Protein AF-A0A7X8PS66-F1 (afdb_monomer)

pLDDT: mean 76.42, std 19.46, range [33.72, 97.81]

Sequence (472 aa):
MYASGTRIGSLPDWYLIERETEKTIEKLNSARELDYYINNADENIRRLAVLRLKKLGLKESGEMLREIMDDPVESHANKYLAAWALKSLLAGSDNDFMLNTRYLANFTGHENYEELFPVILENDNRDIGFKFSSSPCYTAFNIDDEDSVLEKDIFFSSDFDFWQWISNVVSSLKANVKNYPVRVMKTLYAGALKLLQCVKTAAVKLYTKKTDKAPKTHEKAISKRKEKKHDNSAQLPYLSERTGNRLEARPDGSRSSYRRDHLYDYNRLRNEIYRRPGFVYCVKKGVFQLLFFLFYPIRLVRRKKFAALCILLSIYVFFAYFSYGRSITIKYAGFDLQEVQSRFLEKAGALYRQALSDINRLTGMDEWNAVRDSKQAANDILRTSNTNIKQDNGSKEISTFTVFARDGLNIRIAPDPSSDRIGSKALPYGTRVTFISSALNESTGVEWFYVEAEDGRFGWVSSKYLKKDEVK

Structure (mmCIF, N/CA/C/O backbone):
data_AF-A0A7X8PS66-F1
#
_entry.id   AF-A0A7X8PS66-F1
#
loop_
_atom_site.group_PDB
_atom_site.id
_atom_site.type_symbol
_atom_site.label_atom_id
_atom_site.label_alt_id
_atom_site.label_comp_id
_atom_site.label_asym_id
_atom_site.label_entity_id
_atom_site.label_seq_id
_atom_site.pdbx_PDB_ins_code
_atom_site.Cartn_x
_atom_site.Cartn_y
_atom_site.Cartn_z
_atom_site.occupancy
_atom_site.B_iso_or_equiv
_atom_site.auth_seq_id
_atom_site.auth_comp_id
_atom_site.auth_asym_id
_atom_site.auth_atom_id
_atom_site.pdbx_PDB_model_num
ATOM 1 N N . MET A 1 1 ? -4.100 -38.797 3.467 1.00 36.03 1 MET A N 1
ATOM 2 C CA . MET A 1 1 ? -4.805 -38.393 2.234 1.00 36.03 1 MET A CA 1
ATOM 3 C C . MET A 1 1 ? -4.567 -36.907 2.058 1.00 36.03 1 MET A C 1
ATOM 5 O O . MET A 1 1 ? -5.189 -36.117 2.752 1.00 36.03 1 MET A O 1
ATOM 9 N N . TYR A 1 2 ? -3.548 -36.547 1.277 1.00 33.72 2 TYR A N 1
ATOM 10 C CA . TYR A 1 2 ? -3.188 -35.150 1.046 1.00 33.72 2 TYR A CA 1
ATOM 11 C C . TYR A 1 2 ? -4.150 -34.535 0.035 1.00 33.72 2 TYR A C 1
ATOM 13 O O . TYR A 1 2 ? -4.500 -35.176 -0.954 1.00 33.72 2 TYR A O 1
ATOM 21 N N . ALA A 1 3 ? -4.581 -33.319 0.358 1.00 37.97 3 ALA A N 1
ATOM 22 C CA . ALA A 1 3 ? -5.542 -32.521 -0.374 1.00 37.97 3 ALA A CA 1
ATOM 23 C C . ALA A 1 3 ? -5.215 -32.467 -1.871 1.00 37.97 3 ALA A C 1
ATOM 25 O O . ALA A 1 3 ? -4.137 -32.044 -2.288 1.00 37.97 3 ALA A O 1
ATOM 26 N N . SER A 1 4 ? -6.186 -32.910 -2.660 1.00 42.56 4 SER A N 1
ATOM 27 C CA . SER A 1 4 ? -6.346 -32.608 -4.073 1.00 42.56 4 SER A CA 1
ATOM 28 C C . SER A 1 4 ? -6.194 -31.105 -4.297 1.00 42.56 4 SER A C 1
ATOM 30 O O . SER A 1 4 ? -6.923 -30.317 -3.697 1.00 42.56 4 SER A O 1
ATOM 32 N N . GLY A 1 5 ? -5.225 -30.729 -5.135 1.00 39.72 5 GLY A N 1
ATOM 33 C CA . GLY A 1 5 ? -4.965 -29.343 -5.498 1.00 39.72 5 GLY A CA 1
ATOM 34 C C . GLY A 1 5 ? -6.232 -28.663 -6.002 1.00 39.72 5 GLY A C 1
ATOM 35 O O . GLY A 1 5 ? -6.917 -29.182 -6.885 1.00 39.72 5 GLY A O 1
ATOM 36 N N . THR A 1 6 ? -6.528 -27.505 -5.426 1.00 39.34 6 THR A N 1
ATOM 37 C CA . THR A 1 6 ? -7.480 -26.536 -5.951 1.00 39.34 6 THR A CA 1
ATOM 38 C C . THR A 1 6 ? -7.046 -26.181 -7.368 1.00 39.34 6 THR A C 1
ATOM 40 O O . THR A 1 6 ? -6.102 -25.423 -7.590 1.00 39.34 6 THR A O 1
ATOM 43 N N . ARG A 1 7 ? -7.696 -26.801 -8.356 1.00 41.38 7 ARG A N 1
ATOM 44 C CA . ARG A 1 7 ? -7.647 -26.328 -9.734 1.00 41.38 7 ARG A CA 1
ATOM 45 C C . ARG A 1 7 ? -8.381 -24.996 -9.722 1.00 41.38 7 ARG A C 1
ATOM 47 O O . ARG A 1 7 ? -9.602 -24.991 -9.625 1.00 41.38 7 ARG A O 1
ATOM 54 N N . ILE A 1 8 ? -7.627 -23.899 -9.769 1.00 49.88 8 ILE A N 1
ATOM 55 C CA . ILE A 1 8 ? -8.153 -22.606 -10.217 1.00 49.88 8 ILE A CA 1
ATOM 56 C C . ILE A 1 8 ? -8.972 -22.925 -11.472 1.00 49.88 8 ILE A C 1
ATOM 58 O O . ILE A 1 8 ? -8.466 -23.637 -12.350 1.00 49.88 8 ILE A O 1
ATOM 62 N N . GLY A 1 9 ? -10.247 -22.527 -11.492 1.00 61.31 9 GLY A N 1
ATOM 63 C CA . GLY A 1 9 ? -11.126 -22.758 -12.637 1.00 61.31 9 GLY A CA 1
ATOM 64 C C . GLY A 1 9 ? -10.412 -22.372 -13.932 1.00 61.31 9 GLY A C 1
ATOM 65 O O . GLY A 1 9 ? -9.565 -21.477 -13.927 1.00 61.31 9 GLY A O 1
ATOM 66 N N . SER A 1 10 ? -10.682 -23.091 -15.025 1.00 79.62 10 SER A N 1
ATOM 67 C CA . SER A 1 10 ? -10.117 -22.746 -16.332 1.00 79.62 10 SER A CA 1
ATOM 68 C C . SER A 1 10 ? -10.321 -21.253 -16.578 1.00 79.62 10 SER A C 1
ATOM 70 O O . SER A 1 10 ? -11.452 -20.773 -16.509 1.00 79.62 10 SER A O 1
ATOM 72 N N . LEU A 1 11 ? -9.218 -20.532 -16.790 1.00 79.38 11 LEU A N 1
ATOM 73 C CA . LEU A 1 11 ? -9.249 -19.102 -17.083 1.00 79.38 11 LEU A CA 1
ATOM 74 C C . LEU A 1 11 ? -10.181 -18.847 -18.280 1.00 79.38 11 LEU A C 1
ATOM 76 O O . LEU A 1 11 ? -10.254 -19.710 -19.158 1.00 79.38 11 LEU A O 1
ATOM 80 N N . PRO A 1 12 ? -10.871 -17.696 -18.337 1.00 81.19 12 PRO A N 1
ATOM 81 C CA . PRO A 1 12 ? -11.725 -17.361 -19.471 1.00 81.19 12 PRO A CA 1
ATOM 82 C C . PRO A 1 12 ? -10.974 -17.442 -20.807 1.00 81.19 12 PRO A C 1
ATOM 84 O O . PRO A 1 12 ? -9.817 -17.027 -20.891 1.00 81.19 12 PRO A O 1
ATOM 87 N N . ASP A 1 13 ? -11.645 -17.921 -21.858 1.00 82.25 13 ASP A N 1
ATOM 88 C CA . ASP A 1 13 ? -11.029 -18.134 -23.177 1.00 82.25 13 ASP A CA 1
ATOM 89 C C . ASP A 1 13 ? -10.405 -16.854 -23.756 1.00 82.25 13 ASP A C 1
ATOM 91 O O . ASP A 1 13 ? -9.315 -16.901 -24.324 1.00 82.25 13 ASP A O 1
ATOM 95 N N . TRP A 1 14 ? -11.039 -15.695 -23.544 1.00 83.88 14 TRP A N 1
ATOM 96 C CA . TRP A 1 14 ? -10.507 -14.402 -23.991 1.00 83.88 14 TRP A CA 1
ATOM 97 C C . TRP A 1 14 ? -9.134 -14.094 -23.372 1.00 83.88 14 TRP A C 1
ATOM 99 O O . TRP A 1 14 ? -8.238 -13.626 -24.067 1.00 83.88 14 TRP A O 1
ATOM 109 N N . TYR A 1 15 ? -8.930 -14.437 -22.097 1.00 85.12 15 TYR A N 1
ATOM 110 C CA . TYR A 1 15 ? -7.665 -14.211 -21.395 1.00 85.12 15 TYR A CA 1
ATOM 111 C C . TYR A 1 15 ? -6.580 -15.188 -21.857 1.00 85.12 15 TYR A C 1
ATOM 113 O O . TYR A 1 15 ? -5.397 -14.850 -21.924 1.00 85.12 15 TYR A O 1
ATOM 121 N N . LEU A 1 16 ? -6.966 -16.421 -22.199 1.00 89.44 16 LEU A N 1
ATOM 122 C CA . LEU A 1 16 ? -6.041 -17.387 -22.788 1.00 89.44 16 LEU A CA 1
ATOM 123 C C . LEU A 1 16 ? -5.544 -16.900 -24.154 1.00 89.44 16 LEU A C 1
ATOM 125 O O . LEU A 1 16 ? -4.336 -16.919 -24.391 1.00 89.44 16 LEU A O 1
ATOM 129 N N . ILE A 1 17 ? -6.452 -16.400 -24.998 1.00 90.06 17 ILE A N 1
ATOM 130 C CA . ILE A 1 17 ? -6.120 -15.809 -26.302 1.00 90.06 17 ILE A CA 1
ATOM 131 C C . ILE A 1 17 ? -5.217 -14.587 -26.124 1.00 90.06 17 ILE A C 1
ATOM 133 O O . ILE A 1 17 ? -4.194 -14.482 -26.803 1.00 90.06 17 ILE A O 1
ATOM 137 N N . GLU A 1 18 ? -5.540 -13.695 -25.188 1.00 91.69 18 GLU A N 1
ATOM 138 C CA . GLU A 1 18 ? -4.718 -12.524 -24.870 1.00 91.69 18 GLU A CA 1
ATOM 139 C C . GLU A 1 18 ? -3.293 -12.941 -24.473 1.00 91.69 18 GLU A C 1
ATOM 141 O O . GLU A 1 18 ? -2.314 -12.449 -25.034 1.00 91.69 18 GLU A O 1
ATOM 146 N N . ARG A 1 19 ? -3.156 -13.933 -23.588 1.00 92.94 19 ARG A N 1
ATOM 147 C CA . ARG A 1 19 ? -1.856 -14.426 -23.110 1.00 92.94 19 ARG A CA 1
ATOM 148 C C . ARG A 1 19 ? -1.050 -15.163 -24.181 1.00 92.94 19 ARG A C 1
ATOM 150 O O . ARG A 1 19 ? 0.183 -15.144 -24.170 1.00 92.94 19 ARG A O 1
ATOM 157 N N . GLU A 1 20 ? -1.708 -15.872 -25.091 1.00 95.56 20 GLU A N 1
ATOM 158 C CA . GLU A 1 20 ? -1.046 -16.487 -26.248 1.00 95.56 20 GLU A CA 1
ATOM 159 C C . GLU A 1 20 ? -0.591 -15.434 -27.263 1.00 95.56 20 GLU A C 1
ATOM 161 O O . GLU A 1 20 ? 0.518 -15.525 -27.808 1.00 95.56 20 GLU A O 1
ATOM 166 N N . THR A 1 21 ? -1.406 -14.400 -27.454 1.00 96.50 21 THR A N 1
ATOM 167 C CA . THR A 1 21 ? -1.092 -13.256 -28.309 1.00 96.50 21 THR A CA 1
ATOM 168 C C . THR A 1 21 ? 0.077 -12.459 -27.739 1.00 96.50 21 THR A C 1
ATOM 170 O O . THR A 1 21 ? 1.008 -12.151 -28.481 1.00 96.50 21 THR A O 1
ATOM 173 N N . GLU A 1 22 ? 0.120 -12.234 -26.423 1.00 96.56 22 GLU A N 1
ATOM 174 C CA . GLU A 1 22 ? 1.242 -11.598 -25.721 1.00 96.56 22 GLU A CA 1
ATOM 175 C C . GLU A 1 22 ? 2.567 -12.307 -26.034 1.00 96.56 22 GLU A C 1
ATOM 177 O O . GLU A 1 22 ? 3.512 -11.675 -26.504 1.00 96.56 22 GLU A O 1
ATOM 182 N N . LYS A 1 23 ? 2.621 -13.639 -25.897 1.00 97.00 23 LYS A N 1
ATOM 183 C CA . LYS A 1 23 ? 3.824 -14.435 -26.219 1.00 97.00 23 LYS A CA 1
ATOM 184 C C . LYS A 1 23 ? 4.259 -14.314 -27.678 1.00 97.00 23 LYS A C 1
ATOM 186 O O . LYS A 1 23 ? 5.429 -14.545 -27.992 1.00 97.00 23 LYS A O 1
ATOM 191 N N . THR A 1 24 ? 3.319 -14.053 -28.579 1.00 97.75 24 THR A N 1
ATOM 192 C CA . THR A 1 24 ? 3.598 -13.870 -30.005 1.00 97.75 24 THR A CA 1
ATOM 193 C C . THR A 1 24 ? 4.139 -12.466 -30.255 1.00 97.75 24 THR A C 1
ATOM 195 O O . THR A 1 24 ? 5.212 -12.332 -30.841 1.00 97.75 24 THR A O 1
ATOM 198 N N . ILE A 1 25 ? 3.469 -11.443 -29.716 1.00 97.50 25 ILE A N 1
ATOM 199 C CA . ILE A 1 25 ? 3.879 -10.032 -29.755 1.00 97.50 25 ILE A CA 1
ATOM 200 C C . ILE A 1 25 ? 5.275 -9.838 -29.141 1.00 97.50 25 ILE A C 1
ATOM 202 O O . ILE A 1 25 ? 6.094 -9.091 -29.675 1.00 97.50 25 ILE A O 1
ATOM 206 N N . GLU A 1 26 ? 5.603 -10.550 -28.061 1.00 97.06 26 GLU A N 1
ATOM 207 C CA . GLU A 1 26 ? 6.917 -10.481 -27.409 1.00 97.06 26 GLU A CA 1
ATOM 208 C C . GLU A 1 26 ? 8.085 -10.932 -28.296 1.00 97.06 26 GLU A C 1
ATOM 210 O O . GLU A 1 26 ? 9.224 -10.531 -28.048 1.00 97.06 26 GLU A O 1
ATOM 215 N N . LYS A 1 27 ? 7.827 -11.740 -29.329 1.00 97.81 27 LYS A N 1
ATOM 216 C CA . LYS A 1 27 ? 8.858 -12.195 -30.275 1.00 97.81 27 LYS A CA 1
ATOM 217 C C . LYS A 1 27 ? 9.111 -11.196 -31.403 1.00 97.81 27 LYS A C 1
ATOM 219 O O . LYS A 1 27 ? 10.133 -11.313 -32.076 1.00 97.81 27 LYS A O 1
ATOM 224 N N . LEU A 1 28 ? 8.203 -10.242 -31.606 1.00 97.50 28 LEU A N 1
ATOM 225 C CA . LEU A 1 28 ? 8.298 -9.234 -32.658 1.00 97.50 28 LEU A CA 1
ATOM 226 C C . LEU A 1 28 ? 9.302 -8.155 -32.255 1.00 97.50 28 LEU A C 1
ATOM 228 O O . LEU A 1 28 ? 9.325 -7.711 -31.099 1.00 97.50 28 LEU A O 1
ATOM 232 N N . ASN A 1 29 ? 10.140 -7.744 -33.204 1.00 97.19 29 ASN A N 1
ATOM 233 C CA . ASN A 1 29 ? 11.262 -6.831 -32.951 1.00 97.19 29 ASN A CA 1
ATOM 234 C C . ASN A 1 29 ? 11.193 -5.541 -33.776 1.00 97.19 29 ASN A C 1
ATOM 236 O O . ASN A 1 29 ? 12.013 -4.649 -33.566 1.00 97.19 29 ASN A O 1
ATOM 240 N N . SER A 1 30 ? 10.233 -5.429 -34.695 1.00 97.44 30 SER A N 1
ATOM 241 C CA . SER A 1 30 ? 10.030 -4.239 -35.522 1.00 97.44 30 SER A CA 1
ATOM 242 C C . SER A 1 30 ? 8.678 -3.589 -35.237 1.00 97.44 30 SER A C 1
ATOM 244 O O . SER A 1 30 ? 7.681 -4.279 -35.028 1.00 97.44 30 SER A O 1
ATOM 246 N N . ALA A 1 31 ? 8.633 -2.254 -35.292 1.00 96.62 31 ALA A N 1
ATOM 247 C CA . ALA A 1 31 ? 7.385 -1.497 -35.220 1.00 96.62 31 ALA A CA 1
ATOM 248 C C . ALA A 1 31 ? 6.416 -1.909 -36.345 1.00 96.62 31 ALA A C 1
ATOM 250 O O . ALA A 1 31 ? 5.232 -2.111 -36.101 1.00 96.62 31 ALA A O 1
ATOM 251 N N . ARG A 1 32 ? 6.930 -2.169 -37.555 1.00 97.12 32 ARG A N 1
ATOM 252 C CA . ARG A 1 32 ? 6.121 -2.585 -38.712 1.00 97.12 32 ARG A CA 1
ATOM 253 C C . ARG A 1 32 ? 5.428 -3.939 -38.529 1.00 97.12 32 ARG A C 1
ATOM 255 O O . ARG A 1 32 ? 4.369 -4.161 -39.097 1.00 97.12 32 ARG A O 1
ATOM 262 N N . GLU A 1 33 ? 6.013 -4.847 -37.750 1.00 97.44 33 GLU A N 1
ATOM 263 C CA . GLU A 1 33 ? 5.368 -6.125 -37.411 1.00 97.44 33 GLU A CA 1
ATOM 264 C C . GLU A 1 33 ? 4.228 -5.932 -36.401 1.00 97.44 33 GLU A C 1
ATOM 266 O O . GLU A 1 33 ? 3.262 -6.696 -36.399 1.00 97.44 33 GLU A O 1
ATOM 271 N N . LEU A 1 34 ? 4.337 -4.910 -35.546 1.00 97.56 34 LEU A N 1
ATOM 272 C CA . LEU A 1 34 ? 3.333 -4.564 -34.541 1.00 97.56 34 LEU A CA 1
ATOM 273 C C . LEU A 1 34 ? 2.153 -3.786 -35.123 1.00 97.56 34 LEU A C 1
ATOM 275 O O . LEU A 1 34 ? 1.078 -3.838 -34.536 1.00 97.56 34 LEU A O 1
ATOM 279 N N . ASP A 1 35 ? 2.319 -3.153 -36.284 1.00 97.31 35 ASP A N 1
ATOM 280 C CA . ASP A 1 35 ? 1.267 -2.431 -37.014 1.00 97.31 35 ASP A CA 1
ATOM 281 C C . ASP A 1 35 ? -0.015 -3.267 -37.200 1.00 97.31 35 ASP A C 1
ATOM 283 O O . ASP A 1 35 ? -1.130 -2.802 -36.972 1.00 97.31 35 ASP A O 1
ATOM 287 N N . TYR A 1 36 ? 0.139 -4.562 -37.497 1.00 97.31 36 TYR A N 1
ATOM 288 C CA . TYR A 1 36 ? -0.989 -5.493 -37.601 1.00 97.31 36 TYR A CA 1
ATOM 289 C C . TYR A 1 36 ? -1.772 -5.646 -36.283 1.00 97.31 36 TYR A C 1
ATOM 291 O O . TYR A 1 36 ? -2.992 -5.796 -36.293 1.00 97.31 36 TYR A O 1
ATOM 299 N N . TYR A 1 37 ? -1.081 -5.621 -35.140 1.00 97.62 37 TYR A N 1
ATOM 300 C CA . TYR A 1 37 ? -1.692 -5.777 -33.816 1.00 97.62 37 TYR A CA 1
ATOM 301 C C . TYR A 1 37 ? -2.247 -4.462 -33.269 1.00 97.62 37 TYR A C 1
ATOM 303 O O . TYR A 1 37 ? -3.200 -4.485 -32.496 1.00 97.62 37 TYR A O 1
ATOM 311 N N . ILE A 1 38 ? -1.681 -3.331 -33.686 1.00 97.12 38 ILE A N 1
ATOM 312 C CA . ILE A 1 38 ? -2.187 -1.991 -33.370 1.00 97.12 38 ILE A CA 1
ATOM 313 C C . ILE A 1 38 ? -3.526 -1.749 -34.056 1.00 97.12 38 ILE A C 1
ATOM 315 O O . ILE A 1 38 ? -4.424 -1.196 -33.444 1.00 97.12 38 ILE A O 1
ATOM 319 N N . ASN A 1 39 ? -3.704 -2.247 -35.276 1.00 96.56 39 ASN A N 1
ATOM 320 C CA . ASN A 1 39 ? -4.963 -2.134 -36.013 1.00 96.56 39 ASN A CA 1
ATOM 321 C C . ASN A 1 39 ? -5.954 -3.279 -35.712 1.00 96.56 39 ASN A C 1
ATOM 323 O O . ASN A 1 39 ? -6.895 -3.516 -36.472 1.00 96.56 39 ASN A O 1
ATOM 327 N N . ASN A 1 40 ? -5.740 -4.044 -34.635 1.00 96.81 40 ASN A N 1
ATOM 328 C CA . ASN A 1 40 ? -6.612 -5.163 -34.283 1.00 96.81 40 ASN A CA 1
ATOM 329 C C . ASN A 1 40 ? -7.972 -4.666 -33.768 1.00 96.81 40 ASN A C 1
ATOM 331 O O . ASN A 1 40 ? -8.039 -3.633 -33.116 1.00 96.81 40 ASN A O 1
ATOM 335 N N . ALA A 1 41 ? -9.053 -5.414 -33.999 1.00 95.00 41 ALA A N 1
ATOM 336 C CA . ALA A 1 41 ? -10.378 -5.055 -33.490 1.00 95.00 41 ALA A CA 1
ATOM 337 C C . ALA A 1 41 ? -10.483 -5.142 -31.951 1.00 95.00 41 ALA A C 1
ATOM 339 O O . ALA A 1 41 ? -11.244 -4.382 -31.350 1.00 95.00 41 ALA A O 1
ATOM 340 N N . ASP A 1 42 ? -9.711 -6.024 -31.307 1.00 94.38 42 ASP A N 1
ATOM 341 C CA . ASP A 1 42 ? -9.713 -6.208 -29.852 1.00 94.38 42 ASP A CA 1
ATOM 342 C C . ASP A 1 42 ? -8.838 -5.161 -29.142 1.00 94.38 42 ASP A C 1
ATOM 344 O O . ASP A 1 42 ? -7.630 -5.064 -29.377 1.00 94.38 42 ASP A O 1
ATOM 348 N N . GLU A 1 43 ? -9.451 -4.407 -28.227 1.00 93.94 43 GLU A N 1
ATOM 349 C CA . GLU A 1 43 ? -8.799 -3.379 -27.410 1.00 93.94 43 GLU A CA 1
ATOM 350 C C . GLU A 1 43 ? -7.612 -3.920 -26.600 1.00 93.94 43 GLU A C 1
ATOM 352 O O . GLU A 1 43 ? -6.586 -3.244 -26.479 1.00 93.94 43 GLU A O 1
ATOM 357 N N . ASN A 1 44 ? -7.722 -5.135 -26.059 1.00 92.75 44 ASN A N 1
ATOM 358 C CA . ASN A 1 44 ? -6.692 -5.713 -25.196 1.00 92.75 44 ASN A CA 1
ATOM 359 C C . ASN A 1 44 ? -5.454 -6.109 -26.008 1.00 92.75 44 ASN A C 1
ATOM 361 O O . ASN A 1 44 ? -4.320 -5.901 -25.577 1.00 92.75 44 ASN A O 1
ATOM 365 N N . ILE A 1 45 ? -5.651 -6.597 -27.236 1.00 95.25 45 ILE A N 1
ATOM 366 C CA . ILE A 1 45 ? -4.543 -6.908 -28.148 1.00 95.25 45 ILE A CA 1
ATOM 367 C C . ILE A 1 45 ? -3.806 -5.623 -28.547 1.00 95.25 45 ILE A C 1
ATOM 369 O O . ILE A 1 45 ? -2.570 -5.593 -28.513 1.00 95.25 45 ILE A O 1
ATOM 373 N N . ARG A 1 46 ? -4.543 -4.543 -28.849 1.00 96.44 46 ARG A N 1
ATOM 374 C CA . ARG A 1 46 ? -3.942 -3.226 -29.122 1.00 96.44 46 ARG A CA 1
ATOM 375 C C . ARG A 1 46 ? -3.138 -2.721 -27.923 1.00 96.44 46 ARG A C 1
ATOM 377 O O . ARG A 1 46 ? -2.000 -2.277 -28.087 1.00 96.44 46 ARG A O 1
ATOM 384 N N . ARG A 1 47 ? -3.661 -2.885 -26.702 1.00 95.25 47 ARG A N 1
ATOM 385 C CA . ARG A 1 47 ? -2.959 -2.548 -25.450 1.00 95.25 47 ARG A CA 1
ATOM 386 C C . ARG A 1 47 ? -1.613 -3.265 -25.326 1.00 95.25 47 ARG A C 1
ATOM 388 O O . ARG A 1 47 ? -0.598 -2.632 -25.026 1.00 95.25 47 ARG A O 1
ATOM 395 N N . LEU A 1 48 ? -1.577 -4.571 -25.592 1.00 96.31 48 LEU A N 1
ATOM 396 C CA . LEU A 1 48 ? -0.337 -5.356 -25.579 1.00 96.31 48 LEU A CA 1
ATOM 397 C C . LEU A 1 48 ? 0.669 -4.856 -26.625 1.00 96.31 48 LEU A C 1
ATOM 399 O O . LEU A 1 48 ? 1.870 -4.779 -26.343 1.00 96.31 48 LEU A O 1
ATOM 403 N N . ALA A 1 49 ? 0.191 -4.472 -27.812 1.00 97.62 49 ALA A N 1
ATOM 404 C CA . ALA A 1 49 ? 1.033 -3.909 -28.861 1.00 97.62 49 ALA A CA 1
ATOM 405 C C . ALA A 1 49 ? 1.661 -2.568 -28.436 1.00 97.62 49 ALA A C 1
ATOM 407 O O . ALA A 1 49 ? 2.871 -2.391 -28.596 1.00 97.62 49 ALA A O 1
ATOM 408 N N . VAL A 1 50 ? 0.896 -1.674 -27.794 1.00 97.44 50 VAL A N 1
ATOM 409 C CA . VAL A 1 50 ? 1.399 -0.406 -27.220 1.00 97.44 50 VAL A CA 1
ATOM 410 C C . VAL A 1 50 ? 2.507 -0.657 -26.192 1.00 97.44 50 VAL A C 1
ATOM 412 O O . VAL A 1 50 ? 3.573 -0.034 -26.245 1.00 97.44 50 VAL A O 1
ATOM 415 N N . LEU A 1 51 ? 2.307 -1.616 -25.281 1.00 96.25 51 LEU A N 1
ATOM 416 C CA . LEU A 1 51 ? 3.325 -1.991 -24.292 1.00 96.25 51 LEU A CA 1
ATOM 417 C C . LEU A 1 51 ? 4.598 -2.518 -24.952 1.00 96.25 51 LEU A C 1
ATOM 419 O O . LEU A 1 51 ? 5.710 -2.214 -24.504 1.00 96.25 51 LEU A O 1
ATOM 423 N N . ARG A 1 52 ? 4.458 -3.303 -26.022 1.00 97.38 52 ARG A N 1
ATOM 424 C CA . ARG A 1 52 ? 5.605 -3.818 -26.768 1.00 97.38 52 ARG A CA 1
ATOM 425 C C . ARG A 1 52 ? 6.337 -2.708 -27.519 1.00 97.38 52 ARG A C 1
ATOM 427 O O . ARG A 1 52 ? 7.565 -2.674 -27.448 1.00 97.38 52 ARG A O 1
ATOM 434 N N . LEU A 1 53 ? 5.621 -1.779 -28.155 1.00 97.00 53 LEU A N 1
ATOM 435 C CA . LEU A 1 53 ? 6.210 -0.611 -28.816 1.00 97.00 53 LEU A CA 1
ATOM 436 C C . LEU A 1 53 ? 7.063 0.217 -27.852 1.00 97.00 53 LEU A C 1
ATOM 438 O O . LEU A 1 53 ? 8.183 0.594 -28.208 1.00 97.00 53 LEU A O 1
ATOM 442 N N . LYS A 1 54 ? 6.577 0.434 -26.620 1.00 95.88 54 LYS A N 1
ATOM 443 C CA . LYS A 1 54 ? 7.364 1.073 -25.558 1.00 95.88 54 LYS A CA 1
ATOM 444 C C . LYS A 1 54 ? 8.647 0.291 -25.273 1.00 95.88 54 LYS A C 1
ATOM 446 O O . LYS A 1 54 ? 9.728 0.873 -25.265 1.00 95.88 54 LYS A O 1
ATOM 451 N N . LYS A 1 55 ? 8.533 -1.021 -25.026 1.00 95.94 55 LYS A N 1
ATOM 452 C CA . LYS A 1 55 ? 9.679 -1.890 -24.690 1.00 95.94 55 LYS A CA 1
ATOM 453 C C . LYS A 1 55 ? 10.756 -1.881 -25.783 1.00 95.94 55 LYS A C 1
ATOM 455 O O . LYS A 1 55 ? 11.932 -1.994 -25.452 1.00 95.94 55 LYS A O 1
ATOM 460 N N . LEU A 1 56 ? 10.369 -1.768 -27.056 1.00 96.00 56 LEU A N 1
ATOM 461 C CA . LEU A 1 56 ? 11.308 -1.760 -28.181 1.00 96.00 56 LEU A CA 1
ATOM 462 C C . LEU A 1 56 ? 12.112 -0.459 -28.302 1.00 96.00 56 LEU A C 1
ATOM 464 O O . LEU A 1 56 ? 13.222 -0.495 -28.828 1.00 96.00 56 LEU A O 1
ATOM 468 N N . GLY A 1 57 ? 11.596 0.679 -27.829 1.00 94.06 57 GLY A N 1
ATOM 469 C CA . GLY A 1 57 ? 12.373 1.923 -27.830 1.00 94.06 57 GLY A CA 1
ATOM 470 C C . GLY A 1 57 ? 12.623 2.539 -29.215 1.00 94.06 57 GLY A C 1
ATOM 471 O O . GLY A 1 57 ? 13.502 3.387 -29.351 1.00 94.06 57 GLY A O 1
ATOM 472 N N . LEU A 1 58 ? 11.926 2.087 -30.264 1.00 93.62 58 LEU A N 1
ATOM 473 C CA . LEU A 1 58 ? 12.191 2.505 -31.645 1.00 93.62 58 LEU A CA 1
ATOM 474 C C . LEU A 1 58 ? 11.571 3.875 -31.944 1.00 93.62 58 LEU A C 1
ATOM 476 O O . LEU A 1 58 ? 10.473 4.186 -31.494 1.00 93.62 58 LEU A O 1
ATOM 480 N N . LYS A 1 59 ? 12.251 4.684 -32.767 1.00 92.00 59 LYS A N 1
ATOM 481 C CA . LYS A 1 59 ? 11.740 6.002 -33.191 1.00 92.00 59 LYS A CA 1
ATOM 482 C C . LYS A 1 59 ? 10.453 5.894 -34.013 1.00 92.00 59 LYS A C 1
ATOM 484 O O . LYS A 1 59 ? 9.562 6.717 -33.845 1.00 92.00 59 LYS A O 1
ATOM 489 N N . GLU A 1 60 ? 10.348 4.858 -34.843 1.00 93.31 60 GLU A N 1
ATOM 490 C CA . GLU A 1 60 ? 9.166 4.559 -35.668 1.00 93.31 60 GLU A CA 1
ATOM 491 C C . GLU A 1 60 ? 7.914 4.295 -34.817 1.00 93.31 60 GLU A C 1
ATOM 493 O O . GLU A 1 60 ? 6.809 4.643 -35.221 1.00 93.31 60 GLU A O 1
ATOM 498 N N . SER A 1 61 ? 8.080 3.780 -33.590 1.00 94.69 61 SER A N 1
ATOM 499 C CA . SER A 1 61 ? 6.971 3.589 -32.649 1.00 94.69 61 SER A CA 1
ATOM 500 C C . SER A 1 61 ? 6.259 4.900 -32.307 1.00 94.69 61 SER A C 1
ATOM 502 O O . SER A 1 61 ? 5.091 4.884 -31.936 1.00 94.69 61 SER A O 1
ATOM 504 N N . GLY A 1 62 ? 6.949 6.042 -32.405 1.00 94.12 62 GLY A N 1
ATOM 505 C CA . GLY A 1 62 ? 6.390 7.339 -32.036 1.00 94.12 62 GLY A CA 1
ATOM 506 C C . GLY A 1 62 ? 5.230 7.786 -32.926 1.00 94.12 62 GLY A C 1
ATOM 507 O O . GLY A 1 62 ? 4.309 8.422 -32.423 1.00 94.12 62 GLY A O 1
ATOM 508 N N . GLU A 1 63 ? 5.251 7.451 -34.218 1.00 94.12 63 GLU A N 1
ATOM 509 C CA . GLU A 1 63 ? 4.161 7.782 -35.149 1.00 94.12 63 GLU A CA 1
ATOM 510 C C . GLU A 1 63 ? 2.938 6.900 -34.890 1.00 94.12 63 GLU A C 1
ATOM 512 O O . GLU A 1 63 ? 1.842 7.426 -34.715 1.00 94.12 63 GLU A O 1
ATOM 517 N N . MET A 1 64 ? 3.147 5.592 -34.718 1.00 96.62 64 MET A N 1
ATOM 518 C CA . MET A 1 64 ? 2.076 4.641 -34.392 1.00 96.62 64 MET A CA 1
ATOM 519 C C . MET A 1 64 ? 1.375 4.981 -33.071 1.00 96.62 64 MET A C 1
ATOM 521 O O . MET A 1 64 ? 0.157 4.918 -32.969 1.00 96.62 64 MET A O 1
ATOM 525 N N . LEU A 1 65 ? 2.127 5.391 -32.043 1.00 96.38 65 LEU A N 1
ATOM 526 C CA . LEU A 1 65 ? 1.533 5.804 -30.766 1.00 96.38 65 LEU A CA 1
ATOM 527 C C . LEU A 1 65 ? 0.721 7.101 -30.886 1.0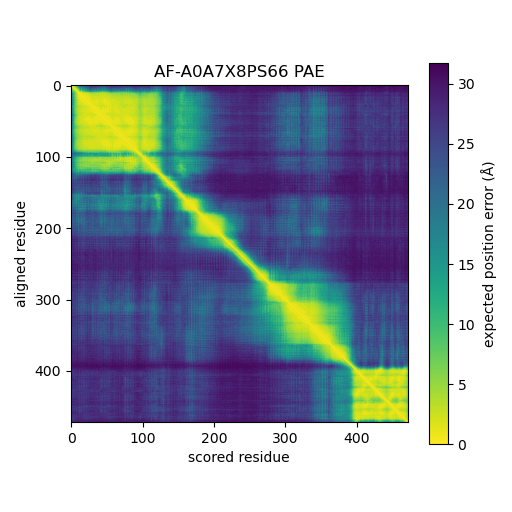0 96.38 65 LEU A C 1
ATOM 529 O O . LEU A 1 65 ? -0.238 7.274 -30.140 1.00 96.38 65 LEU A O 1
ATOM 533 N N . ARG A 1 66 ? 1.085 8.011 -31.801 1.00 94.75 66 ARG A N 1
ATOM 534 C CA . ARG A 1 66 ? 0.279 9.212 -32.082 1.00 94.75 66 ARG A CA 1
ATOM 535 C C . ARG A 1 66 ? -1.017 8.856 -32.789 1.00 94.75 66 ARG A C 1
ATOM 537 O O . ARG A 1 66 ? -2.057 9.350 -32.379 1.00 94.75 66 ARG A O 1
ATOM 544 N N . GLU A 1 67 ? -0.960 7.954 -33.761 1.00 95.62 67 GLU A N 1
ATOM 545 C CA . GLU A 1 67 ? -2.149 7.464 -34.460 1.00 95.62 67 GLU A CA 1
ATOM 546 C C . GLU A 1 67 ? -3.175 6.864 -33.483 1.00 95.62 67 GLU A C 1
ATOM 548 O O . GLU A 1 67 ? -4.342 7.235 -33.528 1.00 95.62 67 GLU A O 1
ATOM 553 N N . ILE A 1 68 ? -2.727 6.059 -32.510 1.00 96.31 68 ILE A N 1
ATOM 554 C CA . ILE A 1 68 ? -3.594 5.500 -31.452 1.00 96.31 68 ILE A CA 1
ATOM 555 C C . ILE A 1 68 ? -4.207 6.596 -30.563 1.00 96.31 68 ILE A C 1
ATOM 557 O O . ILE A 1 68 ? -5.359 6.490 -30.146 1.00 96.31 68 ILE A O 1
ATOM 561 N N . MET A 1 69 ? -3.450 7.650 -30.236 1.00 95.44 69 MET A N 1
ATOM 562 C CA . MET A 1 69 ? -3.980 8.767 -29.441 1.00 95.44 69 MET A CA 1
ATOM 563 C C . MET A 1 69 ? -5.038 9.574 -30.202 1.00 95.44 69 MET A C 1
ATOM 565 O O . MET A 1 69 ? -5.992 10.050 -29.581 1.00 95.44 69 MET A O 1
ATOM 569 N N . ASP A 1 70 ? -4.857 9.730 -31.513 1.00 94.75 70 ASP A N 1
ATOM 570 C CA . ASP A 1 70 ? -5.724 10.527 -32.381 1.00 94.75 70 ASP A CA 1
ATOM 571 C C . ASP A 1 70 ? -6.951 9.738 -32.888 1.00 94.75 70 ASP A C 1
ATOM 573 O O . ASP A 1 70 ? -7.914 10.349 -33.356 1.00 94.75 70 ASP A O 1
ATOM 577 N N . ASP A 1 71 ? -6.965 8.404 -32.759 1.00 95.31 71 ASP A N 1
ATOM 578 C CA . ASP A 1 71 ? -8.090 7.552 -33.164 1.00 95.31 71 ASP A CA 1
ATOM 579 C C . ASP A 1 71 ? -9.345 7.827 -32.303 1.00 95.31 71 ASP A C 1
ATOM 581 O O . ASP A 1 71 ? -9.347 7.572 -31.095 1.00 95.31 71 ASP A O 1
ATOM 585 N N . PRO A 1 72 ? -10.463 8.317 -32.874 1.00 94.62 72 PRO A N 1
ATOM 586 C CA . PRO A 1 72 ? -11.682 8.587 -32.113 1.00 94.62 72 PRO A CA 1
ATOM 587 C C . PRO A 1 72 ? -12.355 7.326 -31.552 1.00 94.62 72 PRO A C 1
ATOM 589 O O . PRO A 1 72 ? -13.095 7.441 -30.576 1.00 94.62 72 PRO A O 1
ATOM 592 N N . VAL A 1 73 ? -12.110 6.147 -32.132 1.00 94.38 73 VAL A N 1
ATOM 593 C CA . VAL A 1 73 ? -12.732 4.8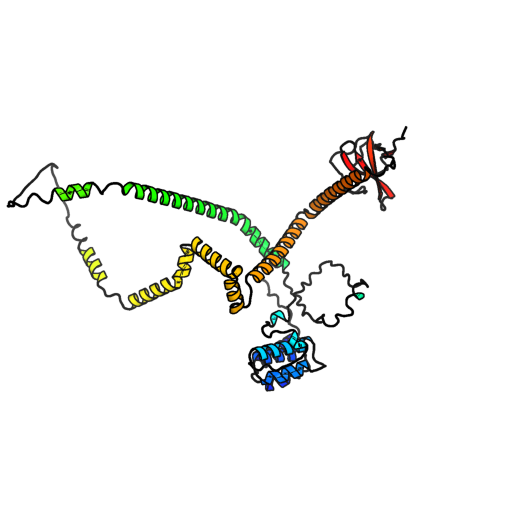72 -31.732 1.00 94.38 73 VAL A CA 1
ATOM 594 C C . VAL A 1 73 ? -11.949 4.184 -30.609 1.00 94.38 73 VAL A C 1
ATOM 596 O O . VAL A 1 73 ? -12.481 3.313 -29.921 1.00 94.38 73 VAL A O 1
ATOM 599 N N . GLU A 1 74 ? -10.697 4.583 -30.386 1.00 95.00 74 GLU A N 1
ATOM 600 C CA . GLU A 1 74 ? -9.847 3.964 -29.376 1.00 95.00 74 GLU A CA 1
ATOM 601 C C . GLU A 1 74 ? -10.277 4.318 -27.940 1.00 95.00 74 GLU A C 1
ATOM 603 O O . GLU A 1 74 ? -10.666 5.450 -27.626 1.00 95.00 74 GLU A O 1
ATOM 608 N N . SER A 1 75 ? -10.150 3.327 -27.052 1.00 93.75 75 SER A N 1
ATOM 609 C CA . SER A 1 75 ? -10.454 3.438 -25.625 1.00 93.75 75 SER A CA 1
ATOM 610 C C . SER A 1 75 ? -9.559 4.460 -24.928 1.00 93.75 75 SER A C 1
ATOM 612 O O . SER A 1 75 ? -8.352 4.536 -25.178 1.00 93.75 75 SER A O 1
ATOM 614 N N . HIS A 1 76 ? -10.125 5.209 -23.977 1.00 92.56 76 HIS A N 1
ATOM 615 C CA . HIS A 1 76 ? -9.367 6.161 -23.165 1.00 92.56 76 HIS A CA 1
ATOM 616 C C . HIS A 1 76 ? -8.174 5.494 -22.467 1.00 92.56 76 HIS A C 1
ATOM 618 O O . HIS A 1 76 ? -7.084 6.061 -22.472 1.00 92.56 76 HIS A O 1
ATOM 624 N N . ALA A 1 77 ? -8.324 4.271 -21.947 1.00 90.31 77 ALA A N 1
ATOM 625 C CA . ALA A 1 77 ? -7.225 3.554 -21.297 1.00 90.31 77 ALA A CA 1
ATOM 626 C C . ALA A 1 77 ? -6.034 3.334 -22.249 1.00 90.31 77 ALA A C 1
ATOM 628 O O . ALA A 1 77 ? -4.882 3.563 -21.874 1.00 90.31 77 ALA A O 1
ATOM 629 N N . ASN A 1 78 ? -6.310 2.957 -23.500 1.00 94.94 78 ASN A N 1
ATOM 630 C CA . ASN A 1 78 ? -5.284 2.757 -24.521 1.00 94.94 78 ASN A CA 1
ATOM 631 C C . ASN A 1 78 ? -4.669 4.083 -24.989 1.00 94.94 78 ASN A C 1
ATOM 633 O O . ASN A 1 78 ? -3.452 4.147 -25.152 1.00 94.94 78 ASN A O 1
ATOM 637 N N . LYS A 1 79 ? -5.459 5.159 -25.113 1.00 95.69 79 LYS A N 1
ATOM 638 C CA . LYS A 1 79 ? -4.951 6.513 -25.409 1.00 95.69 79 LYS A CA 1
ATOM 639 C C . LYS A 1 79 ? -4.011 7.026 -24.322 1.00 95.69 79 LYS A C 1
ATOM 641 O O . LYS A 1 79 ? -2.928 7.523 -24.627 1.00 95.69 79 LYS A O 1
ATOM 646 N N . TYR A 1 80 ? -4.386 6.862 -23.052 1.00 93.44 80 TYR A N 1
ATOM 647 C CA . TYR A 1 80 ? -3.539 7.213 -21.907 1.00 93.44 80 TYR A CA 1
ATOM 648 C C . TYR A 1 80 ? -2.259 6.375 -21.888 1.00 93.44 80 TYR A C 1
ATOM 650 O O . TYR A 1 80 ? -1.168 6.914 -21.692 1.00 93.44 80 TYR A O 1
ATOM 658 N N . LEU A 1 81 ? -2.368 5.071 -22.151 1.00 94.88 81 LEU A N 1
ATOM 659 C CA . LEU A 1 81 ? -1.208 4.192 -22.223 1.00 94.88 81 LEU A CA 1
ATOM 660 C C . LEU A 1 81 ? -0.274 4.565 -23.384 1.00 94.88 81 LEU A C 1
ATOM 662 O O . LEU A 1 81 ? 0.945 4.567 -23.207 1.00 94.88 81 LEU A O 1
ATOM 666 N N . ALA A 1 82 ? -0.828 4.911 -24.546 1.00 96.38 82 ALA A N 1
ATOM 667 C CA . ALA A 1 82 ? -0.072 5.359 -25.708 1.00 96.38 82 ALA A CA 1
ATOM 668 C C . ALA A 1 82 ? 0.631 6.696 -25.438 1.00 96.38 82 ALA A C 1
ATOM 670 O O . ALA A 1 82 ? 1.817 6.832 -25.742 1.00 96.38 82 ALA A O 1
ATOM 671 N N . ALA A 1 83 ? -0.048 7.639 -24.779 1.00 95.31 83 ALA A N 1
ATOM 672 C CA . ALA A 1 83 ? 0.537 8.906 -24.349 1.00 95.31 83 ALA A CA 1
ATOM 673 C C . ALA A 1 83 ? 1.702 8.695 -23.374 1.00 95.31 83 ALA A C 1
ATOM 675 O O . ALA A 1 83 ? 2.783 9.253 -23.571 1.00 95.31 83 ALA A O 1
ATOM 676 N N . TRP A 1 84 ? 1.531 7.846 -22.359 1.00 95.31 84 TRP A N 1
ATOM 677 C CA . TRP A 1 84 ? 2.610 7.496 -21.434 1.00 95.31 84 TRP A CA 1
ATOM 678 C C . TRP A 1 84 ? 3.782 6.809 -22.143 1.00 95.31 84 TRP A C 1
ATOM 680 O O . TRP A 1 84 ? 4.940 7.177 -21.930 1.00 95.31 84 TRP A O 1
ATOM 690 N N . ALA A 1 85 ? 3.503 5.837 -23.015 1.00 95.44 85 ALA A N 1
ATOM 691 C CA . ALA A 1 85 ? 4.523 5.143 -23.793 1.00 95.44 85 ALA A CA 1
ATOM 692 C C . ALA A 1 85 ? 5.316 6.130 -24.657 1.00 95.44 85 ALA A C 1
ATOM 694 O O . ALA A 1 85 ? 6.547 6.117 -24.631 1.00 95.44 85 ALA A O 1
ATOM 695 N N . LEU A 1 86 ? 4.621 7.033 -25.351 1.00 95.25 86 LEU A N 1
ATOM 696 C CA . LEU A 1 86 ? 5.226 8.063 -26.182 1.00 95.25 86 LEU A CA 1
ATOM 697 C C . LEU A 1 86 ? 6.080 9.021 -25.348 1.00 95.25 86 LEU A C 1
ATOM 699 O O . LEU A 1 86 ? 7.218 9.300 -25.719 1.00 95.25 86 LEU A O 1
ATOM 703 N N . LYS A 1 87 ? 5.578 9.480 -24.196 1.00 93.81 87 LYS A N 1
ATOM 704 C CA . LYS A 1 87 ? 6.335 10.343 -23.281 1.00 93.81 87 LYS A CA 1
ATOM 705 C C . LYS A 1 87 ? 7.607 9.660 -22.783 1.00 93.81 87 LYS A C 1
ATOM 707 O O . LYS A 1 87 ? 8.662 10.284 -22.745 1.00 93.81 87 LYS A O 1
ATOM 712 N N . SER A 1 88 ? 7.516 8.375 -22.449 1.00 93.25 88 SER A N 1
ATOM 713 C CA . SER A 1 88 ? 8.652 7.575 -21.988 1.00 93.25 88 SER A CA 1
ATOM 714 C C . SER A 1 88 ? 9.704 7.374 -23.087 1.00 93.25 88 SER A C 1
ATOM 716 O O . SER A 1 88 ? 10.898 7.468 -22.812 1.00 93.25 88 SER A O 1
ATOM 718 N N . LEU A 1 89 ? 9.279 7.174 -24.342 1.00 92.75 89 LEU A N 1
ATOM 719 C CA . LEU A 1 89 ? 10.184 7.126 -25.498 1.00 92.75 89 LEU A CA 1
ATOM 720 C C . LEU A 1 89 ? 10.885 8.469 -25.728 1.00 92.75 89 LEU A C 1
ATOM 722 O O . LEU A 1 89 ? 12.093 8.499 -25.960 1.00 92.75 89 LEU A O 1
ATOM 726 N N . LEU A 1 90 ? 10.139 9.573 -25.626 1.00 91.88 90 LEU A N 1
ATOM 727 C CA . LEU A 1 90 ? 10.676 10.922 -25.794 1.00 91.88 90 LEU A CA 1
ATOM 728 C C . LEU A 1 90 ? 11.660 11.289 -24.684 1.00 91.88 90 LEU A C 1
ATOM 730 O O . LEU A 1 90 ? 12.695 11.861 -24.985 1.00 91.88 90 LEU A O 1
ATOM 734 N N . ALA A 1 91 ? 11.411 10.895 -23.433 1.00 89.94 91 ALA A N 1
ATOM 735 C CA . ALA A 1 91 ? 12.332 11.150 -22.322 1.00 89.94 91 ALA A CA 1
ATOM 736 C C . ALA A 1 91 ? 13.729 10.528 -22.532 1.00 89.94 91 ALA A C 1
ATOM 738 O O . ALA A 1 91 ? 14.708 11.000 -21.957 1.00 89.94 91 ALA A O 1
ATOM 739 N N . GLY A 1 92 ? 13.831 9.467 -23.341 1.00 84.06 92 GLY A N 1
ATOM 740 C CA . GLY A 1 92 ? 15.102 8.830 -23.697 1.00 84.06 92 GLY A CA 1
ATOM 741 C C . GLY A 1 92 ? 15.776 9.395 -24.951 1.00 84.06 92 GLY A C 1
ATOM 742 O O . GLY A 1 92 ? 16.930 9.060 -25.216 1.00 84.06 92 GLY A O 1
ATOM 743 N N . SER A 1 93 ? 15.083 10.220 -25.737 1.00 81.75 93 SER A N 1
ATOM 744 C CA . SER A 1 93 ? 15.613 10.813 -26.963 1.00 81.75 93 SER A CA 1
ATOM 745 C C . SER A 1 93 ? 15.720 12.325 -26.800 1.00 81.75 93 SER A C 1
ATOM 747 O O . SER A 1 93 ? 14.709 12.961 -26.546 1.00 81.75 93 SER A O 1
ATOM 749 N N . ASP A 1 94 ? 16.884 12.929 -27.049 1.00 78.88 94 ASP A N 1
ATOM 750 C CA . ASP A 1 94 ? 17.098 14.395 -26.975 1.00 78.88 94 ASP A CA 1
ATOM 751 C C . ASP A 1 94 ? 16.231 15.232 -27.951 1.00 78.88 94 ASP A C 1
ATOM 753 O O . ASP A 1 94 ? 16.430 16.434 -28.127 1.00 78.88 94 ASP A O 1
ATOM 757 N N . ASN A 1 95 ? 15.268 14.607 -28.624 1.00 72.44 95 ASN A N 1
ATOM 758 C CA . ASN A 1 95 ? 14.312 15.269 -29.481 1.00 72.44 95 ASN A CA 1
ATOM 759 C C . ASN A 1 95 ? 13.111 15.735 -28.650 1.00 72.44 95 ASN A C 1
ATOM 761 O O . ASN A 1 95 ? 12.116 15.017 -28.522 1.00 72.44 95 ASN A O 1
ATOM 765 N N . ASP A 1 96 ? 13.185 16.974 -28.166 1.00 58.25 96 ASP A N 1
ATOM 766 C CA . ASP A 1 96 ? 12.032 17.738 -27.683 1.00 58.25 96 ASP A CA 1
ATOM 767 C C . ASP A 1 96 ? 11.093 18.048 -28.861 1.00 58.25 96 ASP A C 1
ATOM 769 O O . ASP A 1 96 ? 11.023 19.159 -29.393 1.00 58.25 96 ASP A O 1
ATOM 773 N N . PHE A 1 97 ? 10.357 17.037 -29.324 1.00 64.38 97 PHE A N 1
ATOM 774 C CA . PHE A 1 97 ? 9.200 17.284 -30.166 1.00 64.38 97 PHE A CA 1
ATOM 77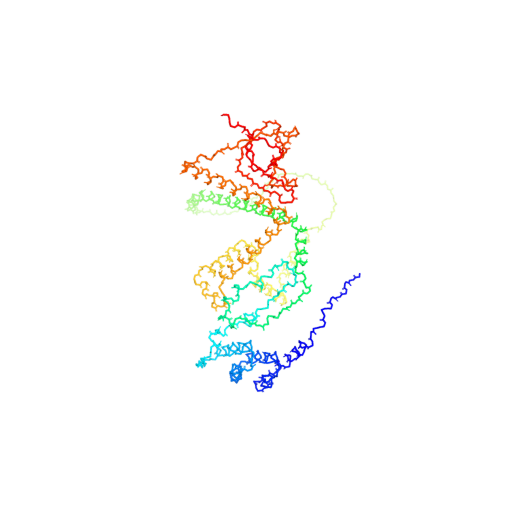5 C C . PHE A 1 97 ? 8.147 17.980 -29.300 1.00 64.38 97 PHE A C 1
ATOM 777 O O . PHE A 1 97 ? 7.616 17.393 -28.359 1.00 64.38 97 PHE A O 1
ATOM 784 N N . MET A 1 98 ? 7.855 19.238 -29.632 1.00 61.50 98 MET A N 1
ATOM 785 C CA . MET A 1 98 ? 6.777 20.046 -29.055 1.00 61.50 98 MET A CA 1
ATOM 786 C C . MET A 1 98 ? 5.414 19.422 -29.395 1.00 61.50 98 MET A C 1
ATOM 788 O O . MET A 1 98 ? 4.705 19.883 -30.287 1.00 61.50 98 MET A O 1
ATOM 792 N N . LEU A 1 99 ? 5.055 18.331 -28.724 1.00 71.75 99 LEU A N 1
ATOM 793 C CA . LEU A 1 99 ? 3.744 17.705 -28.842 1.00 71.75 99 LEU A CA 1
ATOM 794 C C . LEU A 1 99 ? 2.841 18.270 -27.753 1.00 71.75 99 LEU A C 1
ATOM 796 O O . LEU A 1 99 ? 2.974 17.930 -26.578 1.00 71.75 99 LEU A O 1
ATOM 800 N N . ASN A 1 100 ? 1.920 19.144 -28.153 1.00 70.88 100 ASN A N 1
ATOM 801 C CA . ASN A 1 100 ? 0.915 19.706 -27.260 1.00 70.88 100 ASN A CA 1
ATOM 802 C C . ASN A 1 100 ? -0.391 18.907 -27.360 1.00 70.88 100 ASN A C 1
ATOM 804 O O . ASN A 1 100 ? -1.390 19.382 -27.893 1.00 70.88 100 ASN A O 1
ATOM 808 N N . THR A 1 101 ? -0.370 17.661 -26.891 1.00 79.50 101 THR A N 1
ATOM 809 C CA . THR A 1 101 ? -1.587 16.853 -26.718 1.00 79.50 101 THR A CA 1
ATOM 810 C C . THR A 1 101 ? -1.966 16.839 -25.242 1.00 79.50 101 THR A C 1
ATOM 812 O O . THR A 1 101 ? -1.100 16.586 -24.401 1.00 79.50 101 THR A O 1
ATOM 815 N N . ARG A 1 102 ? -3.251 17.049 -24.919 1.00 86.69 102 ARG A N 1
ATOM 816 C CA . ARG A 1 102 ? -3.750 17.088 -23.528 1.00 86.69 102 ARG A CA 1
ATOM 817 C C . ARG A 1 102 ? -3.335 15.856 -22.711 1.00 86.69 102 ARG A C 1
ATOM 819 O O . ARG A 1 102 ? -2.959 16.002 -21.557 1.00 86.69 102 ARG A O 1
ATOM 826 N N . TYR A 1 103 ? -3.300 14.674 -23.329 1.00 85.31 103 TYR A N 1
ATOM 827 C CA . TYR A 1 103 ? -2.897 13.424 -22.672 1.00 85.31 103 TYR A CA 1
ATOM 828 C C . TYR A 1 103 ? -1.433 13.403 -22.201 1.00 85.31 103 TYR A C 1
ATOM 830 O O . TYR A 1 103 ? -1.133 12.830 -21.158 1.00 85.31 103 TYR A O 1
ATOM 838 N N . LEU A 1 104 ? -0.513 14.055 -22.924 1.00 85.69 104 LEU A N 1
ATOM 839 C CA . LEU A 1 104 ? 0.916 14.070 -22.574 1.00 85.69 104 LEU A CA 1
ATOM 840 C C . LEU A 1 104 ? 1.226 14.946 -21.355 1.00 85.69 104 LEU A C 1
ATOM 842 O O . LEU A 1 104 ? 2.283 14.774 -20.750 1.00 85.69 104 LEU A O 1
ATOM 846 N N . ALA A 1 105 ? 0.340 15.880 -20.996 1.00 86.75 105 ALA A N 1
ATOM 847 C CA . ALA A 1 105 ? 0.527 16.752 -19.837 1.00 86.75 105 ALA A CA 1
ATOM 848 C C . ALA A 1 105 ? 0.450 15.986 -18.504 1.00 86.75 105 ALA A C 1
ATOM 850 O O . ALA A 1 105 ? 1.018 16.433 -17.511 1.00 86.75 105 ALA A O 1
ATOM 851 N N . ASN A 1 106 ? -0.200 14.819 -18.503 1.00 87.38 106 ASN A N 1
ATOM 852 C CA . ASN A 1 106 ? -0.396 13.992 -17.313 1.00 87.38 106 ASN A CA 1
ATOM 853 C C . ASN A 1 106 ? 0.817 13.114 -16.975 1.00 87.38 106 ASN A C 1
ATOM 855 O O . ASN A 1 106 ? 0.833 12.488 -15.918 1.00 87.38 106 ASN A O 1
ATOM 859 N N . PHE A 1 107 ? 1.823 13.055 -17.855 1.00 88.25 107 PHE A N 1
ATOM 860 C CA . PHE A 1 107 ? 2.956 12.146 -17.716 1.00 88.25 107 PHE A CA 1
ATOM 861 C C . PHE A 1 107 ? 4.293 12.878 -17.777 1.00 88.25 107 PHE A C 1
ATOM 863 O O . PHE A 1 107 ? 4.550 13.722 -18.638 1.00 88.25 107 PHE A O 1
ATOM 870 N N . THR A 1 108 ? 5.188 12.486 -16.882 1.00 84.88 108 THR A N 1
ATOM 871 C CA . THR A 1 108 ? 6.601 12.865 -16.854 1.00 84.88 108 THR A CA 1
ATOM 872 C C . THR A 1 108 ? 7.442 11.967 -17.761 1.00 84.88 108 THR A C 1
ATOM 874 O O . THR A 1 108 ? 8.456 12.421 -18.284 1.00 84.88 108 THR A O 1
ATOM 877 N N . GLY A 1 109 ? 6.999 10.726 -18.010 1.00 83.19 109 GLY A N 1
ATOM 878 C CA . GLY A 1 109 ? 7.698 9.721 -18.821 1.00 83.19 109 GLY A CA 1
ATOM 879 C C . GLY A 1 109 ? 8.557 8.751 -18.002 1.00 83.19 109 GLY A C 1
ATOM 880 O O . GLY A 1 109 ? 9.128 7.813 -18.571 1.00 83.19 109 GLY A O 1
ATOM 881 N N . HIS A 1 110 ? 8.634 8.950 -16.684 1.00 86.75 110 HIS A N 1
ATOM 882 C CA . HIS A 1 110 ? 9.378 8.108 -15.743 1.00 86.75 110 HIS A CA 1
ATOM 883 C C . HIS A 1 110 ? 8.484 7.177 -14.910 1.00 86.75 110 HIS A C 1
ATOM 885 O O . HIS A 1 110 ? 9.007 6.400 -14.114 1.00 86.75 110 HIS A O 1
ATOM 891 N N . GLU A 1 111 ? 7.163 7.234 -15.087 1.00 86.00 111 GLU A N 1
ATOM 892 C CA . GLU A 1 111 ? 6.208 6.419 -14.335 1.00 86.00 111 GLU A CA 1
ATOM 893 C C . GLU A 1 111 ? 6.336 4.931 -14.680 1.00 86.00 111 GLU A C 1
ATOM 895 O O . GLU A 1 111 ? 6.598 4.550 -15.833 1.00 86.00 111 GLU A O 1
ATOM 900 N N . ASN A 1 112 ? 6.078 4.079 -13.688 1.00 84.88 112 ASN A N 1
ATOM 901 C CA . ASN A 1 112 ? 5.980 2.637 -13.891 1.00 84.88 112 ASN A CA 1
ATOM 902 C C . ASN A 1 112 ? 4.576 2.249 -14.371 1.00 84.88 112 ASN A C 1
ATOM 904 O O . ASN A 1 112 ? 3.588 2.868 -13.997 1.00 84.88 112 ASN A O 1
ATOM 908 N N . TYR A 1 113 ? 4.467 1.176 -15.161 1.00 78.06 113 TYR A N 1
ATOM 909 C CA . TYR A 1 113 ? 3.162 0.686 -15.636 1.00 78.06 113 TYR A CA 1
ATOM 910 C C . TYR A 1 113 ? 2.201 0.358 -14.479 1.00 78.06 113 TYR A C 1
ATOM 912 O O . TYR A 1 113 ? 1.012 0.645 -14.553 1.00 78.06 113 TYR A O 1
ATOM 920 N N . GLU A 1 114 ? 2.740 -0.193 -13.388 1.00 79.19 114 GLU A N 1
ATOM 921 C CA . GLU A 1 114 ? 1.995 -0.561 -12.175 1.00 79.19 114 GLU A CA 1
ATOM 922 C C . GLU A 1 114 ? 1.354 0.644 -11.469 1.00 79.19 114 GLU A C 1
ATOM 924 O O . GLU A 1 114 ? 0.383 0.482 -10.735 1.00 79.19 114 GLU A O 1
ATOM 929 N N . GLU A 1 115 ? 1.883 1.850 -11.687 1.00 74.38 115 GLU A N 1
ATOM 930 C CA . GLU A 1 115 ? 1.353 3.088 -11.107 1.00 74.38 115 GLU A CA 1
ATOM 931 C C . GLU A 1 115 ? 0.163 3.630 -11.909 1.00 74.38 115 GLU A C 1
ATOM 933 O O . GLU A 1 115 ? -0.660 4.355 -11.358 1.00 74.38 115 GLU A O 1
ATOM 938 N N . LEU A 1 116 ? 0.056 3.264 -13.192 1.00 75.12 116 LEU A N 1
ATOM 939 C CA . LEU A 1 116 ? -1.000 3.728 -14.096 1.00 75.12 116 LEU A CA 1
ATOM 940 C C . LEU A 1 116 ? -2.287 2.918 -13.974 1.00 75.12 116 LEU A C 1
ATOM 942 O O . LEU A 1 116 ? -3.374 3.464 -14.124 1.00 75.12 116 LEU A O 1
ATOM 946 N N . PHE A 1 117 ? -2.152 1.618 -13.720 1.00 73.50 117 PHE A N 1
ATOM 947 C CA . PHE A 1 117 ? -3.270 0.685 -13.616 1.00 73.50 117 PHE A CA 1
ATOM 948 C C . PHE A 1 117 ? -3.169 -0.052 -12.281 1.00 73.50 117 PHE A C 1
ATOM 950 O O . PHE A 1 117 ? -2.701 -1.197 -12.244 1.00 73.50 117 PHE A O 1
ATOM 957 N N . PRO A 1 118 ? -3.539 0.605 -11.165 1.00 67.69 118 PRO A N 1
ATOM 958 C CA . PRO A 1 118 ? -3.510 -0.041 -9.866 1.00 67.69 118 PRO A CA 1
ATOM 959 C C . PRO A 1 118 ? -4.460 -1.238 -9.887 1.00 67.69 118 PRO A C 1
ATOM 961 O O . PRO A 1 118 ? -5.655 -1.103 -10.127 1.00 67.69 118 PRO A O 1
ATOM 964 N N . VAL A 1 119 ? -3.931 -2.432 -9.623 1.00 60.88 119 VAL A N 1
ATOM 965 C CA . VAL A 1 119 ? -4.770 -3.623 -9.466 1.00 60.88 119 VAL A CA 1
ATOM 966 C C . VAL A 1 119 ? -5.470 -3.522 -8.113 1.00 60.88 119 VAL A C 1
ATOM 968 O O . VAL A 1 119 ? -4.877 -3.810 -7.070 1.00 60.88 119 VAL A O 1
ATOM 971 N N . ILE A 1 120 ? -6.725 -3.080 -8.125 1.00 57.50 120 ILE A N 1
ATOM 972 C CA . ILE A 1 120 ? -7.571 -3.032 -6.934 1.00 57.50 120 ILE A CA 1
ATOM 973 C C . ILE A 1 120 ? -8.187 -4.420 -6.748 1.00 57.50 120 ILE A C 1
ATOM 975 O O . ILE A 1 120 ? -9.056 -4.858 -7.496 1.00 57.50 120 ILE A O 1
ATOM 979 N N . LEU A 1 121 ? -7.700 -5.145 -5.742 1.00 49.12 121 LEU A N 1
ATOM 980 C CA . LEU A 1 121 ? -8.302 -6.403 -5.313 1.00 49.12 121 LEU A CA 1
ATOM 981 C C . LEU A 1 121 ? -9.516 -6.080 -4.436 1.00 49.12 121 LEU A C 1
ATOM 983 O O . LEU A 1 121 ? -9.378 -5.928 -3.220 1.00 49.12 121 LEU A O 1
ATOM 987 N N . GLU A 1 122 ? -10.694 -5.947 -5.043 1.00 51.03 122 GLU A N 1
ATOM 988 C CA . GLU A 1 122 ? -11.937 -5.932 -4.273 1.00 51.03 122 GLU A CA 1
ATOM 989 C C . GLU A 1 122 ? -12.212 -7.329 -3.723 1.00 51.03 122 GLU A C 1
ATOM 991 O O . GLU A 1 122 ? -12.283 -8.324 -4.445 1.00 51.03 122 GLU A O 1
ATOM 996 N N . ASN A 1 123 ? -12.320 -7.407 -2.402 1.00 46.25 123 ASN A N 1
ATOM 997 C CA . ASN A 1 123 ? -12.619 -8.644 -1.713 1.00 46.25 123 ASN A CA 1
ATOM 998 C C . ASN A 1 123 ? -14.145 -8.784 -1.689 1.00 46.25 123 ASN A C 1
ATOM 1000 O O . ASN A 1 123 ? -14.811 -8.058 -0.957 1.00 46.25 123 ASN A O 1
ATOM 1004 N N . ASP A 1 124 ? -14.697 -9.714 -2.468 1.00 50.06 124 ASP A N 1
ATOM 1005 C CA . ASP A 1 124 ? -16.149 -9.913 -2.656 1.00 50.06 124 ASP A CA 1
ATOM 1006 C C . ASP A 1 124 ? -16.869 -10.466 -1.399 1.00 50.06 124 ASP A C 1
ATOM 1008 O O . ASP A 1 124 ? -18.022 -10.910 -1.422 1.00 50.06 124 ASP A O 1
ATOM 1012 N N . ASN A 1 125 ? -16.189 -10.432 -0.249 1.00 49.09 125 ASN A N 1
ATOM 1013 C CA . ASN A 1 125 ? -16.811 -10.649 1.042 1.00 49.09 125 ASN A CA 1
ATOM 1014 C C . ASN A 1 125 ? -17.715 -9.458 1.337 1.00 49.09 125 ASN A C 1
ATOM 1016 O O . ASN A 1 125 ? -17.279 -8.444 1.870 1.00 49.09 125 ASN A O 1
ATOM 1020 N N . ARG A 1 126 ? -18.988 -9.634 0.969 1.00 45.03 126 ARG A N 1
ATOM 1021 C CA . ARG A 1 126 ? -20.143 -8.810 1.326 1.00 45.03 126 ARG A CA 1
ATOM 1022 C C . ARG A 1 126 ? -20.067 -8.353 2.782 1.00 45.03 126 ARG A C 1
ATOM 1024 O O . ARG A 1 126 ? -20.628 -8.989 3.676 1.00 45.03 126 ARG A O 1
ATOM 1031 N N . ASP A 1 127 ? -19.449 -7.205 3.003 1.00 41.66 127 ASP A N 1
ATOM 1032 C CA . ASP A 1 127 ? -19.824 -6.359 4.113 1.00 41.66 127 ASP A CA 1
ATOM 1033 C C . ASP A 1 127 ? -21.277 -5.945 3.877 1.00 41.66 127 ASP A C 1
ATOM 1035 O O . ASP A 1 127 ? -21.691 -5.587 2.770 1.00 41.66 127 ASP A O 1
ATOM 1039 N N . ILE A 1 128 ? -22.080 -6.042 4.931 1.00 44.75 128 ILE A N 1
ATOM 1040 C CA . ILE A 1 128 ? -23.440 -5.513 5.011 1.00 44.75 128 ILE A CA 1
ATOM 1041 C C . ILE A 1 128 ? -23.311 -3.979 4.989 1.00 44.75 128 ILE A C 1
ATOM 1043 O O . ILE A 1 128 ? -23.426 -3.304 6.005 1.00 44.75 128 ILE A O 1
ATOM 1047 N N . GLY A 1 129 ? -22.960 -3.427 3.831 1.00 37.22 129 GLY A N 1
ATOM 1048 C CA . GLY A 1 129 ? -22.863 -2.003 3.567 1.00 37.22 129 GLY A CA 1
ATOM 1049 C C . GLY A 1 129 ? -24.161 -1.539 2.930 1.00 37.22 129 GLY A C 1
ATOM 1050 O O . GLY A 1 129 ? -24.517 -1.975 1.835 1.00 37.22 129 GLY A O 1
ATOM 1051 N N . PHE A 1 130 ? -24.888 -0.662 3.617 1.00 38.16 130 PHE A N 1
ATOM 1052 C CA . PHE A 1 130 ? -26.014 0.056 3.033 1.00 38.16 130 PHE A CA 1
ATOM 1053 C C . PHE A 1 130 ? -25.536 0.790 1.773 1.00 38.16 130 PHE A C 1
ATOM 1055 O O . PHE A 1 130 ? -24.749 1.732 1.850 1.00 38.16 130 PHE A O 1
ATOM 1062 N N . LYS A 1 131 ? -26.005 0.350 0.600 1.00 36.34 131 LYS A N 1
ATOM 1063 C CA . LYS A 1 131 ? -25.782 1.057 -0.662 1.00 36.34 131 LYS A CA 1
ATOM 1064 C C . LYS A 1 131 ? -26.567 2.369 -0.628 1.00 36.34 131 LYS A C 1
ATOM 1066 O O . LYS A 1 131 ? -27.771 2.375 -0.856 1.00 36.34 131 LYS A O 1
ATOM 1071 N N . PHE A 1 132 ? -25.887 3.488 -0.393 1.00 40.59 132 PHE A N 1
ATOM 1072 C CA . PHE A 1 132 ? -26.449 4.834 -0.576 1.00 40.59 132 PHE A CA 1
ATOM 1073 C C . PHE A 1 132 ? -26.446 5.279 -2.051 1.00 40.59 132 PHE A C 1
ATOM 1075 O O . PHE A 1 132 ? -26.405 6.468 -2.350 1.00 40.59 132 PHE A O 1
ATOM 1082 N N . SER A 1 133 ? -26.536 4.337 -2.994 1.00 45.44 133 SER A N 1
ATOM 1083 C CA . SER A 1 133 ? -26.567 4.612 -4.435 1.00 45.44 133 SER A CA 1
ATOM 1084 C C . SER A 1 133 ? -27.896 5.208 -4.926 1.00 45.44 133 SER A C 1
ATOM 1086 O O . SER A 1 133 ? -28.093 5.346 -6.125 1.00 45.44 133 SER A O 1
ATOM 1088 N N . SER A 1 134 ? -28.823 5.555 -4.027 1.00 40.66 134 SER A N 1
ATOM 1089 C CA . SER A 1 134 ? -30.128 6.139 -4.368 1.00 40.66 134 SER A CA 1
ATOM 1090 C C . SER A 1 134 ? -30.383 7.515 -3.741 1.00 40.66 134 SER A C 1
ATOM 1092 O O . SER A 1 134 ? -31.532 7.945 -3.681 1.00 40.66 134 SER A O 1
ATOM 1094 N N . SER A 1 135 ? -29.351 8.213 -3.249 1.00 38.06 135 SER A N 1
ATOM 1095 C CA . SER A 1 135 ? -29.512 9.592 -2.766 1.00 38.06 135 SER A CA 1
ATOM 1096 C C . SER A 1 135 ? -29.464 10.586 -3.940 1.00 38.06 135 SER A C 1
ATOM 1098 O O . SER A 1 135 ? -28.416 10.691 -4.582 1.00 38.06 135 SER A O 1
ATOM 1100 N N . PRO A 1 136 ? -30.534 11.366 -4.207 1.00 48.44 136 PRO A N 1
ATOM 1101 C CA . PRO A 1 136 ? -30.579 12.344 -5.305 1.00 48.44 136 PRO A CA 1
ATOM 1102 C C . PRO A 1 136 ? -29.513 13.446 -5.202 1.00 48.44 136 PRO A C 1
ATOM 1104 O O . PRO A 1 136 ? -29.204 14.114 -6.187 1.00 48.44 136 PRO A O 1
ATOM 1107 N N . CYS A 1 137 ? -28.932 13.634 -4.013 1.00 41.12 137 CYS A N 1
ATOM 1108 C CA . CYS A 1 137 ? -27.898 14.636 -3.773 1.00 41.12 137 CYS A CA 1
ATOM 1109 C C . CYS A 1 137 ? -26.523 14.242 -4.335 1.00 41.12 137 CYS A C 1
ATOM 1111 O O . CYS A 1 137 ? -25.699 15.127 -4.538 1.00 41.12 137 CYS A O 1
ATOM 1113 N N . TYR A 1 138 ? -26.263 12.956 -4.604 1.00 42.88 138 TYR A N 1
ATOM 1114 C CA . TYR A 1 138 ? -24.971 12.517 -5.154 1.00 42.88 138 TYR A CA 1
ATOM 1115 C C . TYR A 1 138 ? -24.868 12.799 -6.661 1.00 42.88 138 TYR A C 1
ATOM 1117 O O . TYR A 1 138 ? -23.829 13.221 -7.154 1.00 42.88 138 TYR A O 1
ATOM 1125 N N . THR A 1 139 ? -25.984 12.685 -7.383 1.00 48.44 139 THR A N 1
ATOM 1126 C CA . THR A 1 139 ? -26.073 13.029 -8.809 1.00 48.44 139 THR A CA 1
ATOM 1127 C C . THR A 1 139 ? -25.896 14.518 -9.095 1.00 48.44 139 THR A C 1
ATOM 1129 O O . THR A 1 139 ? -25.498 14.860 -10.195 1.00 48.44 139 THR A O 1
ATOM 1132 N N . ALA A 1 140 ? -26.150 15.415 -8.138 1.00 47.12 140 ALA A N 1
ATOM 1133 C CA . ALA A 1 140 ? -26.038 16.859 -8.371 1.00 47.12 140 ALA A CA 1
ATOM 1134 C C . ALA A 1 140 ? -24.600 17.403 -8.256 1.00 47.12 140 ALA A C 1
ATOM 1136 O O . ALA A 1 140 ? -24.339 18.506 -8.724 1.00 47.12 140 ALA A O 1
ATOM 1137 N N . PHE A 1 141 ? -23.677 16.648 -7.650 1.00 44.75 141 PHE A N 1
ATOM 1138 C CA . PHE A 1 141 ? -22.277 17.060 -7.481 1.00 44.75 141 PHE A CA 1
ATOM 1139 C C . PHE A 1 141 ? -21.306 16.423 -8.489 1.00 44.75 141 PHE A C 1
ATOM 1141 O O . PHE A 1 141 ? -20.149 16.820 -8.514 1.00 44.75 141 PHE A O 1
ATOM 1148 N N . ASN A 1 142 ? -21.774 15.499 -9.337 1.00 44.00 142 ASN A N 1
ATOM 1149 C CA . ASN A 1 142 ? -20.946 14.760 -10.304 1.00 44.00 142 ASN A CA 1
ATOM 1150 C C . ASN A 1 142 ? -21.275 15.062 -11.782 1.00 44.00 142 ASN A C 1
ATOM 1152 O O . ASN A 1 142 ? -20.901 14.290 -12.656 1.00 44.00 142 ASN A O 1
ATOM 1156 N N . ILE A 1 143 ? -21.975 16.161 -12.084 1.00 49.22 143 ILE A N 1
ATOM 1157 C CA . ILE A 1 143 ? -22.376 16.489 -13.470 1.00 49.22 143 ILE A CA 1
ATOM 1158 C C . ILE A 1 143 ? -21.221 17.076 -14.306 1.00 49.22 143 ILE A C 1
ATOM 1160 O O . ILE A 1 143 ? -21.300 17.047 -15.527 1.00 49.22 143 ILE A O 1
ATOM 1164 N N . ASP A 1 144 ? -20.120 17.512 -13.686 1.00 43.25 144 ASP A N 1
ATOM 1165 C CA . ASP A 1 144 ? -18.986 18.123 -14.403 1.00 43.25 144 ASP A CA 1
ATOM 1166 C C . ASP A 1 144 ? -17.710 17.253 -14.441 1.00 43.25 144 ASP A C 1
ATOM 1168 O O . ASP A 1 144 ? -16.674 17.718 -14.907 1.00 43.25 144 ASP A O 1
ATOM 1172 N N . ASP A 1 145 ? -17.767 15.995 -13.982 1.00 43.16 145 ASP A N 1
ATOM 1173 C CA . ASP A 1 145 ? -16.598 15.099 -13.878 1.00 43.16 145 ASP A CA 1
ATOM 1174 C C . ASP A 1 145 ? -16.803 13.773 -14.647 1.00 43.16 145 ASP A C 1
ATOM 1176 O O . ASP A 1 145 ? -16.420 12.692 -14.193 1.00 43.16 145 ASP A O 1
ATOM 1180 N N . GLU A 1 146 ? -17.405 13.851 -15.843 1.00 44.88 146 GLU A N 1
ATOM 1181 C CA . GLU A 1 146 ? -17.566 12.711 -16.773 1.00 44.88 146 GLU A CA 1
ATOM 1182 C C . GLU A 1 146 ? -16.227 12.111 -17.269 1.00 44.88 146 GLU A C 1
ATOM 1184 O O . GLU A 1 146 ? -16.230 11.062 -17.907 1.00 44.88 146 GLU A O 1
ATOM 1189 N N . ASP A 1 147 ? -15.076 12.702 -16.924 1.00 49.00 147 ASP A N 1
ATOM 1190 C CA . ASP A 1 147 ? -13.745 12.268 -17.380 1.00 49.00 147 ASP A CA 1
ATOM 1191 C C . ASP A 1 147 ? -12.963 11.382 -16.379 1.00 49.00 147 ASP A C 1
ATOM 1193 O O . ASP A 1 147 ? -11.835 10.979 -16.677 1.00 49.00 147 ASP A O 1
ATOM 1197 N N . SER A 1 148 ? -13.500 11.058 -15.192 1.00 45.03 148 SER A N 1
ATOM 1198 C CA . SER A 1 148 ? -12.692 10.434 -14.117 1.00 45.03 148 SER A CA 1
ATOM 1199 C C . SER A 1 148 ? -13.066 9.010 -13.696 1.00 45.03 148 SER A C 1
ATOM 1201 O O . SER A 1 148 ? -12.333 8.402 -12.911 1.00 45.03 148 SER A O 1
ATOM 1203 N N . VAL A 1 149 ? -14.122 8.411 -14.247 1.00 46.31 149 VAL A N 1
ATOM 1204 C CA . VAL A 1 149 ? -14.412 6.992 -13.991 1.00 46.31 149 VAL A CA 1
ATOM 1205 C C . VAL A 1 149 ? -13.853 6.170 -15.144 1.00 46.31 149 VAL A C 1
ATOM 1207 O O . VAL A 1 149 ? -14.522 5.932 -16.144 1.00 46.31 149 VAL A O 1
ATOM 1210 N N . LEU A 1 150 ? -12.591 5.750 -15.000 1.00 49.41 150 LEU A N 1
ATOM 1211 C CA . LEU A 1 150 ? -11.989 4.671 -15.786 1.00 49.41 150 LEU A CA 1
ATOM 1212 C C . LEU A 1 150 ? -12.839 3.408 -15.589 1.00 49.41 150 LEU A C 1
ATOM 1214 O O . LEU A 1 150 ? -12.651 2.614 -14.672 1.00 49.41 150 LEU A O 1
ATOM 1218 N N . GLU A 1 151 ? -13.843 3.272 -16.443 1.00 45.50 151 GLU A N 1
ATOM 1219 C CA . GLU A 1 151 ? -14.814 2.195 -16.448 1.00 45.50 151 GLU A CA 1
ATOM 1220 C C . GLU A 1 151 ? -14.142 0.909 -16.951 1.00 45.50 151 GLU A C 1
ATOM 1222 O O . GLU A 1 151 ? -14.170 0.591 -18.139 1.00 45.50 151 GLU A O 1
ATOM 1227 N N . LYS A 1 152 ? -13.457 0.221 -16.027 1.00 45.59 152 LYS A N 1
ATOM 1228 C CA . LYS A 1 152 ? -13.234 -1.237 -15.912 1.00 45.59 152 LYS A CA 1
ATOM 1229 C C . LYS A 1 152 ? -11.984 -1.483 -15.071 1.00 45.59 152 LYS A C 1
ATOM 1231 O O . LYS A 1 152 ? -10.955 -1.943 -15.569 1.00 45.59 152 LYS A O 1
ATOM 1236 N N . ASP A 1 153 ? -12.092 -1.234 -13.772 1.00 42.72 153 ASP A N 1
ATOM 1237 C CA . ASP A 1 153 ? -11.212 -1.916 -12.832 1.00 42.72 153 ASP A CA 1
ATOM 1238 C C . ASP A 1 153 ? -11.441 -3.426 -12.995 1.00 42.72 153 ASP A C 1
ATOM 1240 O O . ASP A 1 153 ? -12.568 -3.928 -12.961 1.00 42.72 153 ASP A O 1
ATOM 1244 N N . ILE A 1 154 ? -10.370 -4.162 -13.292 1.00 47.66 154 ILE A N 1
ATOM 1245 C CA . ILE A 1 154 ? -10.424 -5.615 -13.437 1.00 47.66 154 ILE A CA 1
ATOM 1246 C C . ILE A 1 154 ? -10.542 -6.190 -12.027 1.00 47.66 154 ILE A C 1
ATOM 1248 O O . ILE A 1 154 ? -9.544 -6.393 -11.334 1.00 47.66 154 ILE A O 1
ATOM 1252 N N . PHE A 1 155 ? -11.775 -6.434 -11.594 1.00 46.06 155 PHE A N 1
ATOM 1253 C CA . PHE A 1 155 ? -12.055 -7.049 -10.304 1.00 46.06 155 PHE A CA 1
ATOM 1254 C C . PHE A 1 155 ? -11.682 -8.534 -10.349 1.00 46.06 155 PHE A C 1
ATOM 1256 O O . PHE A 1 155 ? -12.355 -9.353 -10.976 1.00 46.06 155 PHE A O 1
ATOM 1263 N N . PHE A 1 156 ? -10.585 -8.897 -9.685 1.00 43.66 156 PHE A N 1
ATOM 1264 C CA . PHE A 1 156 ? -10.233 -10.296 -9.468 1.00 43.66 156 PHE A CA 1
ATOM 1265 C C . PHE A 1 156 ? -10.910 -10.799 -8.195 1.00 43.66 156 PHE A C 1
ATOM 1267 O O . PHE A 1 156 ? -10.438 -10.541 -7.088 1.00 43.66 156 PHE A O 1
ATOM 1274 N N . SER A 1 157 ? -11.979 -11.580 -8.353 1.00 46.62 157 SER A N 1
ATOM 1275 C CA . SER A 1 157 ? -12.531 -12.388 -7.266 1.00 46.62 157 SER A CA 1
ATOM 1276 C C . SER A 1 157 ? -11.541 -13.512 -6.947 1.00 46.62 157 SER A C 1
ATOM 1278 O O . SER A 1 157 ? -11.460 -14.517 -7.656 1.00 46.62 157 SER A O 1
ATOM 1280 N N . SER A 1 158 ? -10.718 -13.316 -5.922 1.00 49.28 158 SER A N 1
ATOM 1281 C CA . SER A 1 158 ? -9.792 -14.342 -5.453 1.00 49.28 158 SER A CA 1
ATOM 1282 C C . SER A 1 158 ? -10.493 -15.262 -4.457 1.00 49.28 158 SER A C 1
ATOM 1284 O O . SER A 1 158 ? -11.015 -14.791 -3.452 1.00 49.28 158 SER A O 1
ATOM 1286 N N . ASP A 1 159 ? -10.412 -16.579 -4.667 1.00 51.62 159 ASP A N 1
ATOM 1287 C CA . ASP A 1 159 ? -10.829 -17.591 -3.676 1.00 51.62 159 ASP A CA 1
ATOM 1288 C C . ASP A 1 159 ? -9.935 -17.590 -2.415 1.00 51.62 159 ASP A C 1
ATOM 1290 O O . ASP A 1 159 ? -10.123 -18.377 -1.482 1.00 51.62 159 ASP A O 1
ATOM 1294 N N . PHE A 1 160 ? -8.898 -16.747 -2.390 1.00 54.41 160 PHE A N 1
ATOM 1295 C CA . PHE A 1 160 ? -8.023 -16.590 -1.243 1.00 54.41 160 PHE A CA 1
ATOM 1296 C C . PHE A 1 160 ? -8.715 -15.776 -0.151 1.00 54.41 160 PHE A C 1
ATOM 1298 O O . PHE A 1 160 ? -8.680 -14.545 -0.148 1.00 54.41 160 PHE A O 1
ATOM 1305 N N . ASP A 1 161 ? -9.270 -16.481 0.832 1.00 69.25 161 ASP A N 1
ATOM 1306 C CA . ASP A 1 161 ? -9.743 -15.862 2.063 1.00 69.25 161 ASP A CA 1
ATOM 1307 C C . ASP A 1 161 ? -8.547 -15.347 2.883 1.00 69.25 161 ASP A C 1
ATOM 1309 O O . ASP A 1 161 ? -7.937 -16.043 3.709 1.00 69.25 161 ASP A O 1
ATOM 1313 N N . PHE A 1 162 ? -8.195 -14.088 2.624 1.00 62.16 162 PHE A N 1
ATOM 1314 C CA . PHE A 1 162 ? -7.151 -13.354 3.330 1.00 62.16 162 PHE A CA 1
ATOM 1315 C C . PHE A 1 162 ? -7.345 -13.404 4.852 1.00 62.16 162 PHE A C 1
ATOM 1317 O O . PHE A 1 162 ? -6.361 -13.499 5.593 1.00 62.16 162 PHE A O 1
ATOM 1324 N N . TRP A 1 163 ? -8.593 -13.420 5.333 1.00 72.38 163 TRP A N 1
ATOM 1325 C CA . TRP A 1 163 ? -8.898 -13.504 6.760 1.00 72.38 163 TRP A CA 1
ATOM 1326 C C . TRP A 1 163 ? -8.590 -14.881 7.325 1.00 72.38 163 TRP A C 1
ATOM 1328 O O . TRP A 1 163 ? -8.015 -14.981 8.413 1.00 72.38 163 TRP A O 1
ATOM 1338 N N . GLN A 1 164 ? -8.874 -15.945 6.577 1.00 74.12 164 GLN A N 1
ATOM 1339 C CA . GLN A 1 164 ? -8.477 -17.293 6.965 1.00 74.12 164 GLN A CA 1
ATOM 1340 C C . GLN A 1 164 ? -6.948 -17.415 7.033 1.00 74.12 164 GLN A C 1
ATOM 1342 O O . GLN A 1 164 ? -6.416 -17.940 8.017 1.00 74.12 164 GLN A O 1
ATOM 1347 N N . TRP A 1 165 ? -6.219 -16.858 6.061 1.00 80.81 165 TRP A N 1
ATOM 1348 C CA . TRP A 1 165 ? -4.753 -16.830 6.090 1.00 80.81 165 TRP A CA 1
ATOM 1349 C C . TRP A 1 165 ? -4.200 -16.023 7.274 1.00 80.81 165 TRP A C 1
ATOM 1351 O O . TRP A 1 165 ? -3.361 -16.540 8.018 1.00 80.81 165 TRP A O 1
ATOM 1361 N N . ILE A 1 166 ? -4.709 -14.810 7.522 1.00 60.75 166 ILE A N 1
ATOM 1362 C CA . ILE A 1 166 ? -4.328 -14.006 8.693 1.00 60.75 166 ILE A CA 1
ATOM 1363 C C . ILE A 1 166 ? -4.642 -14.753 9.986 1.00 60.75 166 ILE A C 1
ATOM 1365 O O . ILE A 1 166 ? -3.800 -14.789 10.881 1.00 60.75 166 ILE A O 1
ATOM 1369 N N . SER A 1 167 ? -5.809 -15.386 10.106 1.00 72.31 167 SER A N 1
ATOM 1370 C CA . SER A 1 167 ? -6.186 -16.133 11.312 1.00 72.31 167 SER A CA 1
ATOM 1371 C C . SER A 1 167 ? -5.232 -17.306 11.581 1.00 72.31 167 SER A C 1
ATOM 1373 O O . SER A 1 167 ? -4.843 -17.549 12.729 1.00 72.31 167 SER A O 1
ATOM 1375 N N . ASN A 1 168 ? -4.753 -17.971 10.526 1.00 73.06 168 ASN A N 1
ATOM 1376 C CA . ASN A 1 168 ? -3.747 -19.030 10.596 1.00 73.06 168 ASN A CA 1
ATOM 1377 C C . ASN A 1 168 ? -2.367 -18.481 11.002 1.00 73.06 168 ASN A C 1
ATOM 1379 O O . ASN A 1 168 ? -1.676 -19.061 11.843 1.00 73.06 168 ASN A O 1
ATOM 1383 N N . VAL A 1 169 ? -1.978 -17.313 10.485 1.00 61.44 169 VAL A N 1
ATOM 1384 C CA . VAL A 1 169 ? -0.736 -16.633 10.884 1.00 61.44 169 VAL A CA 1
ATOM 1385 C C . VAL A 1 169 ? -0.815 -16.165 12.341 1.00 61.44 169 VAL A C 1
ATOM 1387 O O . VAL A 1 169 ? 0.095 -16.440 13.123 1.00 61.44 169 VAL A O 1
ATOM 1390 N N . VAL A 1 170 ? -1.916 -15.540 12.757 1.00 71.25 170 VAL A N 1
ATOM 1391 C CA . VAL A 1 170 ? -2.135 -15.053 14.127 1.00 71.25 170 VAL A CA 1
ATOM 1392 C C . VAL A 1 170 ? -2.227 -16.205 15.123 1.00 71.25 170 VAL A C 1
ATOM 1394 O O . VAL A 1 170 ? -1.674 -16.097 16.216 1.00 71.25 170 VAL A O 1
ATOM 1397 N N . SER A 1 171 ? -2.871 -17.321 14.778 1.00 72.75 171 SER A N 1
ATOM 1398 C CA . SER A 1 171 ? -2.906 -18.512 15.639 1.00 72.75 171 SER A CA 1
ATOM 1399 C C . SER A 1 171 ? -1.520 -19.150 15.776 1.00 72.75 171 SER A C 1
ATOM 1401 O O . SER A 1 171 ? -1.111 -19.473 16.896 1.00 72.75 171 SER A O 1
ATOM 1403 N N . SER A 1 172 ? -0.737 -19.217 14.692 1.00 66.44 172 SER A N 1
ATOM 1404 C CA . SER A 1 172 ? 0.661 -19.670 14.742 1.00 66.44 172 SER A CA 1
ATOM 1405 C C . SER A 1 172 ? 1.558 -18.732 15.569 1.00 66.44 172 SER A C 1
ATOM 1407 O O . SER A 1 172 ? 2.415 -19.186 16.333 1.00 66.44 172 SER A O 1
ATOM 1409 N N . LEU A 1 173 ? 1.319 -17.418 15.503 1.00 56.81 173 LEU A N 1
ATOM 1410 C CA . LEU A 1 173 ? 1.989 -16.415 16.330 1.00 56.81 173 LEU A CA 1
ATOM 1411 C C . LEU A 1 173 ? 1.569 -16.534 17.794 1.00 56.81 173 LEU A C 1
ATOM 1413 O O . LEU A 1 173 ? 2.442 -16.603 18.650 1.00 56.81 173 LEU A O 1
ATOM 1417 N N . LYS A 1 174 ? 0.274 -16.643 18.114 1.00 70.00 174 LYS A N 1
ATOM 1418 C CA . LYS A 1 174 ? -0.223 -16.833 19.491 1.00 70.00 174 LYS A CA 1
ATOM 1419 C C . LYS A 1 174 ? 0.362 -18.091 20.141 1.00 70.00 174 LYS A C 1
ATOM 1421 O O . LYS A 1 174 ? 0.766 -18.033 21.304 1.00 70.00 174 LYS A O 1
ATOM 1426 N N . ALA A 1 175 ? 0.478 -19.191 19.394 1.00 72.31 175 ALA A N 1
ATOM 1427 C CA . ALA A 1 175 ? 1.108 -20.423 19.873 1.00 72.31 175 ALA A CA 1
ATOM 1428 C C . ALA A 1 175 ? 2.598 -20.227 20.224 1.00 72.31 175 ALA A C 1
ATOM 1430 O O . ALA A 1 175 ? 3.091 -20.786 21.205 1.00 72.31 175 ALA A O 1
ATOM 1431 N N . ASN A 1 176 ? 3.305 -19.372 19.480 1.00 58.75 176 ASN A N 1
ATOM 1432 C CA . ASN A 1 176 ? 4.733 -19.104 19.673 1.00 58.75 176 ASN A CA 1
ATOM 1433 C C . ASN A 1 176 ? 5.029 -17.958 20.665 1.00 58.75 176 ASN A C 1
ATOM 1435 O O . ASN A 1 176 ? 6.030 -17.994 21.390 1.00 58.75 176 ASN A O 1
ATOM 1439 N N . VAL A 1 177 ? 4.145 -16.962 20.762 1.00 51.72 177 VAL A N 1
ATOM 1440 C CA . VAL A 1 177 ? 4.285 -15.766 21.609 1.00 51.72 177 VAL A CA 1
ATOM 1441 C C . VAL A 1 177 ? 4.219 -16.113 23.093 1.00 51.72 177 VAL A C 1
ATOM 1443 O O . VAL A 1 177 ? 4.874 -15.446 23.885 1.00 51.72 177 VAL A O 1
ATOM 1446 N N . LYS A 1 178 ? 3.556 -17.201 23.505 1.00 57.50 178 LYS A N 1
ATOM 1447 C CA . LYS A 1 178 ? 3.518 -17.598 24.927 1.00 57.50 178 LYS A CA 1
ATOM 1448 C C . LYS A 1 178 ? 4.909 -17.932 25.507 1.00 57.50 178 LYS A C 1
ATOM 1450 O O . LYS A 1 178 ? 5.109 -17.827 26.712 1.00 57.50 178 LYS A O 1
ATOM 1455 N N . ASN A 1 179 ? 5.893 -18.252 24.657 1.00 59.25 179 ASN A N 1
ATOM 1456 C CA . ASN A 1 179 ? 7.251 -18.637 25.072 1.00 59.25 179 ASN A CA 1
ATOM 1457 C C . ASN A 1 179 ? 8.350 -17.612 24.727 1.00 59.25 179 ASN A C 1
ATOM 1459 O O . ASN A 1 179 ? 9.483 -17.738 25.203 1.00 59.25 179 ASN A O 1
ATOM 1463 N N . TYR A 1 180 ? 8.052 -16.603 23.905 1.00 49.06 180 TYR A N 1
ATOM 1464 C CA . TYR A 1 180 ? 9.058 -15.695 23.345 1.00 49.06 180 TYR A CA 1
ATOM 1465 C C . TYR A 1 180 ? 9.435 -14.478 24.224 1.00 49.06 180 TYR A C 1
ATOM 1467 O O . TYR A 1 180 ? 10.635 -14.244 24.403 1.00 49.06 180 TYR A O 1
ATOM 1475 N N . PRO A 1 181 ? 8.504 -13.727 24.854 1.00 56.66 181 PRO A N 1
ATOM 1476 C CA . PRO A 1 181 ? 8.845 -12.501 25.580 1.00 56.66 181 PRO A CA 1
ATOM 1477 C C . PRO A 1 181 ? 9.670 -12.792 26.839 1.00 56.66 181 PRO A C 1
ATOM 1479 O O . PRO A 1 181 ? 10.602 -12.054 27.155 1.00 56.66 181 PRO A O 1
ATOM 1482 N N . VAL A 1 182 ? 9.431 -13.931 27.500 1.00 60.12 182 VAL A N 1
ATOM 1483 C CA . VAL A 1 182 ? 10.217 -14.368 28.666 1.00 60.12 182 VAL A CA 1
ATOM 1484 C C . VAL A 1 182 ? 11.659 -14.711 28.275 1.00 60.12 182 VAL A C 1
ATOM 1486 O O . VAL A 1 182 ? 12.590 -14.410 29.024 1.00 60.12 182 VAL A O 1
ATOM 1489 N N . ARG A 1 183 ? 11.882 -15.305 27.093 1.00 63.25 183 ARG A N 1
ATOM 1490 C CA . ARG A 1 183 ? 13.238 -15.599 26.598 1.00 63.25 183 ARG A CA 1
ATOM 1491 C C . ARG A 1 183 ? 13.968 -14.327 26.183 1.00 63.25 183 ARG A C 1
ATOM 1493 O O . ARG A 1 183 ? 15.123 -14.159 26.570 1.00 63.25 183 ARG A O 1
ATOM 1500 N N . VAL A 1 184 ? 13.298 -13.416 25.477 1.00 63.31 184 VAL A N 1
ATOM 1501 C CA . VAL A 1 184 ? 13.893 -12.140 25.048 1.00 63.31 184 VAL A CA 1
ATOM 1502 C C . VAL A 1 184 ? 14.287 -11.294 26.263 1.00 63.31 184 VAL A C 1
ATOM 1504 O O . VAL A 1 184 ? 15.449 -10.899 26.367 1.00 63.31 184 VAL A O 1
ATOM 1507 N N . MET A 1 185 ? 13.399 -11.127 27.248 1.00 60.34 185 MET A N 1
ATOM 1508 C CA . MET A 1 185 ? 13.702 -10.367 28.470 1.00 60.34 185 MET A CA 1
ATOM 1509 C C . MET A 1 185 ? 14.827 -11.003 29.298 1.00 60.34 185 MET A C 1
ATOM 1511 O O . MET A 1 185 ? 15.721 -10.292 29.757 1.00 60.34 185 MET A O 1
ATOM 1515 N N . LYS A 1 186 ? 14.877 -12.341 29.413 1.00 71.75 186 LYS A N 1
ATOM 1516 C CA . LYS A 1 186 ? 16.008 -13.036 30.060 1.00 71.75 186 LYS A CA 1
ATOM 1517 C C . LYS A 1 186 ? 17.330 -12.809 29.323 1.00 71.75 186 LYS A C 1
ATOM 1519 O O . LYS A 1 186 ? 18.355 -12.592 29.969 1.00 71.75 186 LYS A O 1
ATOM 1524 N N . THR A 1 187 ? 17.330 -12.827 27.987 1.00 72.00 187 THR A N 1
ATOM 1525 C CA . THR A 1 187 ? 18.552 -12.575 27.202 1.00 72.00 187 THR A CA 1
ATOM 1526 C C . THR A 1 187 ? 19.017 -11.122 27.274 1.00 72.00 187 THR A C 1
ATOM 1528 O O . THR A 1 187 ? 20.222 -10.886 27.375 1.00 72.00 187 THR A O 1
ATOM 1531 N N . LEU A 1 188 ? 18.091 -10.159 27.295 1.00 65.94 188 LEU A N 1
ATOM 1532 C CA . LEU A 1 188 ? 18.403 -8.738 27.458 1.00 65.94 188 LEU A CA 1
ATOM 1533 C C . LEU A 1 188 ? 18.958 -8.448 28.856 1.00 65.94 188 LEU A C 1
ATOM 1535 O O . LEU A 1 188 ? 20.002 -7.807 28.972 1.00 65.94 188 LEU A O 1
ATOM 1539 N N . TYR A 1 189 ? 18.341 -9.000 29.905 1.00 76.38 189 TYR A N 1
ATOM 1540 C CA . TYR A 1 189 ? 18.820 -8.868 31.282 1.00 76.38 189 TYR A CA 1
ATOM 1541 C C . TYR A 1 189 ? 20.217 -9.483 31.470 1.00 76.38 189 TYR A C 1
ATOM 1543 O O . TYR A 1 189 ? 21.119 -8.837 32.005 1.00 76.38 189 TYR A O 1
ATOM 1551 N N . ALA A 1 190 ? 20.449 -10.693 30.946 1.00 80.31 190 ALA A N 1
ATOM 1552 C CA . ALA A 1 190 ? 21.767 -11.330 30.979 1.00 80.31 190 ALA A CA 1
ATOM 1553 C C . ALA A 1 190 ? 22.825 -10.547 30.175 1.00 80.31 190 ALA A C 1
ATOM 1555 O O . ALA A 1 190 ? 23.996 -10.493 30.565 1.00 80.31 190 ALA A O 1
ATOM 1556 N N . GLY A 1 191 ? 22.422 -9.926 29.061 1.00 80.50 191 GLY A N 1
ATOM 1557 C CA . GLY A 1 191 ? 23.267 -9.036 28.267 1.00 80.50 191 GLY A CA 1
ATOM 1558 C C . GLY A 1 191 ? 23.676 -7.781 29.038 1.00 80.50 191 GLY A C 1
ATOM 1559 O O . GLY A 1 191 ? 24.864 -7.459 29.086 1.00 80.50 191 GLY A O 1
ATOM 1560 N N . ALA A 1 192 ? 22.719 -7.124 29.697 1.00 77.62 192 ALA A N 1
ATOM 1561 C CA . ALA A 1 192 ? 22.955 -5.940 30.520 1.00 77.62 192 ALA A CA 1
ATOM 1562 C C . ALA A 1 192 ? 23.897 -6.234 31.701 1.00 77.62 192 ALA A C 1
ATOM 1564 O O . ALA A 1 192 ? 24.841 -5.480 31.940 1.00 77.62 192 ALA A O 1
ATOM 1565 N N . LEU A 1 193 ? 23.719 -7.375 32.378 1.00 82.19 193 LEU A N 1
ATOM 1566 C CA . LEU A 1 193 ? 24.574 -7.799 33.493 1.00 82.19 193 LEU A CA 1
ATOM 1567 C C . LEU A 1 193 ? 26.031 -8.028 33.066 1.00 82.19 193 LEU A C 1
ATOM 1569 O O . LEU A 1 193 ? 26.958 -7.592 33.753 1.00 82.19 193 LEU A O 1
ATOM 1573 N N . LYS A 1 194 ? 26.250 -8.658 31.903 1.00 86.00 194 LYS A N 1
ATOM 1574 C CA . LYS A 1 194 ? 27.598 -8.822 31.332 1.00 86.00 194 LYS A CA 1
ATOM 1575 C C . LYS A 1 194 ? 28.229 -7.480 30.975 1.00 86.00 194 LYS A C 1
ATOM 1577 O O . LYS A 1 194 ? 29.422 -7.293 31.198 1.00 86.00 194 LYS A O 1
ATOM 1582 N N . LEU A 1 195 ? 27.440 -6.540 30.460 1.00 78.50 195 LEU A N 1
ATOM 1583 C CA . LEU A 1 195 ? 27.902 -5.191 30.134 1.00 78.50 195 LEU A CA 1
ATOM 1584 C C . LEU A 1 195 ? 28.356 -4.448 31.398 1.00 78.50 195 LEU A C 1
ATOM 1586 O O . LEU A 1 195 ? 29.457 -3.899 31.422 1.00 78.50 195 LEU A O 1
ATOM 1590 N N . LEU A 1 196 ? 27.580 -4.537 32.480 1.00 84.12 196 LEU A N 1
ATOM 1591 C CA . LEU A 1 196 ? 27.931 -3.981 33.789 1.00 84.12 196 LEU A CA 1
ATOM 1592 C C . LEU A 1 196 ? 29.223 -4.595 34.357 1.00 84.12 196 LEU A C 1
ATOM 1594 O O . LEU A 1 196 ? 30.085 -3.872 34.859 1.00 84.12 196 LEU A O 1
ATOM 1598 N N . GLN A 1 197 ? 29.414 -5.911 34.219 1.00 88.75 197 GLN A N 1
ATOM 1599 C CA . GLN A 1 197 ? 30.665 -6.577 34.606 1.00 88.75 197 GLN A CA 1
ATOM 1600 C C . GLN A 1 197 ? 31.860 -6.123 33.753 1.00 88.75 197 GLN A C 1
ATOM 1602 O O . GLN A 1 197 ? 32.955 -5.910 34.284 1.00 88.75 197 GLN A O 1
ATOM 1607 N N . CYS A 1 198 ? 31.672 -5.929 32.444 1.00 84.88 198 CYS A N 1
ATOM 1608 C CA . CYS A 1 198 ? 32.707 -5.387 31.563 1.00 84.88 198 CYS A CA 1
ATOM 1609 C C . CYS A 1 198 ? 33.087 -3.948 31.942 1.00 84.88 198 CYS A C 1
ATOM 1611 O O . CYS A 1 198 ? 34.271 -3.622 31.974 1.00 84.88 198 CYS A O 1
ATOM 1613 N N . VAL A 1 199 ? 32.112 -3.103 32.287 1.00 87.06 199 VAL A N 1
ATOM 1614 C CA . VAL A 1 199 ? 32.366 -1.729 32.751 1.00 87.06 199 VAL A CA 1
ATOM 1615 C C . VAL A 1 199 ? 33.111 -1.739 34.084 1.00 87.06 199 VAL A C 1
ATOM 1617 O O . VAL A 1 199 ? 34.128 -1.062 34.215 1.00 87.06 199 VAL A O 1
ATOM 1620 N N . LYS A 1 200 ? 32.688 -2.571 35.045 1.00 90.69 200 LYS A N 1
ATOM 1621 C CA . LYS A 1 200 ? 33.362 -2.710 36.346 1.00 90.69 200 LYS A CA 1
ATOM 1622 C C . LYS A 1 200 ? 34.815 -3.169 36.189 1.00 90.69 200 LYS A C 1
ATOM 1624 O O . LYS A 1 200 ? 35.715 -2.588 36.788 1.00 90.69 200 LYS A O 1
ATOM 1629 N N . THR A 1 201 ? 35.069 -4.172 35.349 1.00 88.38 201 THR A N 1
ATOM 1630 C CA . THR A 1 201 ? 36.436 -4.668 35.094 1.00 88.38 201 THR A CA 1
ATOM 1631 C C . THR A 1 201 ? 37.302 -3.662 34.335 1.00 88.38 201 THR A C 1
ATOM 1633 O O . THR A 1 201 ? 38.495 -3.549 34.626 1.00 88.38 201 THR A O 1
ATOM 1636 N N . ALA A 1 202 ? 36.728 -2.893 33.405 1.00 86.25 202 ALA A N 1
ATOM 1637 C CA . ALA A 1 202 ? 37.429 -1.802 32.731 1.00 86.25 202 ALA A CA 1
ATOM 1638 C C . ALA A 1 202 ? 37.783 -0.661 33.700 1.00 86.25 202 ALA A C 1
ATOM 1640 O O . ALA A 1 202 ? 38.919 -0.189 33.688 1.00 86.25 202 ALA A O 1
ATOM 1641 N N . ALA A 1 203 ? 36.855 -0.275 34.580 1.00 86.75 203 ALA A N 1
ATOM 1642 C CA . ALA A 1 203 ? 37.076 0.746 35.601 1.00 86.75 203 ALA A CA 1
ATOM 1643 C C . ALA A 1 203 ? 38.191 0.343 36.580 1.00 86.75 203 ALA A C 1
ATOM 1645 O O . ALA A 1 203 ? 39.100 1.133 36.824 1.00 86.75 203 ALA A O 1
ATOM 1646 N N . VAL A 1 204 ? 38.192 -0.909 37.057 1.00 90.38 204 VAL A N 1
ATOM 1647 C CA . VAL A 1 204 ? 39.260 -1.436 37.928 1.00 90.38 204 VAL A CA 1
ATOM 1648 C C . VAL A 1 204 ? 40.619 -1.395 37.226 1.00 90.38 204 VAL A C 1
ATOM 1650 O O . VAL A 1 204 ? 41.585 -0.912 37.810 1.00 90.38 204 VAL A O 1
ATOM 1653 N N . LYS A 1 205 ? 40.705 -1.818 35.956 1.00 87.00 205 LYS A N 1
ATOM 1654 C CA . LYS A 1 205 ? 41.960 -1.756 35.181 1.00 87.00 205 LYS A CA 1
ATOM 1655 C C . LYS A 1 205 ? 42.462 -0.329 34.959 1.00 87.00 205 LYS A C 1
ATOM 1657 O O . LYS A 1 205 ? 43.671 -0.113 34.915 1.00 87.00 205 LYS A O 1
ATOM 1662 N N . LEU A 1 206 ? 41.563 0.637 34.778 1.00 83.88 206 LEU A N 1
ATOM 1663 C CA . LEU A 1 206 ? 41.938 2.047 34.651 1.00 83.88 206 LEU A CA 1
ATOM 1664 C C . LEU A 1 206 ? 42.440 2.616 35.980 1.00 83.88 206 LEU A C 1
ATOM 1666 O O . LEU A 1 206 ? 43.401 3.384 35.978 1.00 83.88 206 LEU A O 1
ATOM 1670 N N . TYR A 1 207 ? 41.835 2.206 37.096 1.00 82.62 207 TYR A N 1
ATOM 1671 C CA . TYR A 1 207 ? 42.232 2.646 38.429 1.00 82.62 207 TYR A CA 1
ATOM 1672 C C . TYR A 1 207 ? 43.614 2.096 38.819 1.00 82.62 207 TYR A C 1
ATOM 1674 O O . TYR A 1 207 ? 44.499 2.872 39.176 1.00 82.62 207 TYR A O 1
ATOM 1682 N N . THR A 1 208 ? 43.859 0.792 38.635 1.00 82.31 208 THR A N 1
ATOM 1683 C CA . THR A 1 208 ? 45.154 0.165 38.972 1.00 82.31 208 THR A CA 1
ATOM 1684 C C . THR A 1 208 ? 46.299 0.634 38.072 1.00 82.31 208 THR A C 1
ATOM 1686 O O . THR A 1 208 ? 47.420 0.846 38.528 1.00 82.31 208 THR A O 1
ATOM 1689 N N . LYS A 1 209 ? 46.030 0.908 36.789 1.00 80.06 209 LYS A N 1
ATOM 1690 C CA . LYS A 1 209 ? 47.045 1.451 35.869 1.00 80.06 209 LYS A CA 1
ATOM 1691 C C . LYS A 1 209 ? 47.492 2.872 36.240 1.00 80.06 209 LYS A C 1
ATOM 1693 O O . LYS A 1 209 ? 48.568 3.299 35.814 1.00 80.06 209 LYS A O 1
ATOM 1698 N N . LYS A 1 210 ? 46.673 3.614 36.992 1.00 73.12 210 LYS A N 1
ATOM 1699 C CA . LYS A 1 210 ? 46.992 4.970 37.456 1.00 73.12 210 LYS A CA 1
ATOM 1700 C C . LYS A 1 210 ? 47.838 4.945 38.734 1.00 73.12 210 LYS A C 1
ATOM 1702 O O . LYS A 1 210 ? 48.695 5.810 38.883 1.00 73.12 210 LYS A O 1
ATOM 1707 N N . THR A 1 211 ? 47.666 3.937 39.590 1.00 66.81 211 THR A N 1
ATOM 1708 C CA . THR A 1 211 ? 48.451 3.774 40.826 1.00 66.81 211 THR A CA 1
ATOM 1709 C C . THR A 1 211 ? 49.851 3.208 40.573 1.00 66.81 211 THR A C 1
ATOM 1711 O O . THR A 1 211 ? 50.795 3.644 41.218 1.00 66.81 211 THR A O 1
ATOM 1714 N N . ASP A 1 212 ? 50.040 2.350 39.564 1.00 61.16 212 ASP A N 1
ATOM 1715 C CA . ASP A 1 212 ? 51.361 1.759 39.259 1.00 61.16 212 ASP A CA 1
ATOM 1716 C C . ASP A 1 212 ? 52.360 2.721 38.585 1.00 61.16 212 ASP A C 1
ATOM 1718 O O . ASP A 1 212 ? 53.534 2.387 38.395 1.00 61.16 212 ASP A O 1
ATOM 1722 N N . LYS A 1 213 ? 51.925 3.927 38.196 1.00 56.06 213 LYS A N 1
ATOM 1723 C CA . LYS A 1 213 ? 52.776 4.925 37.522 1.00 56.06 213 LYS A CA 1
ATOM 1724 C C . LYS A 1 213 ? 53.411 5.966 38.453 1.00 56.06 213 LYS A C 1
ATOM 1726 O O . LYS A 1 213 ? 54.103 6.852 37.959 1.00 56.06 213 LYS A O 1
ATOM 1731 N N . ALA A 1 214 ? 53.270 5.829 39.769 1.00 52.91 214 ALA A N 1
ATOM 1732 C CA . ALA A 1 214 ? 53.957 6.657 40.762 1.00 52.91 214 ALA A CA 1
ATOM 1733 C C . ALA A 1 214 ? 54.630 5.756 41.820 1.00 52.91 214 ALA A C 1
ATOM 1735 O O . ALA A 1 214 ? 53.923 4.925 42.377 1.00 52.91 214 ALA A O 1
ATOM 1736 N N . PRO A 1 215 ? 55.940 5.859 42.153 1.00 53.25 215 PRO A N 1
ATOM 1737 C CA . PRO A 1 215 ? 57.056 6.607 41.570 1.00 53.25 215 PRO A CA 1
ATOM 1738 C C . PRO A 1 215 ? 58.270 5.679 41.280 1.00 53.25 215 PRO A C 1
ATOM 1740 O O . PRO A 1 215 ? 59.143 5.501 42.123 1.00 53.25 215 PRO A O 1
ATOM 1743 N N . LYS A 1 216 ? 58.402 5.111 40.070 1.00 54.12 216 LYS A N 1
ATOM 1744 C CA . LYS A 1 216 ? 59.653 4.413 39.657 1.00 54.12 216 LYS A CA 1
ATOM 1745 C C . LYS A 1 216 ? 60.724 5.353 39.082 1.00 54.12 216 LYS A C 1
ATOM 1747 O O . LYS A 1 216 ? 61.798 4.914 38.674 1.00 54.12 216 LYS A O 1
ATOM 1752 N N . THR A 1 217 ? 60.454 6.656 39.053 1.00 56.09 217 THR A N 1
ATOM 1753 C CA . THR A 1 217 ? 61.394 7.692 38.603 1.00 56.09 217 THR A CA 1
ATOM 1754 C C . THR A 1 217 ? 62.477 8.021 39.632 1.00 56.09 217 THR A C 1
ATOM 1756 O O . THR A 1 217 ? 63.519 8.531 39.236 1.00 56.09 217 THR A O 1
ATOM 1759 N N . HIS A 1 218 ? 62.307 7.670 40.914 1.00 54.84 218 HIS A N 1
ATOM 1760 C CA . HIS A 1 218 ? 63.326 7.946 41.936 1.00 54.84 218 HIS A CA 1
ATOM 1761 C C . HIS A 1 218 ? 64.448 6.895 42.007 1.00 54.84 218 HIS A C 1
ATOM 1763 O O . HIS A 1 218 ? 65.578 7.226 42.357 1.00 54.84 218 HIS A O 1
ATOM 1769 N N . GLU A 1 219 ? 64.190 5.648 41.605 1.00 56.03 219 GLU A N 1
ATOM 1770 C CA . GLU A 1 219 ? 65.168 4.558 41.747 1.00 56.03 219 GLU A CA 1
ATOM 1771 C C . GLU A 1 219 ? 66.212 4.541 40.610 1.00 56.03 219 GLU A C 1
ATOM 1773 O O . GLU A 1 219 ? 67.392 4.270 40.834 1.00 56.03 219 GLU A O 1
ATOM 1778 N N . LYS A 1 220 ? 65.831 4.968 39.394 1.00 57.03 220 LYS A N 1
ATOM 1779 C CA . LYS A 1 220 ? 66.767 5.101 38.256 1.00 57.03 220 LYS A CA 1
ATOM 1780 C C . LYS A 1 220 ? 67.720 6.299 38.362 1.00 57.03 220 LYS A C 1
ATOM 1782 O O . LYS A 1 220 ? 68.733 6.324 37.665 1.00 57.03 220 LYS A O 1
ATOM 1787 N N . ALA A 1 221 ? 67.426 7.274 39.223 1.00 58.84 221 ALA A N 1
ATOM 1788 C CA . ALA A 1 221 ? 68.343 8.379 39.506 1.00 58.84 221 ALA A CA 1
ATOM 1789 C C . ALA A 1 221 ? 69.462 7.970 40.486 1.00 58.84 221 ALA A C 1
ATOM 1791 O O . ALA A 1 221 ? 70.555 8.531 40.439 1.00 58.84 221 ALA A O 1
ATOM 1792 N N . ILE A 1 222 ? 69.225 6.959 41.331 1.00 58.66 222 ILE A N 1
ATOM 1793 C CA . ILE A 1 222 ? 70.201 6.485 42.323 1.00 58.66 222 ILE A CA 1
ATOM 1794 C C . ILE A 1 222 ? 71.173 5.464 41.705 1.00 58.66 222 ILE A C 1
ATOM 1796 O O . ILE A 1 222 ? 72.360 5.485 42.033 1.00 58.66 222 ILE A O 1
ATOM 1800 N N . SER A 1 223 ? 70.735 4.633 40.748 1.00 58.31 223 SER A N 1
ATOM 1801 C CA . SER A 1 223 ? 71.621 3.645 40.106 1.00 58.31 223 SER A CA 1
ATOM 1802 C C . SER A 1 223 ? 72.674 4.269 39.179 1.00 58.31 223 SER A C 1
ATOM 1804 O O . SER A 1 223 ? 73.822 3.833 39.189 1.00 58.31 223 SER A O 1
ATOM 1806 N N . LYS A 1 224 ? 72.362 5.368 38.476 1.00 56.31 224 LYS A N 1
ATOM 1807 C CA . LYS A 1 224 ? 73.341 6.071 37.618 1.00 56.31 224 LYS A CA 1
ATOM 1808 C C . LYS A 1 224 ? 74.453 6.804 38.381 1.00 56.31 224 LYS A C 1
ATOM 1810 O O . LYS A 1 224 ? 75.428 7.227 37.767 1.00 56.31 224 LYS A O 1
ATOM 1815 N N . ARG A 1 225 ? 74.345 6.953 39.709 1.00 54.50 225 ARG A N 1
ATOM 1816 C CA . ARG A 1 225 ? 75.383 7.595 40.540 1.00 54.50 225 ARG A CA 1
ATOM 1817 C C . ARG A 1 225 ? 76.401 6.603 41.119 1.00 54.50 225 ARG A C 1
ATOM 1819 O O . ARG A 1 225 ? 77.439 7.044 41.601 1.00 54.50 225 ARG A O 1
ATOM 1826 N N . LYS A 1 226 ? 76.141 5.289 41.047 1.00 54.81 226 LYS A N 1
ATOM 1827 C CA . LYS A 1 226 ? 77.059 4.238 41.533 1.00 54.81 226 LYS A CA 1
ATOM 1828 C C . LYS A 1 226 ? 77.944 3.617 40.445 1.00 54.81 226 LYS A C 1
ATOM 1830 O O . LYS A 1 226 ? 78.932 2.984 40.780 1.00 54.81 226 LYS A O 1
ATOM 1835 N N . GLU A 1 227 ? 77.667 3.865 39.168 1.00 50.78 227 GLU A N 1
ATOM 1836 C CA . GLU A 1 227 ? 78.376 3.232 38.040 1.00 50.78 227 GLU A CA 1
ATOM 1837 C C . GLU A 1 227 ? 79.590 4.037 37.522 1.00 50.78 227 GLU A C 1
ATOM 1839 O O . GLU A 1 227 ? 80.153 3.720 36.484 1.00 50.78 227 GLU A O 1
ATOM 1844 N N . LYS A 1 228 ? 80.021 5.089 38.242 1.00 50.28 228 LYS A N 1
ATOM 1845 C CA . LYS A 1 228 ? 81.184 5.929 37.867 1.00 50.28 228 LYS A CA 1
ATOM 1846 C C . LYS A 1 228 ? 82.378 5.844 38.832 1.00 50.28 228 LYS A C 1
ATOM 1848 O O . LYS A 1 228 ? 83.283 6.670 38.767 1.00 50.28 228 LYS A O 1
ATOM 1853 N N . LYS A 1 229 ? 82.382 4.868 39.743 1.00 48.72 229 LYS A N 1
ATOM 1854 C CA . LYS A 1 229 ? 83.500 4.569 40.652 1.00 48.72 229 LYS A CA 1
ATOM 1855 C C . LYS A 1 229 ? 83.615 3.057 40.823 1.00 48.72 229 LYS A C 1
ATOM 1857 O O . LYS A 1 229 ? 83.003 2.528 41.738 1.00 48.72 229 LYS A O 1
ATOM 1862 N N . HIS A 1 230 ? 84.335 2.393 39.923 1.00 43.22 230 HIS A N 1
ATOM 1863 C CA . HIS A 1 230 ? 85.185 1.218 40.179 1.00 43.22 230 HIS A CA 1
ATOM 1864 C C . HIS A 1 230 ? 85.560 0.556 38.844 1.00 43.22 230 HIS A C 1
ATOM 1866 O O . HIS A 1 230 ? 85.145 -0.555 38.546 1.00 43.22 230 HIS A O 1
ATOM 1872 N N . ASP A 1 231 ? 86.374 1.254 38.052 1.00 42.19 231 ASP A N 1
ATOM 1873 C CA . ASP A 1 231 ? 87.359 0.581 37.210 1.00 42.19 231 ASP A CA 1
ATOM 1874 C C . ASP A 1 231 ? 88.641 0.530 38.037 1.00 42.19 231 ASP A C 1
ATOM 1876 O O . ASP A 1 231 ? 89.224 1.576 38.323 1.00 42.19 231 ASP A O 1
ATOM 1880 N N . ASN A 1 232 ? 88.997 -0.657 38.530 1.00 41.84 232 ASN A N 1
ATOM 1881 C CA . ASN A 1 232 ? 90.377 -1.129 38.668 1.00 41.84 232 ASN A CA 1
ATOM 1882 C C . ASN A 1 232 ? 90.420 -2.478 39.397 1.00 41.84 232 ASN A C 1
ATOM 1884 O O . ASN A 1 232 ? 89.752 -2.670 40.411 1.00 41.84 232 ASN A O 1
ATOM 1888 N N . SER A 1 233 ? 91.309 -3.341 38.895 1.00 43.94 233 SER A N 1
ATOM 1889 C CA . SER A 1 233 ? 91.761 -4.651 39.404 1.00 43.94 233 SER A CA 1
ATOM 1890 C C . SER A 1 233 ? 90.720 -5.781 39.338 1.00 43.94 233 SER A C 1
ATOM 1892 O O . SER A 1 233 ? 89.733 -5.774 40.056 1.00 43.94 233 SER A O 1
ATOM 1894 N N . ALA A 1 234 ? 90.762 -6.662 38.335 1.00 40.75 234 ALA A N 1
ATOM 1895 C CA . ALA A 1 234 ? 91.729 -7.739 38.069 1.00 40.75 234 ALA A CA 1
ATOM 1896 C C . ALA A 1 234 ? 91.442 -9.036 38.854 1.00 40.75 234 ALA A C 1
ATOM 1898 O O . ALA A 1 234 ? 91.338 -9.029 40.071 1.00 40.75 234 ALA A O 1
ATOM 1899 N N . GLN A 1 235 ? 91.430 -10.131 38.081 1.00 39.31 235 GLN A N 1
ATOM 1900 C CA . GLN A 1 235 ? 91.610 -11.540 38.462 1.00 39.31 235 GLN A CA 1
ATOM 1901 C C . GLN A 1 235 ? 90.404 -12.331 39.029 1.00 39.31 235 GLN A C 1
ATOM 1903 O O . GLN A 1 235 ? 90.042 -12.269 40.195 1.00 39.31 235 GLN A O 1
ATOM 1908 N N . LEU A 1 236 ? 89.858 -13.174 38.136 1.00 40.94 236 LEU A N 1
ATOM 1909 C CA . LEU A 1 236 ? 89.411 -14.571 38.350 1.00 40.94 236 LEU A CA 1
ATOM 1910 C C . LEU A 1 236 ? 90.430 -15.393 39.194 1.00 40.94 236 LEU A C 1
ATOM 1912 O O . LEU A 1 236 ? 91.566 -14.923 39.283 1.00 40.94 236 LEU A O 1
ATOM 1916 N N . PRO A 1 237 ? 90.181 -16.657 39.643 1.00 55.09 237 PRO A N 1
ATOM 1917 C CA . PRO A 1 237 ? 89.100 -17.615 39.308 1.00 55.09 237 PRO A CA 1
ATOM 1918 C C . PRO A 1 237 ? 88.636 -18.480 40.533 1.00 55.09 237 PRO A C 1
ATOM 1920 O O . PRO A 1 237 ? 88.951 -18.1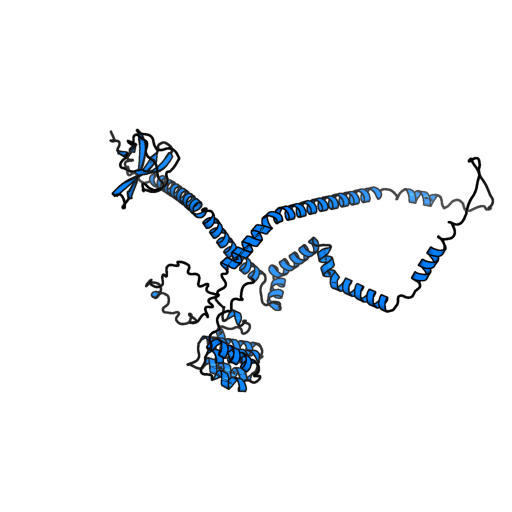62 41.672 1.00 55.09 237 PRO A O 1
ATOM 1923 N N . TYR A 1 238 ? 87.990 -19.629 40.254 1.00 36.28 238 TYR A N 1
ATOM 1924 C CA . TYR A 1 238 ? 87.815 -20.839 41.099 1.00 36.28 238 TYR A CA 1
ATOM 1925 C C . TYR A 1 238 ? 86.583 -20.876 42.031 1.00 36.28 238 TYR A C 1
ATOM 1927 O O . TYR A 1 238 ? 86.282 -19.914 42.721 1.00 36.28 238 TYR A O 1
ATOM 1935 N N . LEU A 1 239 ? 85.689 -21.867 41.821 1.00 37.00 239 LEU A N 1
ATOM 1936 C CA . LEU A 1 239 ? 85.512 -23.108 42.621 1.00 37.00 239 LEU A CA 1
ATOM 1937 C C . LEU A 1 239 ? 85.133 -22.775 44.080 1.00 37.00 239 LEU A C 1
ATOM 1939 O O . LEU A 1 239 ? 85.770 -21.950 44.703 1.00 37.00 239 LEU A O 1
ATOM 1943 N N . SER A 1 240 ? 84.137 -23.356 44.732 1.00 40.47 240 SER A N 1
ATOM 1944 C CA . SER A 1 240 ? 83.542 -24.676 44.610 1.00 40.47 240 SER A CA 1
ATOM 1945 C C . SER A 1 240 ? 82.370 -24.776 45.602 1.00 40.47 240 SER A C 1
ATOM 1947 O O . SER A 1 240 ? 82.268 -23.997 46.544 1.00 40.47 240 SER A O 1
ATOM 1949 N N . GLU A 1 241 ? 81.579 -25.835 45.410 1.00 41.59 241 GLU A N 1
ATOM 1950 C CA . GLU A 1 241 ? 81.119 -26.728 46.491 1.00 41.59 241 GLU A CA 1
ATOM 1951 C C . GLU A 1 241 ? 79.947 -26.294 47.398 1.00 41.59 241 GLU A C 1
ATOM 1953 O O . GLU A 1 241 ? 79.903 -25.205 47.949 1.00 41.59 241 GLU A O 1
ATOM 1958 N N . ARG A 1 242 ? 78.867 -27.102 47.408 1.00 43.69 242 ARG A N 1
ATOM 1959 C CA . ARG A 1 242 ? 78.592 -28.217 48.361 1.00 43.69 242 ARG A CA 1
ATOM 1960 C C . ARG A 1 242 ? 78.157 -27.672 49.730 1.00 43.69 242 ARG A C 1
ATOM 1962 O O . ARG A 1 242 ? 78.678 -26.687 50.207 1.00 43.69 242 ARG A O 1
ATOM 1969 N N . THR A 1 243 ? 77.237 -28.263 50.477 1.00 44.28 243 THR A N 1
ATOM 1970 C CA . THR A 1 243 ? 76.587 -29.582 50.472 1.00 44.28 243 THR A CA 1
ATOM 1971 C C . THR A 1 243 ? 75.427 -29.466 51.455 1.00 44.28 243 THR A C 1
ATOM 1973 O O . THR A 1 243 ? 75.516 -28.712 52.416 1.00 44.28 243 THR A O 1
ATOM 1976 N N . GLY A 1 244 ? 74.342 -30.201 51.252 1.00 42.94 244 GLY A N 1
ATOM 1977 C CA . GLY A 1 244 ? 74.140 -31.444 52.007 1.00 42.94 244 GLY A CA 1
ATOM 1978 C C . GLY A 1 244 ? 72.895 -31.270 52.879 1.00 42.94 244 GLY A C 1
ATOM 1979 O O . GLY A 1 244 ? 72.552 -30.152 53.230 1.00 42.94 244 GLY A O 1
ATOM 1980 N N . ASN A 1 245 ? 72.108 -32.265 53.249 1.00 44.81 245 ASN A N 1
ATOM 1981 C CA . ASN A 1 245 ? 72.079 -33.719 53.099 1.00 44.81 245 ASN A CA 1
ATOM 1982 C C . ASN A 1 245 ? 70.554 -34.065 53.147 1.00 44.81 245 ASN A C 1
ATOM 1984 O O . ASN A 1 245 ? 69.739 -33.166 53.315 1.00 44.81 245 ASN A O 1
ATOM 1988 N N . ARG A 1 246 ? 70.006 -35.274 53.054 1.00 39.91 246 ARG A N 1
ATOM 1989 C CA . ARG A 1 246 ? 70.478 -36.641 53.256 1.00 39.91 246 ARG A CA 1
ATOM 1990 C C . ARG A 1 246 ? 69.304 -37.543 52.839 1.00 39.91 246 ARG A C 1
ATOM 1992 O O . ARG A 1 246 ? 68.173 -37.256 53.219 1.00 39.91 246 ARG A O 1
ATOM 1999 N N . LEU A 1 247 ? 69.568 -38.629 52.124 1.00 44.22 247 LEU A N 1
ATOM 2000 C CA . LEU A 1 247 ? 68.673 -39.785 52.007 1.00 44.22 247 LEU A CA 1
ATOM 2001 C C . LEU A 1 247 ? 69.565 -41.029 52.082 1.00 44.22 247 LEU A C 1
ATOM 2003 O O . LEU A 1 247 ? 70.501 -41.157 51.294 1.00 44.22 247 LEU A O 1
ATOM 2007 N N . GLU A 1 248 ? 69.295 -41.903 53.048 1.00 49.78 248 GLU A N 1
ATOM 2008 C CA . GLU A 1 248 ? 69.834 -43.268 53.134 1.00 49.78 248 GLU A CA 1
ATOM 2009 C C . GLU A 1 248 ? 68.930 -44.185 52.282 1.00 49.78 248 GLU A C 1
ATOM 2011 O O . GLU A 1 248 ? 67.709 -44.114 52.377 1.00 49.78 248 GLU A O 1
ATOM 2016 N N . ALA A 1 249 ? 69.490 -44.751 51.204 1.00 46.72 249 ALA A N 1
ATOM 2017 C CA . ALA A 1 249 ? 69.841 -46.174 51.015 1.00 46.72 249 ALA A CA 1
ATOM 2018 C C . ALA A 1 249 ? 68.616 -47.096 50.768 1.00 46.72 249 ALA A C 1
ATOM 2020 O O . ALA A 1 249 ? 67.846 -47.345 51.681 1.00 46.72 249 ALA A O 1
ATOM 2021 N N . ARG A 1 250 ? 68.296 -47.447 49.502 1.00 44.06 250 ARG A N 1
ATOM 2022 C CA . ARG A 1 250 ? 68.748 -48.622 48.681 1.00 44.06 250 ARG A CA 1
ATOM 2023 C C . ARG A 1 250 ? 68.064 -49.955 49.076 1.00 44.06 250 ARG A C 1
ATOM 2025 O O . ARG A 1 250 ? 67.721 -50.097 50.238 1.00 44.06 250 ARG A O 1
ATOM 2032 N N . PRO A 1 251 ? 68.060 -51.004 48.223 1.00 58.84 251 PRO A N 1
ATOM 2033 C CA . PRO A 1 251 ? 68.027 -51.076 46.750 1.00 58.84 251 PRO A CA 1
ATOM 2034 C C . PRO A 1 251 ? 66.988 -52.111 46.230 1.00 58.84 251 PRO A C 1
ATOM 2036 O O . PRO A 1 251 ? 66.567 -52.987 46.967 1.00 58.84 251 PRO A O 1
ATOM 2039 N N . ASP A 1 252 ? 66.582 -52.032 44.958 1.00 42.00 252 ASP A N 1
ATOM 2040 C CA . ASP A 1 252 ? 66.810 -53.099 43.959 1.00 42.00 252 ASP A CA 1
ATOM 2041 C C . ASP A 1 252 ? 65.950 -52.952 42.698 1.00 42.00 252 ASP A C 1
ATOM 2043 O O . ASP A 1 252 ? 64.772 -52.613 42.730 1.00 42.00 252 ASP A O 1
ATOM 2047 N N . GLY A 1 253 ? 66.597 -53.264 41.573 1.00 43.56 253 GLY A N 1
ATOM 2048 C CA . GLY A 1 253 ? 65.988 -53.973 40.455 1.00 43.56 253 GLY A CA 1
ATOM 2049 C C . GLY A 1 253 ? 64.889 -53.267 39.666 1.00 43.56 253 GLY A C 1
ATOM 2050 O O . GLY A 1 253 ? 63.711 -53.515 39.881 1.00 43.56 253 GLY A O 1
ATOM 2051 N N . SER A 1 254 ? 65.293 -52.555 38.608 1.00 46.97 254 SER A N 1
ATOM 2052 C CA . SER A 1 254 ? 64.926 -52.853 37.207 1.00 46.97 254 SER A CA 1
ATOM 2053 C C . SER A 1 254 ? 64.600 -51.626 36.335 1.00 46.97 254 SER A C 1
ATOM 2055 O O . SER A 1 254 ? 63.740 -50.802 36.615 1.00 46.97 254 SER A O 1
ATOM 2057 N N . ARG A 1 255 ? 65.307 -51.588 35.198 1.00 46.69 255 ARG A N 1
ATOM 2058 C CA . ARG A 1 255 ? 64.907 -51.016 33.901 1.00 46.69 255 ARG A CA 1
ATOM 2059 C C . ARG A 1 255 ? 64.812 -49.490 33.771 1.00 46.69 255 ARG A C 1
ATOM 2061 O O . ARG A 1 255 ? 63.755 -48.875 33.699 1.00 46.69 255 ARG A O 1
ATOM 2068 N N . SER A 1 256 ? 65.988 -48.930 33.486 1.00 54.44 256 SER A N 1
ATOM 2069 C CA . SER A 1 256 ? 66.177 -47.792 32.590 1.00 54.44 256 SER A CA 1
ATOM 2070 C C . SER A 1 256 ? 65.594 -48.046 31.191 1.00 54.44 256 SER A C 1
ATOM 2072 O O . SER A 1 256 ? 65.969 -49.020 30.539 1.00 54.44 256 SER A O 1
ATOM 2074 N N . SER A 1 257 ? 64.757 -47.130 30.697 1.00 52.28 257 SER A N 1
ATOM 2075 C CA . SER A 1 257 ? 64.559 -46.874 29.249 1.00 52.28 257 SER A CA 1
ATOM 2076 C C . SER A 1 257 ? 63.724 -45.621 28.933 1.00 52.28 257 SER A C 1
ATOM 2078 O O . SER A 1 257 ? 63.802 -45.118 27.821 1.00 52.28 257 SER A O 1
ATOM 2080 N N . TYR A 1 258 ? 63.033 -45.005 29.895 1.00 52.84 258 TYR A N 1
ATOM 2081 C CA . TYR A 1 258 ? 62.076 -43.917 29.614 1.00 52.84 258 TYR A CA 1
ATOM 2082 C C . TYR A 1 258 ? 62.634 -42.498 29.377 1.00 52.84 258 TYR A C 1
ATOM 2084 O O . TYR A 1 258 ? 61.876 -41.531 29.367 1.00 52.84 258 TYR A O 1
ATOM 2092 N N . ARG A 1 259 ? 63.948 -42.316 29.183 1.00 51.44 259 ARG A N 1
ATOM 2093 C CA . ARG A 1 259 ? 64.549 -40.967 29.044 1.00 51.44 259 ARG A CA 1
ATOM 2094 C C . ARG A 1 259 ? 65.174 -40.651 27.688 1.00 51.44 259 ARG A C 1
ATOM 2096 O O . ARG A 1 259 ? 65.838 -39.626 27.566 1.00 51.44 259 ARG A O 1
ATOM 2103 N N . ARG A 1 260 ? 64.957 -41.497 26.674 1.00 50.12 260 ARG A N 1
ATOM 2104 C CA . ARG A 1 260 ? 65.483 -41.274 25.315 1.00 50.12 260 ARG A CA 1
ATOM 2105 C C . ARG A 1 260 ? 64.427 -40.901 24.263 1.00 50.12 260 ARG A C 1
ATOM 2107 O O . ARG A 1 260 ? 64.812 -40.392 23.215 1.00 50.12 260 ARG A O 1
ATOM 2114 N N . ASP A 1 261 ? 63.133 -41.013 24.571 1.00 55.84 261 ASP A N 1
ATOM 2115 C CA . ASP A 1 261 ? 62.075 -40.804 23.565 1.00 55.84 261 ASP A CA 1
ATOM 2116 C C . ASP A 1 261 ? 61.608 -39.348 23.409 1.00 55.84 261 ASP A C 1
ATOM 2118 O O . ASP A 1 261 ? 61.173 -38.953 22.330 1.00 55.84 261 ASP A O 1
ATOM 2122 N N . HIS A 1 262 ? 61.789 -38.482 24.413 1.00 56.34 262 HIS A N 1
ATOM 2123 C CA . HIS A 1 262 ? 61.353 -37.081 24.292 1.00 56.34 262 HIS A CA 1
ATOM 2124 C C . HIS A 1 262 ? 62.255 -36.198 23.414 1.00 56.34 262 HIS A C 1
ATOM 2126 O O . HIS A 1 262 ? 61.831 -35.116 23.008 1.00 56.34 262 HIS A O 1
ATOM 2132 N N . LEU A 1 263 ? 63.477 -36.637 23.081 1.00 56.25 263 LEU A N 1
ATOM 2133 C CA . LEU A 1 263 ? 64.369 -35.860 22.209 1.00 56.25 263 LEU A CA 1
ATOM 2134 C C . LEU A 1 263 ? 64.133 -36.133 20.713 1.00 56.25 263 LEU A C 1
ATOM 2136 O O . LEU A 1 263 ? 64.440 -35.280 19.880 1.00 56.25 263 LEU A O 1
ATOM 2140 N N . TYR A 1 264 ? 63.559 -37.290 20.363 1.00 56.47 264 TYR A N 1
ATOM 2141 C CA . TYR A 1 264 ? 63.225 -37.617 18.972 1.00 56.47 264 TYR A CA 1
ATOM 2142 C C . TYR A 1 264 ? 61.970 -36.888 18.479 1.00 56.47 264 TYR A C 1
ATOM 2144 O O . TYR A 1 264 ? 61.882 -36.554 17.296 1.00 56.47 264 TYR A O 1
ATOM 2152 N N . ASP A 1 265 ? 61.041 -36.558 19.377 1.00 59.78 265 ASP A N 1
ATOM 2153 C CA . ASP A 1 265 ? 59.785 -35.905 18.998 1.00 59.78 265 ASP A CA 1
ATOM 2154 C C . ASP A 1 265 ? 59.981 -34.421 18.625 1.00 59.78 265 ASP A C 1
ATOM 2156 O O . ASP A 1 265 ? 59.391 -33.909 17.672 1.00 59.78 265 ASP A O 1
ATOM 2160 N N . TYR A 1 266 ? 60.929 -33.737 19.277 1.00 63.84 266 TYR A N 1
ATOM 2161 C CA . TYR A 1 266 ? 61.231 -32.332 18.975 1.00 63.84 266 TYR A CA 1
ATOM 2162 C C . TYR A 1 266 ? 61.874 -32.148 17.588 1.00 63.84 266 TYR A C 1
ATOM 2164 O O . TYR A 1 266 ? 61.581 -31.185 16.876 1.00 63.84 266 TYR A O 1
ATOM 2172 N N . ASN A 1 267 ? 62.713 -33.098 17.157 1.00 63.12 267 ASN A N 1
ATOM 2173 C CA . ASN A 1 267 ? 63.321 -33.070 15.823 1.00 63.12 267 ASN A CA 1
ATOM 2174 C C . ASN A 1 267 ? 62.337 -33.485 14.718 1.00 63.12 267 ASN A C 1
ATOM 2176 O O . ASN A 1 267 ? 62.436 -32.981 13.597 1.00 63.12 267 ASN A O 1
ATOM 2180 N N . ARG A 1 268 ? 61.345 -34.331 15.030 1.00 63.12 268 ARG A N 1
ATOM 2181 C CA . ARG A 1 268 ? 60.262 -34.678 14.098 1.00 63.12 268 ARG A CA 1
ATOM 2182 C C . ARG A 1 268 ? 59.349 -33.478 13.823 1.00 63.12 268 ARG A C 1
ATOM 2184 O O . ARG A 1 268 ? 59.108 -33.165 12.659 1.00 63.12 268 ARG A O 1
ATOM 2191 N N . LEU A 1 269 ? 58.963 -32.740 14.867 1.00 66.38 269 LEU A N 1
ATOM 2192 C CA . LEU A 1 269 ? 58.224 -31.474 14.748 1.00 66.38 269 LEU A CA 1
ATOM 2193 C C . LEU A 1 269 ? 59.025 -30.399 14.000 1.00 66.38 269 LEU A C 1
ATOM 2195 O O . LEU A 1 269 ? 58.469 -29.669 13.180 1.00 66.38 269 LEU A O 1
ATOM 2199 N N . ARG A 1 270 ? 60.345 -30.321 14.211 1.00 60.19 270 ARG A N 1
ATOM 2200 C CA . ARG A 1 270 ? 61.200 -29.368 13.486 1.00 60.19 270 ARG A CA 1
ATOM 2201 C C . ARG A 1 270 ? 61.305 -29.694 11.995 1.00 60.19 270 ARG A C 1
ATOM 2203 O O . ARG A 1 270 ? 61.290 -28.772 11.185 1.00 60.19 270 ARG A O 1
ATOM 2210 N N . ASN A 1 271 ? 61.357 -30.972 11.622 1.00 59.19 271 ASN A N 1
ATOM 2211 C CA . ASN A 1 271 ? 61.419 -31.381 10.216 1.00 59.19 271 ASN A CA 1
ATOM 2212 C C . ASN A 1 271 ? 60.073 -31.248 9.482 1.00 59.19 271 ASN A C 1
ATOM 2214 O O . ASN A 1 271 ? 60.072 -31.011 8.274 1.00 59.19 271 ASN A O 1
ATOM 2218 N N . GLU A 1 272 ? 58.933 -31.300 10.179 1.00 60.47 272 GLU A N 1
ATOM 2219 C CA . GLU A 1 272 ? 57.636 -30.945 9.579 1.00 60.47 272 GLU A CA 1
ATOM 2220 C C . GLU A 1 272 ? 57.506 -29.446 9.276 1.00 60.47 272 GLU A C 1
ATOM 2222 O O . GLU A 1 272 ? 56.874 -29.080 8.285 1.00 60.47 272 GLU A O 1
ATOM 2227 N N . ILE A 1 273 ? 58.171 -28.576 10.044 1.00 58.91 273 ILE A N 1
ATOM 2228 C CA . ILE A 1 273 ? 58.148 -27.119 9.826 1.00 58.91 273 ILE A CA 1
ATOM 2229 C C . ILE A 1 273 ? 58.905 -26.705 8.545 1.00 58.91 273 ILE A C 1
ATOM 2231 O O . ILE A 1 273 ? 58.600 -25.661 7.968 1.00 58.91 273 ILE A O 1
ATOM 2235 N N . TYR A 1 274 ? 59.835 -27.528 8.042 1.00 57.34 274 TYR A N 1
ATOM 2236 C CA . TYR A 1 274 ? 60.602 -27.242 6.817 1.00 57.34 274 TYR A CA 1
ATOM 2237 C C . TYR A 1 274 ? 60.087 -27.936 5.553 1.00 57.34 274 TYR A C 1
ATOM 2239 O O . TYR A 1 274 ? 60.636 -27.710 4.468 1.00 57.34 274 TYR A O 1
ATOM 2247 N N . ARG A 1 275 ? 59.008 -28.727 5.628 1.00 63.25 275 ARG A N 1
ATOM 2248 C CA . ARG A 1 275 ? 58.308 -29.132 4.404 1.00 63.25 275 ARG A CA 1
ATOM 2249 C C . ARG A 1 275 ? 57.678 -27.886 3.806 1.00 63.25 275 ARG A C 1
ATOM 2251 O O . ARG A 1 275 ? 56.696 -27.367 4.333 1.00 63.25 275 ARG A O 1
ATOM 2258 N N . ARG A 1 276 ? 58.275 -27.400 2.709 1.00 67.06 276 ARG A N 1
ATOM 2259 C CA . ARG A 1 276 ? 57.722 -26.305 1.910 1.00 67.06 276 ARG A CA 1
ATOM 2260 C C . ARG A 1 276 ? 56.227 -26.572 1.745 1.00 67.06 276 ARG A C 1
ATOM 2262 O O . ARG A 1 276 ? 55.879 -27.653 1.261 1.00 67.06 276 ARG A O 1
ATOM 2269 N N . PRO A 1 277 ? 55.355 -25.655 2.192 1.00 76.44 277 PRO A N 1
ATOM 2270 C CA . PRO A 1 277 ? 53.927 -25.862 2.071 1.00 76.44 277 PRO A CA 1
ATOM 2271 C C . PRO A 1 277 ? 53.632 -26.126 0.600 1.00 76.44 277 PRO A C 1
ATOM 2273 O O . PRO A 1 277 ? 53.983 -25.314 -0.258 1.00 76.44 277 PRO A O 1
ATOM 2276 N N . GLY A 1 278 ? 53.053 -27.292 0.307 1.00 84.12 278 GLY A N 1
ATOM 2277 C CA . GLY A 1 278 ? 52.679 -27.637 -1.057 1.00 84.12 278 GLY A CA 1
ATOM 2278 C C . GLY A 1 278 ? 51.820 -26.521 -1.645 1.00 84.12 278 GLY A C 1
ATOM 2279 O O . GLY A 1 278 ? 51.075 -25.862 -0.919 1.00 84.12 278 GLY A O 1
ATOM 2280 N N . PHE A 1 279 ? 51.918 -26.302 -2.954 1.00 85.12 279 PHE A N 1
ATOM 2281 C CA . PHE A 1 279 ? 51.203 -25.238 -3.664 1.00 85.12 279 PHE A CA 1
ATOM 2282 C C . PHE A 1 279 ? 49.716 -25.132 -3.261 1.00 85.12 279 PHE A C 1
ATOM 2284 O O . PHE A 1 279 ? 49.208 -24.039 -3.016 1.00 85.12 279 PHE A O 1
ATOM 2291 N N . VAL A 1 280 ? 49.056 -26.276 -3.050 1.00 86.69 280 VAL A N 1
ATOM 2292 C CA . VAL A 1 280 ? 47.666 -26.376 -2.573 1.00 86.69 280 VAL A CA 1
ATOM 2293 C C . VAL A 1 280 ? 47.437 -25.661 -1.232 1.00 86.69 280 VAL A C 1
ATOM 2295 O O . VAL A 1 280 ? 46.415 -25.002 -1.053 1.00 86.69 280 VAL A O 1
ATOM 2298 N N . TYR A 1 281 ? 48.377 -25.738 -0.287 1.00 90.12 281 TYR A N 1
ATOM 2299 C CA . TYR A 1 281 ? 48.282 -25.036 0.996 1.00 90.12 281 TYR A CA 1
ATOM 2300 C C . TYR A 1 281 ? 48.386 -23.519 0.821 1.00 90.12 281 TYR A C 1
ATOM 2302 O O . TYR A 1 281 ? 47.631 -22.780 1.453 1.00 90.12 281 TYR A O 1
ATOM 2310 N N . CYS A 1 282 ? 49.277 -23.049 -0.058 1.00 89.19 282 CYS A N 1
ATOM 2311 C CA . CYS A 1 282 ? 49.403 -21.626 -0.372 1.00 89.19 282 CYS A CA 1
ATOM 2312 C C . CYS A 1 282 ? 48.120 -21.081 -1.012 1.00 89.19 282 CYS A C 1
ATOM 2314 O O . CYS A 1 282 ? 47.612 -20.056 -0.558 1.00 89.19 282 CYS A O 1
ATOM 2316 N N . VAL A 1 283 ? 47.542 -21.805 -1.979 1.00 92.19 283 VAL A N 1
ATOM 2317 C CA . VAL A 1 283 ? 46.258 -21.442 -2.603 1.00 92.19 283 VAL A CA 1
ATOM 2318 C C . VAL A 1 283 ? 45.134 -21.441 -1.569 1.00 92.19 283 VAL A C 1
ATOM 2320 O O . VAL A 1 283 ? 44.417 -20.452 -1.444 1.00 92.19 283 VAL A O 1
ATOM 2323 N N . LYS A 1 284 ? 45.019 -22.497 -0.753 1.00 93.69 284 LYS A N 1
ATOM 2324 C CA . LYS A 1 284 ? 44.007 -22.584 0.310 1.00 93.69 284 LYS A CA 1
ATOM 2325 C C . LYS A 1 284 ? 44.129 -21.411 1.284 1.00 93.69 284 LYS A C 1
ATOM 2327 O O . LYS A 1 284 ? 43.132 -20.762 1.583 1.00 93.69 284 LYS A O 1
ATOM 2332 N N . LYS A 1 285 ? 45.342 -21.089 1.743 1.00 93.06 285 LYS A N 1
ATOM 2333 C CA . LYS A 1 285 ? 45.595 -19.951 2.640 1.00 93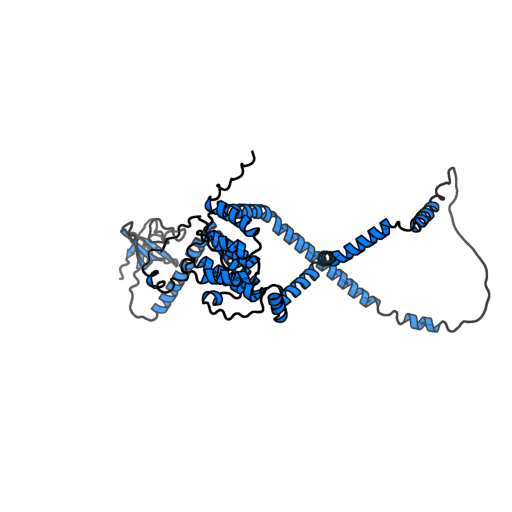.06 285 LYS A CA 1
ATOM 2334 C C . LYS A 1 285 ? 45.230 -18.615 1.985 1.00 93.06 285 LYS A C 1
ATOM 2336 O O . LYS A 1 285 ? 44.616 -17.786 2.654 1.00 93.06 285 LYS A O 1
ATOM 2341 N N . GLY A 1 286 ? 45.544 -18.438 0.702 1.00 94.50 286 GLY A N 1
ATOM 2342 C CA . GLY A 1 286 ? 45.165 -17.256 -0.076 1.00 94.50 286 GLY A CA 1
ATOM 2343 C C . GLY A 1 286 ? 43.649 -17.095 -0.184 1.00 94.50 286 GLY A C 1
ATOM 2344 O O . GLY A 1 286 ? 43.121 -16.044 0.168 1.00 94.50 286 GLY A O 1
ATOM 2345 N N . VAL A 1 287 ? 42.931 -18.159 -0.555 1.00 94.44 287 VAL A N 1
ATOM 2346 C CA . VAL A 1 287 ? 41.459 -18.159 -0.627 1.00 94.44 287 VAL A CA 1
ATOM 2347 C C . VAL A 1 287 ? 40.843 -17.865 0.740 1.00 94.44 287 VAL A C 1
ATOM 2349 O O . VAL A 1 287 ? 39.943 -17.038 0.839 1.00 94.44 287 VAL A O 1
ATOM 2352 N N . PHE A 1 288 ? 41.349 -18.469 1.819 1.00 92.88 288 PHE A N 1
ATOM 2353 C CA . PHE A 1 288 ? 40.849 -18.181 3.166 1.00 92.88 288 PHE A CA 1
ATOM 2354 C C . PHE A 1 288 ? 41.120 -16.742 3.608 1.00 92.88 288 PHE A C 1
ATOM 2356 O O . PHE A 1 288 ? 40.264 -16.159 4.267 1.00 92.88 288 PHE A O 1
ATOM 2363 N N . GLN A 1 289 ? 42.266 -16.154 3.259 1.00 93.38 289 GLN A N 1
ATOM 2364 C CA . GLN A 1 289 ? 42.543 -14.742 3.537 1.00 93.38 289 GLN A CA 1
ATOM 2365 C C . GLN A 1 289 ? 41.636 -13.814 2.724 1.00 93.38 289 GLN A C 1
ATOM 2367 O O . GLN A 1 289 ? 41.122 -12.842 3.275 1.00 93.38 289 GLN A O 1
ATOM 2372 N N . LEU A 1 290 ? 41.378 -14.147 1.459 1.00 91.44 290 LEU A N 1
ATOM 2373 C CA . LEU A 1 290 ? 40.489 -13.382 0.590 1.00 91.44 290 LEU A CA 1
ATOM 2374 C C . LEU A 1 290 ? 39.042 -13.452 1.088 1.00 91.44 290 LEU A C 1
ATOM 2376 O O . LEU A 1 290 ? 38.420 -12.415 1.284 1.00 91.44 290 LEU A O 1
ATOM 2380 N N . LEU A 1 291 ? 38.535 -14.644 1.416 1.00 88.88 291 LEU A N 1
ATOM 2381 C CA . LEU A 1 291 ? 37.216 -14.807 2.037 1.00 88.88 291 LEU A CA 1
ATOM 2382 C C . LEU A 1 291 ? 37.145 -14.114 3.402 1.00 88.88 291 LEU A C 1
ATOM 2384 O O . LEU A 1 291 ? 36.130 -13.511 3.738 1.00 88.88 291 LEU A O 1
ATOM 2388 N N . PHE A 1 292 ? 38.216 -14.157 4.197 1.00 89.75 292 PHE A N 1
ATOM 2389 C CA . PHE A 1 292 ? 38.271 -13.448 5.476 1.00 89.75 292 PHE A CA 1
ATOM 2390 C C . PHE A 1 292 ? 38.147 -11.931 5.294 1.00 89.75 292 PHE A C 1
ATOM 2392 O O . PHE A 1 292 ? 37.481 -11.281 6.101 1.00 89.75 292 PHE A O 1
ATOM 2399 N N . PHE A 1 293 ? 38.760 -11.383 4.244 1.00 92.25 293 PHE A N 1
ATOM 2400 C CA . PHE A 1 293 ? 38.654 -9.973 3.887 1.00 92.25 293 PHE A CA 1
ATOM 2401 C C . PHE A 1 293 ? 37.265 -9.633 3.326 1.00 92.25 293 PHE A C 1
ATOM 2403 O O . PHE A 1 293 ? 36.629 -8.696 3.801 1.00 92.25 293 PHE A O 1
ATOM 2410 N N . LEU A 1 294 ? 36.741 -10.454 2.411 1.00 88.75 294 LEU A N 1
ATOM 2411 C CA . LEU A 1 294 ? 35.413 -10.298 1.807 1.00 88.75 294 LEU A CA 1
ATOM 2412 C C . LEU A 1 294 ? 34.296 -10.312 2.866 1.00 88.75 294 LEU A C 1
ATOM 2414 O O . LEU A 1 294 ? 33.376 -9.500 2.831 1.00 88.75 294 LEU A O 1
ATOM 2418 N N . PHE A 1 295 ? 34.404 -11.198 3.860 1.00 88.25 295 PHE A N 1
ATOM 2419 C CA . PHE A 1 295 ? 33.441 -11.321 4.957 1.00 88.25 295 PHE A CA 1
ATOM 2420 C C . PHE A 1 295 ? 33.774 -10.462 6.181 1.00 88.25 295 PHE A C 1
ATOM 2422 O O . PHE A 1 295 ? 33.115 -10.587 7.222 1.00 88.25 295 PHE A O 1
ATOM 2429 N N . TYR A 1 296 ? 34.762 -9.570 6.090 1.00 86.19 296 TYR A N 1
ATOM 2430 C CA . TYR A 1 296 ? 35.089 -8.650 7.174 1.00 86.19 296 TYR A CA 1
ATOM 2431 C C . TYR A 1 296 ? 33.886 -7.801 7.632 1.00 86.19 296 TYR A C 1
ATOM 2433 O O . TYR A 1 296 ? 33.678 -7.731 8.847 1.00 86.19 296 TYR A O 1
ATOM 2441 N N . PRO A 1 297 ? 33.027 -7.251 6.743 1.00 79.88 297 PRO A N 1
ATOM 2442 C CA . PRO A 1 297 ? 31.850 -6.481 7.155 1.00 79.88 297 PRO A CA 1
ATOM 2443 C C . PRO A 1 297 ? 30.870 -7.325 7.975 1.00 79.88 297 PRO A C 1
ATOM 2445 O O . PRO A 1 297 ? 30.471 -6.938 9.072 1.00 79.88 297 PRO A O 1
ATOM 2448 N N . ILE A 1 298 ? 30.565 -8.543 7.516 1.00 82.81 298 ILE A N 1
ATOM 2449 C CA . ILE A 1 298 ? 29.668 -9.475 8.221 1.00 82.81 298 ILE A CA 1
ATOM 2450 C C . ILE A 1 298 ? 30.249 -9.848 9.591 1.00 82.81 298 ILE A C 1
ATOM 2452 O O . ILE A 1 298 ? 29.543 -9.929 10.602 1.00 82.81 298 ILE A O 1
ATOM 2456 N N . ARG A 1 299 ? 31.569 -10.039 9.662 1.00 82.12 299 ARG A N 1
ATOM 2457 C CA . ARG A 1 299 ? 32.267 -10.365 10.908 1.00 82.12 299 ARG A CA 1
ATOM 2458 C C . ARG A 1 299 ? 32.307 -9.180 11.875 1.00 82.12 299 ARG A C 1
ATOM 2460 O O . ARG A 1 299 ? 32.178 -9.395 13.084 1.00 82.12 299 ARG A O 1
ATOM 2467 N N . LEU A 1 300 ? 32.444 -7.956 11.363 1.00 82.25 300 LEU A N 1
ATOM 2468 C CA . LEU A 1 300 ? 32.358 -6.713 12.130 1.00 82.25 300 LEU A CA 1
ATOM 2469 C C . LEU A 1 300 ? 30.960 -6.565 12.743 1.00 82.25 300 LEU A C 1
ATOM 2471 O O . LEU A 1 300 ? 30.854 -6.386 13.958 1.00 82.25 300 LEU A O 1
ATOM 2475 N N . VAL A 1 301 ? 29.905 -6.775 11.946 1.00 84.88 301 VAL A N 1
ATOM 2476 C CA . VAL A 1 301 ? 28.505 -6.786 12.405 1.00 84.88 301 VAL A CA 1
ATOM 2477 C C . VAL A 1 301 ? 28.302 -7.844 13.492 1.00 84.88 301 VAL A C 1
ATOM 2479 O O . VAL A 1 301 ? 27.745 -7.553 14.550 1.00 84.88 301 VAL A O 1
ATOM 2482 N N . ARG A 1 302 ? 28.835 -9.061 13.315 1.00 87.38 302 ARG A N 1
ATOM 2483 C CA . ARG A 1 302 ? 28.695 -10.137 14.312 1.00 87.38 302 ARG A CA 1
ATOM 2484 C C . ARG A 1 302 ? 29.432 -9.846 15.623 1.00 87.38 302 ARG A C 1
ATOM 2486 O O . ARG A 1 302 ? 28.914 -10.174 16.692 1.00 87.38 302 ARG A O 1
ATOM 2493 N N . ARG A 1 303 ? 30.643 -9.279 15.562 1.00 89.56 303 ARG A N 1
ATOM 2494 C CA . ARG A 1 303 ? 31.509 -9.060 16.739 1.00 89.56 303 ARG A CA 1
ATOM 2495 C C . ARG A 1 303 ? 31.179 -7.767 17.484 1.00 89.56 303 ARG A C 1
ATOM 2497 O O . ARG A 1 303 ? 31.377 -7.699 18.696 1.00 89.56 303 ARG A O 1
ATOM 2504 N N . LYS A 1 304 ? 30.690 -6.751 16.775 1.00 92.44 304 LYS A N 1
ATOM 2505 C CA . LYS A 1 304 ? 30.374 -5.418 17.297 1.00 92.44 304 LYS A CA 1
ATOM 2506 C C . LYS A 1 304 ? 28.955 -5.012 16.897 1.00 92.44 304 LYS A C 1
ATOM 2508 O O . LYS A 1 304 ? 28.750 -3.925 16.372 1.00 92.44 304 LYS A O 1
ATOM 2513 N N . LYS A 1 305 ? 27.980 -5.879 17.205 1.00 88.06 305 LYS A N 1
ATOM 2514 C CA . LYS A 1 305 ? 26.552 -5.698 16.877 1.00 88.06 305 LYS A CA 1
ATOM 2515 C C . LYS A 1 305 ? 26.046 -4.287 17.181 1.00 88.06 305 LYS A C 1
ATOM 2517 O O . LYS A 1 305 ? 25.399 -3.682 16.343 1.00 88.06 305 LYS A O 1
ATOM 2522 N N . PHE A 1 306 ? 26.406 -3.754 18.349 1.00 83.19 306 PHE A N 1
ATOM 2523 C CA . PHE A 1 306 ? 25.995 -2.415 18.763 1.00 83.19 306 PHE A CA 1
ATOM 2524 C C . PHE A 1 306 ? 26.619 -1.305 17.908 1.00 83.19 306 PHE A C 1
ATOM 2526 O O . PHE A 1 306 ? 25.902 -0.445 17.423 1.00 83.19 306 PHE A O 1
ATOM 2533 N N . ALA A 1 307 ? 27.931 -1.350 17.655 1.00 85.56 307 ALA A N 1
ATOM 2534 C CA . ALA A 1 307 ? 28.589 -0.334 16.831 1.00 85.56 307 ALA A CA 1
ATOM 2535 C C . ALA A 1 307 ? 28.086 -0.366 15.381 1.00 85.56 307 ALA A C 1
ATOM 2537 O O . ALA A 1 307 ? 27.872 0.683 14.789 1.00 85.56 307 ALA A O 1
ATOM 2538 N N . ALA A 1 308 ? 27.847 -1.561 14.830 1.00 86.25 308 ALA A N 1
ATOM 2539 C CA . ALA A 1 308 ? 27.254 -1.709 13.506 1.00 86.25 308 ALA A CA 1
ATOM 2540 C C . ALA A 1 308 ? 25.828 -1.139 13.446 1.00 86.25 308 ALA A C 1
ATOM 2542 O O . ALA A 1 308 ? 25.494 -0.457 12.484 1.00 86.25 308 ALA A O 1
ATOM 2543 N N . LEU A 1 309 ? 25.017 -1.366 14.485 1.00 85.44 309 LEU A N 1
ATOM 2544 C CA . LEU A 1 309 ? 23.675 -0.792 14.587 1.00 85.44 309 LEU A CA 1
ATOM 2545 C C . LEU A 1 309 ? 23.735 0.735 14.698 1.00 85.44 309 LEU A C 1
ATOM 2547 O O . LEU A 1 309 ? 23.008 1.406 13.980 1.00 85.44 309 LEU A O 1
ATOM 2551 N N . CYS A 1 310 ? 24.636 1.292 15.513 1.00 87.69 310 CYS A N 1
ATOM 2552 C CA . CYS A 1 310 ? 24.835 2.741 15.592 1.00 87.69 310 CYS A CA 1
ATOM 2553 C C . CYS A 1 310 ? 25.256 3.338 14.244 1.00 87.69 310 CYS A C 1
ATOM 2555 O O . CYS A 1 310 ? 24.704 4.354 13.852 1.00 87.69 310 CYS A O 1
ATOM 2557 N N . ILE A 1 311 ? 26.181 2.700 13.518 1.00 91.00 311 ILE A N 1
ATOM 2558 C CA . ILE A 1 311 ? 26.606 3.163 12.189 1.00 91.00 311 ILE A CA 1
ATOM 2559 C C . ILE A 1 311 ? 25.440 3.106 11.197 1.00 91.00 311 ILE A C 1
ATOM 2561 O O . ILE A 1 311 ? 25.206 4.081 10.493 1.00 91.00 311 ILE A O 1
ATOM 2565 N N . LEU A 1 312 ? 24.681 2.005 11.164 1.00 89.94 312 LEU A N 1
ATOM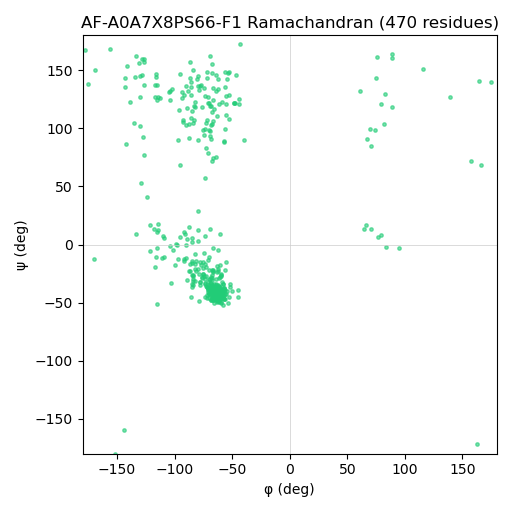 2566 C CA . LEU A 1 312 ? 23.492 1.886 10.314 1.00 89.94 312 LEU A CA 1
ATOM 2567 C C . LEU A 1 312 ? 22.438 2.940 10.660 1.00 89.94 312 LEU A C 1
ATOM 2569 O O . LEU A 1 312 ? 21.875 3.547 9.757 1.00 89.94 312 LEU A O 1
ATOM 2573 N N . LEU A 1 313 ? 22.212 3.200 11.949 1.00 90.56 313 LEU A N 1
ATOM 2574 C CA . LEU A 1 313 ? 21.295 4.237 12.410 1.00 90.56 313 LEU A CA 1
ATOM 2575 C C . LEU A 1 313 ? 21.785 5.633 12.006 1.00 90.56 313 LEU A C 1
ATOM 2577 O O . LEU A 1 313 ? 20.989 6.443 11.551 1.00 90.56 313 LEU A O 1
ATOM 2581 N N . SER A 1 314 ? 23.085 5.915 12.114 1.00 92.38 314 SER A N 1
ATOM 2582 C CA . SER A 1 314 ? 23.661 7.185 11.662 1.00 92.38 314 SER A CA 1
ATOM 2583 C C . SER A 1 314 ? 23.541 7.368 10.149 1.00 92.38 314 SER A C 1
ATOM 2585 O O . SER A 1 314 ? 23.184 8.454 9.705 1.00 92.38 314 SER A O 1
ATOM 2587 N N . ILE A 1 315 ? 23.786 6.314 9.364 1.00 94.25 315 ILE A N 1
ATOM 2588 C CA . ILE A 1 315 ? 23.597 6.320 7.905 1.00 94.25 315 ILE A CA 1
ATOM 2589 C C . ILE A 1 315 ? 22.124 6.563 7.563 1.00 94.25 315 ILE A C 1
ATOM 2591 O O . ILE A 1 315 ? 21.818 7.399 6.719 1.00 94.25 315 ILE A O 1
ATOM 2595 N N . TYR A 1 316 ? 21.214 5.877 8.254 1.00 93.94 316 TYR A N 1
ATOM 2596 C CA . TYR A 1 316 ? 19.777 6.057 8.086 1.00 93.94 316 TYR A CA 1
ATOM 2597 C C . TYR A 1 316 ? 19.345 7.496 8.382 1.00 93.94 316 TYR A C 1
ATOM 2599 O O . TYR A 1 316 ? 18.695 8.125 7.555 1.00 93.94 316 TYR A O 1
ATOM 2607 N N . VAL A 1 317 ? 19.754 8.046 9.530 1.00 92.50 317 VAL A N 1
ATOM 2608 C CA . VAL A 1 317 ? 19.417 9.421 9.926 1.00 92.50 317 VAL A CA 1
ATOM 2609 C C . VAL A 1 317 ? 19.989 10.435 8.935 1.00 92.50 317 VAL A C 1
ATOM 2611 O O . VAL A 1 317 ? 19.305 11.395 8.590 1.00 92.50 317 VAL A O 1
ATOM 2614 N N . PHE A 1 318 ? 21.209 10.212 8.438 1.00 96.19 318 PHE A N 1
ATOM 2615 C CA . PHE A 1 318 ? 21.804 11.049 7.399 1.00 96.19 318 PHE A CA 1
ATOM 2616 C C . PHE A 1 318 ? 20.956 11.056 6.122 1.00 96.19 318 PHE A C 1
ATOM 2618 O O . PHE A 1 318 ? 20.621 12.124 5.617 1.00 96.19 318 PHE A O 1
ATOM 2625 N N . PHE A 1 319 ? 20.567 9.882 5.625 1.00 95.81 319 PHE A N 1
ATOM 2626 C CA . PHE A 1 319 ? 19.786 9.773 4.394 1.00 95.81 319 PHE A CA 1
ATOM 2627 C C . PHE A 1 319 ? 18.338 10.252 4.527 1.00 95.81 319 PHE A C 1
ATOM 2629 O O . PHE A 1 319 ? 17.807 10.792 3.563 1.00 95.81 319 PHE A O 1
ATOM 2636 N N . ALA A 1 320 ? 17.719 10.091 5.698 1.00 91.81 320 ALA A N 1
ATOM 2637 C CA . ALA A 1 320 ? 16.325 10.465 5.916 1.00 91.81 320 ALA A CA 1
ATOM 2638 C C . ALA A 1 320 ? 16.131 11.946 6.291 1.00 91.81 320 ALA A C 1
ATOM 2640 O O . ALA A 1 320 ? 15.143 12.541 5.879 1.00 91.81 320 ALA A O 1
ATOM 2641 N N . TYR A 1 321 ? 17.041 12.550 7.069 1.00 90.94 321 TYR A N 1
ATOM 2642 C CA . TYR A 1 321 ? 16.796 13.870 7.679 1.00 90.94 321 TYR A CA 1
ATOM 2643 C C . TYR A 1 321 ? 17.738 14.989 7.218 1.00 90.94 321 TYR A C 1
ATOM 2645 O O . TYR A 1 321 ? 17.403 16.161 7.386 1.00 90.94 321 TYR A O 1
ATOM 2653 N N . PHE A 1 322 ? 18.908 14.684 6.649 1.00 95.44 322 PHE A N 1
ATOM 2654 C CA . PHE A 1 322 ? 19.805 15.728 6.141 1.00 95.44 322 PHE A CA 1
ATOM 2655 C C . PHE A 1 322 ? 19.499 16.028 4.673 1.00 95.44 322 PHE A C 1
ATOM 2657 O O . PHE A 1 322 ? 19.374 15.113 3.862 1.00 95.44 322 PHE A O 1
ATOM 2664 N N . SER A 1 323 ? 19.462 17.314 4.309 1.00 93.75 323 SER A N 1
ATOM 2665 C CA . SER A 1 323 ? 19.167 17.776 2.942 1.00 93.75 323 SER A CA 1
ATOM 2666 C C . SER A 1 323 ? 20.053 17.111 1.883 1.00 93.75 323 SER A C 1
ATOM 2668 O O . SER A 1 323 ? 19.551 16.616 0.880 1.00 93.75 323 SER A O 1
ATOM 2670 N N . TYR A 1 324 ? 21.361 17.014 2.138 1.00 95.94 324 TYR A N 1
ATOM 2671 C CA . TYR A 1 324 ? 22.303 16.345 1.236 1.00 95.94 324 TYR A CA 1
ATOM 2672 C C . TYR A 1 324 ? 22.034 14.841 1.086 1.00 95.94 324 TYR A C 1
ATOM 2674 O O . TYR A 1 324 ? 22.110 14.314 -0.022 1.00 95.94 324 TYR A O 1
ATOM 2682 N N . GLY A 1 325 ? 21.710 14.144 2.179 1.00 94.75 325 GLY A N 1
ATOM 2683 C CA . GLY A 1 325 ? 21.372 12.719 2.140 1.00 94.75 325 GLY A CA 1
ATOM 2684 C C . GLY A 1 325 ? 20.073 12.462 1.373 1.00 94.75 325 GLY A C 1
ATOM 2685 O O . GLY A 1 325 ? 20.008 11.551 0.543 1.00 94.75 325 GLY A O 1
ATOM 2686 N N . ARG A 1 326 ? 19.077 13.328 1.566 1.00 95.12 326 ARG A N 1
ATOM 2687 C CA . ARG A 1 326 ? 17.806 13.295 0.838 1.00 95.12 326 ARG A CA 1
ATOM 2688 C C . ARG A 1 326 ? 18.003 13.495 -0.669 1.00 95.12 326 ARG A C 1
ATOM 2690 O O . ARG A 1 326 ? 17.504 12.705 -1.460 1.00 95.12 326 ARG A O 1
ATOM 2697 N N . SER A 1 327 ? 18.826 14.459 -1.085 1.00 94.25 327 SER A N 1
ATOM 2698 C CA . SER A 1 327 ? 19.134 14.654 -2.512 1.00 94.25 327 SER A CA 1
ATOM 2699 C C . SER A 1 327 ? 19.821 13.442 -3.150 1.00 94.25 327 SER A C 1
ATOM 2701 O O . SER A 1 327 ? 19.559 13.131 -4.309 1.00 94.25 327 SER A O 1
ATOM 2703 N N . ILE A 1 328 ? 20.689 12.736 -2.414 1.00 95.56 328 ILE A N 1
ATOM 2704 C CA . ILE A 1 328 ? 21.340 11.512 -2.910 1.00 95.56 328 ILE A CA 1
ATOM 2705 C C . ILE A 1 328 ? 20.307 10.396 -3.099 1.00 95.56 328 ILE A C 1
ATOM 2707 O O . ILE A 1 328 ? 20.319 9.718 -4.122 1.00 95.56 328 ILE A O 1
ATOM 2711 N N . THR A 1 329 ? 19.408 10.201 -2.138 1.00 95.19 329 THR A N 1
ATOM 2712 C CA . THR A 1 329 ? 18.407 9.124 -2.210 1.00 95.19 329 THR A CA 1
ATOM 2713 C C . THR A 1 329 ? 17.391 9.365 -3.316 1.00 95.19 329 THR A C 1
ATOM 2715 O O . THR A 1 329 ? 17.163 8.463 -4.114 1.00 95.19 329 THR A O 1
ATOM 2718 N N . ILE A 1 330 ? 16.915 10.598 -3.483 1.00 93.75 330 ILE A N 1
ATOM 2719 C CA . ILE A 1 330 ? 16.047 10.962 -4.610 1.00 93.75 330 ILE A CA 1
ATOM 2720 C C . ILE A 1 330 ? 16.774 10.753 -5.944 1.00 93.75 330 ILE A C 1
ATOM 2722 O O . ILE A 1 330 ? 16.227 10.137 -6.852 1.00 93.75 330 ILE A O 1
ATOM 2726 N N . LYS A 1 331 ? 18.033 11.195 -6.061 1.00 95.50 331 LYS A N 1
ATOM 2727 C CA . LYS A 1 331 ? 18.787 11.107 -7.320 1.00 95.50 331 LYS A CA 1
ATOM 2728 C C . LYS A 1 331 ? 19.104 9.672 -7.753 1.00 95.50 331 LYS A C 1
ATOM 2730 O O . LYS A 1 331 ? 19.099 9.397 -8.947 1.00 95.50 331 LYS A O 1
ATOM 2735 N N . TYR A 1 332 ? 19.450 8.790 -6.817 1.00 94.81 332 TYR A N 1
ATOM 2736 C CA . TYR A 1 332 ? 19.911 7.435 -7.151 1.00 94.81 332 TYR A CA 1
ATOM 2737 C C . TYR A 1 332 ? 18.857 6.352 -6.938 1.00 94.81 332 TYR A C 1
ATOM 2739 O O . TYR A 1 332 ? 18.876 5.355 -7.652 1.00 94.81 332 TYR A O 1
ATOM 2747 N N . ALA A 1 333 ? 17.981 6.511 -5.948 1.00 91.00 333 ALA A N 1
ATOM 2748 C CA . ALA A 1 333 ? 16.946 5.533 -5.636 1.00 91.00 333 ALA A CA 1
ATOM 2749 C C . ALA A 1 333 ? 15.578 5.922 -6.217 1.00 91.00 333 ALA A C 1
ATOM 2751 O O . ALA A 1 333 ? 14.716 5.059 -6.329 1.00 91.00 333 ALA A O 1
ATOM 2752 N N . GLY A 1 334 ? 15.378 7.189 -6.602 1.00 91.75 334 GLY A N 1
ATOM 2753 C CA . GLY A 1 334 ? 14.120 7.671 -7.180 1.00 91.75 334 GLY A CA 1
ATOM 2754 C C . GLY A 1 334 ? 13.002 7.886 -6.159 1.00 91.75 334 GLY A C 1
ATOM 2755 O O . GLY A 1 334 ? 11.877 8.175 -6.542 1.00 91.75 334 GLY A O 1
ATOM 2756 N N . PHE A 1 335 ? 13.286 7.757 -4.861 1.00 91.38 335 PHE A N 1
ATOM 2757 C CA . PHE A 1 335 ? 12.302 7.963 -3.802 1.00 91.38 335 PHE A CA 1
ATOM 2758 C C . PHE A 1 335 ? 12.912 8.669 -2.594 1.00 91.38 335 PHE A C 1
ATOM 2760 O O . PHE A 1 335 ? 14.109 8.566 -2.309 1.00 91.38 335 PHE A O 1
ATOM 2767 N N . ASP A 1 336 ? 12.057 9.365 -1.853 1.00 94.12 336 ASP A N 1
ATOM 2768 C CA . ASP A 1 336 ? 12.398 9.993 -0.588 1.00 94.12 336 ASP A CA 1
ATOM 2769 C C . ASP A 1 336 ? 12.160 9.020 0.575 1.00 94.12 336 ASP A C 1
ATOM 2771 O O . ASP A 1 336 ? 11.031 8.595 0.833 1.00 94.12 336 ASP A O 1
ATOM 2775 N N . LEU A 1 337 ? 13.221 8.663 1.309 1.00 91.56 337 LEU A N 1
ATOM 2776 C CA . LEU A 1 337 ? 13.106 7.767 2.465 1.00 91.56 337 LEU A CA 1
ATOM 2777 C C . LEU A 1 337 ? 12.139 8.296 3.527 1.00 91.56 337 LEU A C 1
ATOM 2779 O O . LEU A 1 337 ? 11.467 7.494 4.180 1.00 91.56 337 LEU A O 1
ATOM 2783 N N . GLN A 1 338 ? 12.069 9.615 3.713 1.00 90.19 338 GLN A N 1
ATOM 2784 C CA . GLN A 1 338 ? 11.175 10.209 4.702 1.00 90.19 338 GLN A CA 1
ATOM 2785 C C . GLN A 1 338 ? 9.709 9.992 4.311 1.00 90.19 338 GLN A C 1
ATOM 2787 O O . GLN A 1 338 ? 8.886 9.664 5.166 1.00 90.19 338 GLN A O 1
ATOM 2792 N N . GLU A 1 339 ? 9.398 10.122 3.023 1.00 90.94 339 GLU A N 1
ATOM 2793 C CA . GLU A 1 339 ? 8.058 9.905 2.485 1.00 90.94 339 GLU A CA 1
ATOM 2794 C C . GLU A 1 339 ? 7.657 8.425 2.525 1.00 90.94 339 GLU A C 1
ATOM 2796 O O . GLU A 1 339 ? 6.548 8.079 2.931 1.00 90.94 339 GLU A O 1
ATOM 2801 N N . VAL A 1 340 ? 8.574 7.517 2.181 1.00 90.88 340 VAL A N 1
ATOM 2802 C CA . VAL A 1 340 ? 8.323 6.073 2.311 1.00 90.88 340 VAL A CA 1
ATOM 2803 C C . VAL A 1 340 ? 8.056 5.705 3.774 1.00 90.88 340 VAL A C 1
ATOM 2805 O O . VAL A 1 340 ? 7.146 4.925 4.064 1.00 90.88 340 VAL A O 1
ATOM 2808 N N . GLN A 1 341 ? 8.806 6.293 4.712 1.00 90.69 341 GLN A N 1
ATOM 2809 C CA . GLN A 1 341 ? 8.604 6.069 6.141 1.00 90.69 341 GLN A CA 1
ATOM 2810 C C . GLN A 1 341 ? 7.256 6.617 6.627 1.00 90.69 341 GLN A C 1
ATOM 2812 O O . GLN A 1 341 ? 6.579 5.927 7.390 1.00 90.69 341 GLN A O 1
ATOM 2817 N N . SER A 1 342 ? 6.852 7.823 6.213 1.00 87.81 342 SER A N 1
ATOM 2818 C CA . SER A 1 342 ? 5.562 8.394 6.620 1.00 87.81 342 SER A CA 1
ATOM 2819 C C . SER A 1 342 ? 4.396 7.574 6.073 1.00 87.81 342 SER A C 1
ATOM 2821 O O . SER A 1 342 ? 3.527 7.191 6.855 1.00 87.81 342 SER A O 1
ATOM 2823 N N . ARG A 1 343 ? 4.434 7.186 4.791 1.00 89.38 343 ARG A N 1
ATOM 2824 C CA . ARG A 1 343 ? 3.431 6.299 4.175 1.00 89.38 343 ARG A CA 1
ATOM 2825 C C . ARG A 1 343 ? 3.356 4.950 4.888 1.00 89.38 343 ARG A C 1
ATOM 2827 O O . ARG A 1 343 ? 2.267 4.430 5.128 1.00 89.38 343 ARG A O 1
ATOM 2834 N N . PHE A 1 344 ? 4.502 4.373 5.255 1.00 88.94 344 PHE A N 1
ATOM 2835 C CA . PHE A 1 344 ? 4.535 3.124 6.015 1.00 88.94 344 PHE A CA 1
ATOM 2836 C C . PHE A 1 344 ? 3.936 3.289 7.415 1.00 88.94 344 PHE A C 1
ATOM 2838 O O . PHE A 1 344 ? 3.136 2.456 7.830 1.00 88.94 344 PHE A O 1
ATOM 2845 N N . LEU A 1 345 ? 4.295 4.352 8.141 1.00 87.38 345 LEU A N 1
ATOM 2846 C CA . LEU A 1 345 ? 3.767 4.625 9.480 1.00 87.38 345 LEU A CA 1
ATOM 2847 C C . LEU A 1 345 ? 2.266 4.916 9.460 1.00 87.38 345 LEU A C 1
ATOM 2849 O O . LEU A 1 345 ? 1.558 4.486 10.366 1.00 87.38 345 LEU A O 1
ATOM 2853 N N . GLU A 1 346 ? 1.776 5.596 8.430 1.00 89.81 346 GLU A N 1
ATOM 2854 C CA . GLU A 1 346 ? 0.354 5.854 8.236 1.00 89.81 346 GLU A CA 1
ATOM 2855 C C . GLU A 1 346 ? -0.415 4.556 7.977 1.00 89.81 346 GLU A C 1
ATOM 2857 O O . GLU A 1 346 ? -1.369 4.259 8.699 1.00 89.81 346 GLU A O 1
ATOM 2862 N N . LYS A 1 347 ? 0.057 3.724 7.035 1.00 90.19 347 LYS A N 1
ATOM 2863 C CA . LYS A 1 347 ? -0.533 2.403 6.761 1.00 90.19 347 LYS A CA 1
ATOM 2864 C C . LYS A 1 347 ? -0.474 1.490 7.986 1.00 90.19 347 LYS A C 1
ATOM 2866 O O . LYS A 1 347 ? -1.472 0.871 8.343 1.00 90.19 347 LYS A O 1
ATOM 2871 N N . ALA A 1 348 ? 0.664 1.435 8.674 1.00 84.62 348 ALA A N 1
ATOM 2872 C CA . ALA A 1 348 ? 0.821 0.652 9.897 1.00 84.62 348 ALA A CA 1
ATOM 2873 C C . ALA A 1 348 ? -0.078 1.173 11.028 1.00 84.62 348 ALA A C 1
ATOM 2875 O O . ALA A 1 348 ? -0.651 0.381 11.772 1.00 84.62 348 ALA A O 1
ATOM 2876 N N . GLY A 1 349 ? -0.239 2.493 11.145 1.00 88.38 349 GLY A N 1
ATOM 2877 C CA . GLY A 1 349 ? -1.136 3.127 12.106 1.00 88.38 349 GLY A CA 1
ATOM 2878 C C . GLY A 1 349 ? -2.610 2.861 11.802 1.00 88.38 349 GLY A C 1
ATOM 2879 O O . GLY A 1 349 ? -3.385 2.625 12.726 1.00 88.38 349 GLY A O 1
ATOM 2880 N N . ALA A 1 350 ? -3.006 2.857 10.527 1.00 88.44 350 ALA A N 1
ATOM 2881 C CA . ALA A 1 350 ? -4.345 2.465 10.093 1.00 88.44 350 ALA A CA 1
ATOM 2882 C C . ALA A 1 350 ? -4.628 0.994 10.433 1.00 88.44 350 ALA A C 1
ATOM 2884 O O . ALA A 1 350 ? -5.610 0.712 11.114 1.00 88.44 350 ALA A O 1
ATOM 2885 N N . LEU A 1 351 ? -3.709 0.086 10.085 1.00 86.69 351 LEU A N 1
ATOM 2886 C CA . LEU A 1 351 ? -3.810 -1.337 10.428 1.00 86.69 351 LEU A CA 1
ATOM 2887 C C . LEU A 1 351 ? -3.847 -1.571 11.940 1.00 86.69 351 LEU A C 1
ATOM 2889 O O . LEU A 1 351 ? -4.612 -2.401 12.419 1.00 86.69 351 LEU A O 1
ATOM 2893 N N . TYR A 1 352 ? -3.044 -0.835 12.711 1.00 87.12 352 TYR A N 1
ATOM 2894 C CA . TYR A 1 352 ? -3.058 -0.927 14.168 1.00 87.12 352 TYR A CA 1
ATOM 2895 C C . TYR A 1 352 ? -4.391 -0.453 14.751 1.00 87.12 352 TYR A C 1
ATOM 2897 O O . TYR A 1 352 ? -4.929 -1.110 15.637 1.00 87.12 352 TYR A O 1
ATOM 2905 N N . ARG A 1 353 ? -4.939 0.664 14.254 1.00 87.94 353 ARG A N 1
ATOM 2906 C CA . ARG A 1 353 ? -6.249 1.172 14.686 1.00 87.94 353 ARG A CA 1
ATOM 2907 C C . ARG A 1 353 ? -7.371 0.200 14.348 1.00 87.94 353 ARG A C 1
ATOM 2909 O O . ARG A 1 353 ? -8.194 -0.052 15.217 1.00 87.94 353 ARG A O 1
ATOM 2916 N N . GLN A 1 354 ? -7.348 -0.381 13.153 1.00 90.44 354 GLN A N 1
ATOM 2917 C CA . GLN A 1 354 ? -8.300 -1.408 12.741 1.00 90.44 354 GLN A CA 1
ATOM 2918 C C . GLN A 1 354 ? -8.184 -2.667 13.610 1.00 90.44 354 GLN A C 1
ATOM 2920 O O . GLN A 1 354 ? -9.167 -3.145 14.163 1.00 90.44 354 GLN A O 1
ATOM 2925 N N . ALA A 1 355 ? -6.967 -3.166 13.833 1.00 84.69 355 ALA A N 1
ATOM 2926 C CA . ALA A 1 355 ? -6.753 -4.309 14.716 1.00 84.69 355 ALA A CA 1
ATOM 2927 C C . ALA A 1 355 ? -7.209 -4.015 16.155 1.00 84.69 355 ALA A C 1
ATOM 2929 O O . ALA A 1 355 ? -7.732 -4.896 16.833 1.00 84.69 355 ALA A O 1
ATOM 2930 N N . LEU A 1 356 ? -7.018 -2.781 16.631 1.00 88.75 356 LEU A N 1
ATOM 2931 C CA . LEU A 1 356 ? -7.460 -2.362 17.955 1.00 88.75 356 LEU A CA 1
ATOM 2932 C C . LEU A 1 356 ? -8.988 -2.260 18.040 1.00 88.75 356 LEU A C 1
ATOM 2934 O O . LEU A 1 356 ? -9.548 -2.732 19.028 1.00 88.75 356 LEU A O 1
ATOM 2938 N N . SER A 1 357 ? -9.660 -1.704 17.026 1.00 88.81 357 SER A N 1
ATOM 2939 C CA . SER A 1 357 ? -11.127 -1.684 16.972 1.00 88.81 357 SER A CA 1
ATOM 2940 C C . SER A 1 357 ? -11.695 -3.097 16.915 1.00 88.81 357 SER A C 1
ATOM 2942 O O . SER A 1 357 ? -12.631 -3.409 17.639 1.00 88.81 357 SER A O 1
ATOM 2944 N N . ASP A 1 358 ? -11.076 -3.997 16.154 1.00 81.44 358 ASP A N 1
ATOM 2945 C CA . ASP A 1 358 ? -11.524 -5.388 16.069 1.00 81.44 358 ASP A CA 1
ATOM 2946 C C . ASP A 1 358 ? -11.345 -6.126 17.400 1.00 81.44 358 ASP A C 1
ATOM 2948 O O . ASP A 1 358 ? -12.216 -6.894 17.813 1.00 81.44 358 ASP A O 1
ATOM 2952 N N . ILE A 1 359 ? -10.238 -5.874 18.108 1.00 83.81 359 ILE A N 1
ATOM 2953 C CA . ILE A 1 359 ? -10.030 -6.399 19.461 1.00 83.81 359 ILE A CA 1
ATOM 2954 C C . ILE A 1 359 ? -11.106 -5.863 20.402 1.00 83.81 359 ILE A C 1
ATOM 2956 O O . ILE A 1 359 ? -11.695 -6.664 21.123 1.00 83.81 359 ILE A O 1
ATOM 2960 N N . ASN A 1 360 ? -11.379 -4.557 20.387 1.00 84.75 360 ASN A N 1
ATOM 2961 C CA . ASN A 1 360 ? -12.395 -3.961 21.253 1.00 84.75 360 ASN A CA 1
ATOM 2962 C C . ASN A 1 360 ? -13.801 -4.493 20.948 1.00 84.75 360 ASN A C 1
ATOM 2964 O O . ASN A 1 360 ? -14.565 -4.747 21.882 1.00 84.75 360 ASN A O 1
ATOM 2968 N N . ARG A 1 361 ? -14.116 -4.745 19.673 1.00 78.50 361 ARG A N 1
ATOM 2969 C CA . ARG A 1 361 ? -15.372 -5.372 19.251 1.00 78.50 361 ARG A CA 1
ATOM 2970 C C . ARG A 1 361 ? -15.483 -6.800 19.778 1.00 78.50 361 ARG A C 1
ATOM 2972 O O . ARG A 1 361 ? -16.517 -7.184 20.312 1.00 78.50 361 ARG A O 1
ATOM 2979 N N . LEU A 1 362 ? -14.409 -7.587 19.676 1.00 80.12 362 LEU A N 1
ATOM 2980 C CA . LEU A 1 362 ? -14.376 -8.976 20.151 1.00 80.12 362 LEU A CA 1
ATOM 2981 C C . LEU A 1 362 ? -14.400 -9.098 21.679 1.00 80.12 362 LEU A C 1
ATOM 2983 O O . LEU A 1 362 ? -14.886 -10.099 22.201 1.00 80.12 362 LEU A O 1
ATOM 2987 N N . THR A 1 363 ? -13.863 -8.118 22.406 1.00 82.75 363 THR A N 1
ATOM 2988 C CA . THR A 1 363 ? -13.865 -8.107 23.876 1.00 82.75 363 THR A CA 1
ATOM 2989 C C . THR A 1 363 ? -15.093 -7.417 24.475 1.00 82.75 363 THR A C 1
ATOM 2991 O O . THR A 1 363 ? -15.197 -7.361 25.700 1.00 82.75 363 THR A O 1
ATOM 2994 N N . GLY A 1 364 ? -16.015 -6.895 23.652 1.00 85.12 364 GLY A N 1
ATOM 2995 C CA . GLY A 1 364 ? -17.171 -6.108 24.108 1.00 85.12 364 GLY A CA 1
ATOM 2996 C C . GLY A 1 364 ? -16.781 -4.761 24.733 1.00 85.12 364 GLY A C 1
ATOM 2997 O O . GLY A 1 364 ? -17.559 -4.141 25.455 1.00 85.12 364 GLY A O 1
ATOM 2998 N N . MET A 1 365 ? -15.549 -4.302 24.501 1.00 79.88 365 MET A N 1
ATOM 2999 C CA . MET A 1 365 ? -15.021 -3.071 25.086 1.00 79.88 365 MET A CA 1
ATOM 3000 C C . MET A 1 365 ? -15.597 -1.824 24.419 1.00 79.88 365 MET A C 1
ATOM 3002 O O . MET A 1 365 ? -15.676 -0.787 25.073 1.00 79.88 365 MET A O 1
ATOM 3006 N N . ASP A 1 366 ? -16.039 -1.927 23.163 1.00 78.94 366 ASP A N 1
ATOM 3007 C CA . ASP A 1 366 ? -16.720 -0.831 22.466 1.00 78.94 366 ASP A CA 1
ATOM 3008 C C . ASP A 1 366 ? -18.068 -0.496 23.117 1.00 78.94 366 ASP A C 1
ATOM 3010 O O . ASP A 1 366 ? -18.356 0.677 23.340 1.00 78.94 366 ASP A O 1
ATOM 3014 N N . GLU A 1 367 ? -18.841 -1.500 23.545 1.00 76.12 367 GLU A N 1
ATOM 3015 C CA . GLU A 1 367 ? -20.072 -1.281 24.320 1.00 76.12 367 GLU A CA 1
ATOM 3016 C C . GLU A 1 367 ? -19.765 -0.625 25.673 1.00 76.12 367 GLU A C 1
ATOM 3018 O O . GLU A 1 367 ? -20.437 0.317 26.094 1.00 76.12 367 GLU A O 1
ATOM 3023 N N . TRP A 1 368 ? -18.692 -1.057 26.341 1.00 74.06 368 TRP A N 1
ATOM 3024 C CA . TRP A 1 368 ? -18.273 -0.484 27.622 1.00 74.06 368 TRP A CA 1
ATOM 3025 C C . TRP A 1 368 ? -17.811 0.973 27.495 1.00 74.06 368 TRP A C 1
ATOM 3027 O O . TRP A 1 368 ? -18.108 1.802 28.359 1.00 74.06 368 TRP A O 1
ATOM 3037 N N . ASN A 1 369 ? -17.087 1.294 26.422 1.00 77.12 369 ASN A N 1
ATOM 3038 C CA . ASN A 1 369 ? -16.644 2.652 26.128 1.00 77.12 369 ASN A CA 1
ATOM 3039 C C . ASN A 1 369 ? -17.828 3.534 25.709 1.00 77.12 369 ASN A C 1
ATOM 3041 O O . ASN A 1 369 ? -17.945 4.631 26.238 1.00 77.12 369 ASN A O 1
ATOM 3045 N N . ALA A 1 370 ? -18.775 3.038 24.908 1.00 76.12 370 ALA A N 1
ATOM 3046 C CA . ALA A 1 370 ? -20.002 3.765 24.571 1.00 76.12 370 ALA A CA 1
ATOM 3047 C C . ALA A 1 370 ? -20.864 4.074 25.812 1.00 76.12 370 ALA A C 1
ATOM 3049 O O . ALA A 1 370 ? -21.399 5.176 25.959 1.00 76.12 370 ALA A O 1
ATOM 3050 N N . VAL A 1 371 ? -20.954 3.142 26.768 1.00 76.75 371 VAL A N 1
ATOM 3051 C CA . VAL A 1 371 ? -21.622 3.373 28.063 1.00 76.75 371 VAL A CA 1
ATOM 3052 C C . VAL A 1 371 ? -20.851 4.384 28.925 1.00 76.75 371 VAL A C 1
ATOM 3054 O O . VAL A 1 371 ? -21.456 5.165 29.661 1.00 76.75 371 VAL A O 1
ATOM 3057 N N . ARG A 1 372 ? -19.515 4.400 28.859 1.00 79.69 372 ARG A N 1
ATOM 3058 C CA . ARG A 1 372 ? -18.692 5.390 29.572 1.00 79.69 372 ARG A CA 1
ATOM 3059 C C . ARG A 1 372 ? -18.854 6.785 28.963 1.00 79.69 372 ARG A C 1
ATOM 3061 O O . ARG A 1 372 ? -19.078 7.735 29.707 1.00 79.69 372 ARG A O 1
ATOM 3068 N N . ASP A 1 373 ? -18.793 6.891 27.643 1.00 78.50 373 ASP A N 1
ATOM 3069 C CA . ASP A 1 373 ? -18.858 8.158 26.916 1.00 78.50 373 ASP A CA 1
ATOM 3070 C C . ASP A 1 373 ? -20.263 8.765 26.988 1.00 78.50 373 ASP A C 1
ATOM 3072 O O . ASP A 1 373 ? -20.394 9.966 27.206 1.00 78.50 373 ASP A O 1
ATOM 3076 N N . SER A 1 374 ? -21.322 7.949 26.945 1.00 74.44 374 SER A N 1
ATOM 3077 C CA . SER A 1 374 ? -22.693 8.416 27.213 1.00 74.44 374 SER A CA 1
ATOM 3078 C C . SER A 1 374 ? -22.883 8.902 28.653 1.00 74.44 374 SER A C 1
ATOM 3080 O O . SER A 1 374 ? -23.534 9.923 28.865 1.00 74.44 374 SER A O 1
ATOM 3082 N N . LYS A 1 375 ? -22.273 8.246 29.654 1.00 77.94 375 LYS A N 1
ATOM 3083 C CA . LYS A 1 375 ? -22.257 8.749 31.042 1.00 77.94 375 LYS A CA 1
ATOM 3084 C C . LYS A 1 375 ? -21.504 10.072 31.167 1.00 77.94 375 LYS A C 1
ATOM 3086 O O . LYS A 1 375 ? -21.935 10.946 31.915 1.00 77.94 375 LYS A O 1
ATOM 3091 N N . GLN A 1 376 ? -20.392 10.223 30.453 1.00 79.06 376 GLN A N 1
ATOM 3092 C CA . GLN A 1 376 ? -19.612 11.459 30.435 1.00 79.06 376 GLN A CA 1
ATOM 3093 C C . GLN A 1 376 ? -20.407 12.596 29.772 1.00 79.06 376 GLN A C 1
ATOM 3095 O O . GLN A 1 376 ? -20.564 13.654 30.372 1.00 79.06 376 GLN A O 1
ATOM 3100 N N . ALA A 1 377 ? -21.001 12.342 28.604 1.00 73.31 377 ALA A N 1
ATOM 3101 C CA . ALA A 1 377 ? -21.847 13.297 27.895 1.00 73.31 377 ALA A CA 1
ATOM 3102 C C . ALA A 1 377 ? -23.087 13.692 28.715 1.00 73.31 377 ALA A C 1
ATOM 3104 O O . ALA A 1 377 ? -23.427 14.869 28.783 1.00 73.31 377 ALA A O 1
ATOM 3105 N N . ALA A 1 378 ? -23.725 12.743 29.409 1.00 73.50 378 ALA A N 1
ATOM 3106 C CA . ALA A 1 378 ? -24.831 13.035 30.321 1.00 73.50 378 ALA A CA 1
ATOM 3107 C C . ALA A 1 378 ? -24.395 13.943 31.487 1.00 73.50 378 ALA A C 1
ATOM 3109 O O . ALA A 1 378 ? -25.113 14.877 31.841 1.00 73.50 378 ALA A O 1
ATOM 3110 N N . ASN A 1 379 ? -23.201 13.721 32.046 1.00 76.44 379 ASN A N 1
ATOM 3111 C CA . ASN A 1 379 ? -22.635 14.581 33.088 1.00 76.44 379 ASN A CA 1
ATOM 3112 C C . ASN A 1 379 ? -22.292 15.988 32.572 1.00 76.44 379 ASN A C 1
ATOM 3114 O O . ASN A 1 379 ? -22.480 16.968 33.295 1.00 76.44 379 ASN A O 1
ATOM 3118 N N . ASP A 1 380 ? -21.820 16.106 31.332 1.00 75.88 380 ASP A N 1
ATOM 3119 C CA . ASP A 1 380 ? -21.512 17.397 30.713 1.00 75.88 380 ASP A CA 1
ATOM 3120 C C . ASP A 1 380 ? -22.788 18.175 30.349 1.00 75.88 380 ASP A C 1
ATOM 3122 O O . ASP A 1 380 ? -22.840 19.391 30.556 1.00 75.88 380 ASP A O 1
ATOM 3126 N N . ILE A 1 381 ? -23.856 17.488 29.921 1.00 74.88 381 ILE A N 1
ATOM 3127 C CA . ILE A 1 381 ? -25.198 18.070 29.738 1.00 74.88 381 ILE A CA 1
ATOM 3128 C C . ILE A 1 381 ? -25.772 18.530 31.083 1.00 74.88 381 ILE A C 1
ATOM 3130 O O . ILE A 1 381 ? -26.287 19.641 31.180 1.00 74.88 381 ILE A O 1
ATOM 3134 N N . LEU A 1 382 ? -25.647 17.732 32.148 1.00 69.44 382 LEU A N 1
ATOM 3135 C CA . LEU A 1 382 ? -26.066 18.127 33.499 1.00 69.44 382 LEU A CA 1
ATOM 3136 C C . LEU A 1 382 ? -25.289 19.351 34.003 1.00 69.44 382 LEU A C 1
ATOM 3138 O O . LEU A 1 382 ? -25.876 20.257 34.593 1.00 69.44 382 LEU A O 1
ATOM 3142 N N . ARG A 1 383 ? -23.982 19.430 33.730 1.00 68.06 383 ARG A N 1
ATOM 3143 C CA . ARG A 1 383 ? -23.161 20.601 34.074 1.00 68.06 383 ARG A CA 1
ATOM 3144 C C . ARG A 1 383 ? -23.557 21.847 33.295 1.00 68.06 383 ARG A C 1
ATOM 3146 O O . ARG A 1 383 ? -23.725 22.890 33.917 1.00 68.06 383 ARG A O 1
ATOM 3153 N N . THR A 1 384 ? -23.737 21.738 31.980 1.00 66.38 384 THR A N 1
ATOM 3154 C CA . THR A 1 384 ? -24.144 22.869 31.126 1.00 66.38 384 THR A CA 1
ATOM 3155 C C . THR A 1 384 ? -25.569 23.334 31.425 1.00 66.38 384 THR A C 1
ATOM 3157 O O . THR A 1 384 ? -25.824 24.538 31.466 1.00 66.38 384 THR A O 1
ATOM 3160 N N . SER A 1 385 ? -26.472 22.405 31.746 1.00 58.41 385 SER A N 1
ATOM 3161 C CA . SER A 1 385 ? -27.822 22.710 32.233 1.00 58.41 385 SER A CA 1
ATOM 3162 C C . SER A 1 385 ? -27.768 23.449 33.572 1.00 58.41 385 SER A C 1
ATOM 3164 O O . SER A 1 385 ? -28.386 24.497 33.716 1.00 58.41 385 SER A O 1
ATOM 3166 N N . ASN A 1 386 ? -26.950 22.992 34.525 1.00 54.06 386 ASN A N 1
ATOM 3167 C CA . ASN A 1 386 ? -26.802 23.651 35.827 1.00 54.06 386 ASN A CA 1
ATOM 3168 C C . ASN A 1 386 ? -26.110 25.023 35.751 1.00 54.06 386 ASN A C 1
ATOM 3170 O O . ASN A 1 386 ? -26.384 25.886 36.585 1.00 54.06 386 ASN A O 1
ATOM 3174 N N . THR A 1 387 ? -25.245 25.266 34.762 1.00 52.91 387 THR A N 1
ATOM 3175 C CA . THR A 1 387 ? -24.670 26.602 34.529 1.00 52.91 387 THR A CA 1
ATOM 3176 C C . THR A 1 387 ? -25.633 27.551 33.819 1.00 52.91 387 THR A C 1
ATOM 3178 O O . THR A 1 387 ? -25.622 28.737 34.135 1.00 52.91 387 THR A O 1
ATOM 3181 N N . ASN A 1 388 ? -26.515 27.053 32.945 1.00 44.34 388 ASN A N 1
ATOM 3182 C CA . ASN A 1 388 ? -27.520 27.879 32.260 1.00 44.34 388 ASN A CA 1
ATOM 3183 C C . ASN A 1 388 ? -28.774 28.151 33.115 1.00 44.34 388 ASN A C 1
ATOM 3185 O O . ASN A 1 388 ? -29.442 29.159 32.915 1.00 44.34 388 ASN A O 1
ATOM 3189 N N . ILE A 1 389 ? -29.056 27.330 34.133 1.00 47.03 389 ILE A N 1
ATOM 3190 C CA . ILE A 1 389 ? -30.146 27.572 35.102 1.00 47.03 389 ILE A CA 1
ATOM 3191 C C . ILE A 1 389 ? -29.831 28.745 36.053 1.00 47.03 389 ILE A C 1
ATOM 3193 O O . ILE A 1 389 ? -30.729 29.291 36.687 1.00 47.03 389 ILE A O 1
ATOM 3197 N N . LYS A 1 390 ? -28.581 29.224 36.118 1.00 42.06 390 LYS A N 1
ATOM 3198 C CA . LYS A 1 390 ? -28.242 30.425 36.902 1.00 42.06 390 LYS A CA 1
ATOM 3199 C C . LYS A 1 390 ? -28.572 31.756 36.218 1.00 42.06 390 LYS A C 1
ATOM 3201 O O . LYS A 1 390 ? -28.271 32.796 36.802 1.00 42.06 390 LYS A O 1
ATOM 3206 N N . GLN A 1 391 ? -29.184 31.749 35.031 1.00 44.84 391 GLN A N 1
ATOM 3207 C CA . GLN A 1 391 ? -29.494 32.990 34.317 1.00 44.84 391 GLN A CA 1
ATOM 3208 C C . GLN A 1 391 ? -30.904 33.123 33.741 1.00 44.84 391 GLN A C 1
ATOM 3210 O O . GLN A 1 391 ? -31.162 34.132 33.093 1.00 44.84 391 GLN A O 1
ATOM 3215 N N . ASP A 1 392 ? -31.836 32.217 34.046 1.00 38.97 392 ASP A N 1
ATOM 3216 C CA . ASP A 1 392 ? -33.240 32.446 33.699 1.00 38.97 392 ASP A CA 1
ATOM 3217 C C . ASP A 1 392 ? -34.156 32.209 34.904 1.00 38.97 392 ASP A C 1
ATOM 3219 O O . ASP A 1 392 ? -34.434 31.083 35.320 1.00 38.97 392 ASP A O 1
ATOM 3223 N N . ASN A 1 393 ? -34.575 33.322 35.509 1.00 42.28 393 ASN A N 1
ATOM 3224 C CA . ASN A 1 393 ? -35.579 33.379 36.564 1.00 42.28 393 ASN A CA 1
ATOM 3225 C C . ASN A 1 393 ? -36.958 33.078 35.957 1.00 42.28 393 ASN A C 1
ATOM 3227 O O . ASN A 1 393 ? -37.768 33.975 35.739 1.00 42.28 393 ASN A O 1
ATOM 3231 N N . GLY A 1 394 ? -37.228 31.799 35.721 1.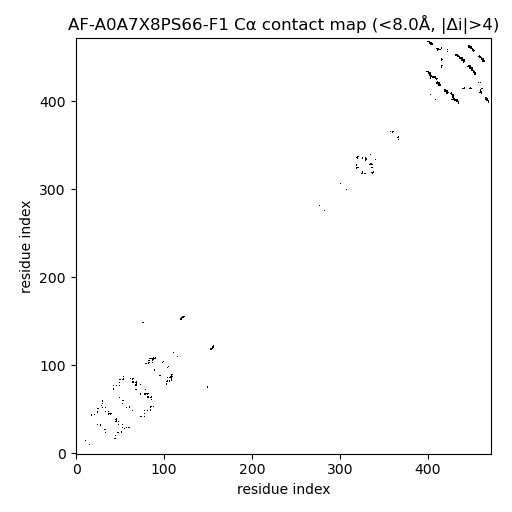00 40.09 394 GLY A N 1
ATOM 3232 C CA . GLY A 1 394 ? -38.560 31.260 35.481 1.00 40.09 394 GLY A CA 1
ATOM 3233 C C . GLY A 1 394 ? -38.695 29.983 36.295 1.00 40.09 394 GLY A C 1
ATOM 3234 O O . GLY A 1 394 ? -38.082 28.972 35.967 1.00 40.09 394 GLY A O 1
ATOM 3235 N N . SER A 1 395 ? -39.438 30.042 37.398 1.00 46.66 395 SER A N 1
ATOM 3236 C CA . SER A 1 395 ? -39.645 28.951 38.353 1.00 46.66 395 SER A CA 1
ATOM 3237 C C . SER A 1 395 ? -40.221 27.702 37.676 1.00 46.66 395 SER A C 1
ATOM 3239 O O . SER A 1 395 ? -41.435 27.525 37.594 1.00 46.66 395 SER A O 1
ATOM 3241 N N . LYS A 1 396 ? -39.344 26.821 37.188 1.00 50.72 396 LYS A N 1
ATOM 3242 C CA . LYS A 1 396 ? -39.707 25.475 36.751 1.00 50.72 396 LYS A CA 1
ATOM 3243 C C . LYS A 1 396 ? -39.999 24.663 38.009 1.00 50.72 396 LYS A C 1
ATOM 3245 O O . LYS A 1 396 ? -39.078 24.330 38.750 1.00 50.72 396 LYS A O 1
ATOM 3250 N N . GLU A 1 397 ? -41.278 24.416 38.278 1.00 64.38 397 GLU A N 1
ATOM 3251 C CA . GLU A 1 397 ? -41.731 23.605 39.409 1.00 64.38 397 GLU A CA 1
ATOM 3252 C C . GLU A 1 397 ? -41.028 22.243 39.396 1.00 64.38 397 GLU A C 1
ATOM 3254 O O . GLU A 1 397 ? -41.290 21.382 38.551 1.00 64.38 397 GLU A O 1
ATOM 3259 N N . ILE A 1 398 ? -40.103 22.052 40.335 1.00 75.31 398 ILE A N 1
ATOM 3260 C CA . ILE A 1 398 ? -39.432 20.775 40.551 1.00 75.31 398 ILE A CA 1
ATOM 3261 C C . ILE A 1 398 ? -40.479 19.829 41.142 1.00 75.31 398 ILE A C 1
ATOM 3263 O O . ILE A 1 398 ? -40.794 19.889 42.327 1.00 75.31 398 ILE A O 1
ATOM 3267 N N . SER A 1 399 ? -41.065 18.983 40.296 1.00 86.12 399 SER A N 1
ATOM 3268 C CA . SER A 1 399 ? -42.051 17.992 40.727 1.00 86.12 399 SER A CA 1
ATOM 3269 C C . SER A 1 399 ? -41.342 16.821 41.414 1.00 86.12 399 SER A C 1
ATOM 3271 O O . SER A 1 399 ? -40.538 16.127 40.787 1.00 86.12 399 SER A O 1
ATOM 3273 N N . THR A 1 400 ? -41.642 16.581 42.691 1.00 92.31 400 THR A N 1
ATOM 3274 C CA . THR A 1 400 ? -41.176 15.394 43.422 1.00 92.31 400 THR A CA 1
ATOM 3275 C C . THR A 1 400 ? -42.229 14.292 43.401 1.00 92.31 400 THR A C 1
ATOM 3277 O O . THR A 1 400 ? -43.439 14.541 43.378 1.00 92.31 400 THR A O 1
ATOM 3280 N N . PHE A 1 401 ? -41.756 13.050 43.376 1.00 94.88 401 PHE A N 1
ATOM 3281 C CA . PHE A 1 401 ? -42.593 11.860 43.390 1.00 94.88 401 PHE A CA 1
ATOM 3282 C C . PHE A 1 401 ? -42.130 10.908 44.486 1.00 94.88 401 PHE A C 1
ATOM 3284 O O . PHE A 1 401 ? -40.933 10.749 44.720 1.00 94.88 401 PHE A O 1
ATOM 3291 N N . THR A 1 402 ? -43.078 10.201 45.092 1.00 95.75 402 THR A N 1
ATOM 3292 C CA . THR A 1 402 ? -42.809 9.136 46.056 1.00 95.75 402 THR A CA 1
ATOM 3293 C C . THR A 1 402 ? -43.020 7.764 45.412 1.00 95.75 402 THR A C 1
ATOM 3295 O O . THR A 1 402 ? -44.042 7.505 44.765 1.00 95.75 402 THR A O 1
ATOM 3298 N N . VAL A 1 403 ? -42.058 6.858 45.602 1.00 95.94 403 VAL A N 1
ATOM 3299 C CA . VAL A 1 403 ? -42.132 5.460 45.155 1.00 95.94 403 VAL A CA 1
ATOM 3300 C C . VAL A 1 403 ? -43.167 4.703 45.987 1.00 95.94 403 VAL A C 1
ATOM 3302 O O . VAL A 1 403 ? -43.021 4.592 47.202 1.00 95.94 403 VAL A O 1
ATOM 3305 N N . PHE A 1 404 ? -44.184 4.120 45.344 1.00 95.19 404 PHE A N 1
ATOM 3306 C CA . PHE A 1 404 ? -45.225 3.344 46.038 1.00 95.19 404 PHE A CA 1
ATOM 3307 C C . PHE A 1 404 ? -45.165 1.826 45.783 1.00 95.19 404 PHE A C 1
ATOM 3309 O O . PHE A 1 404 ? -46.022 1.076 46.255 1.00 95.19 404 PHE A O 1
ATOM 3316 N N . ALA A 1 405 ? -44.144 1.338 45.073 1.00 94.25 405 ALA A N 1
ATOM 3317 C CA . ALA A 1 405 ? -43.914 -0.095 44.885 1.00 94.25 405 ALA A CA 1
ATOM 3318 C C . ALA A 1 405 ? -43.474 -0.769 46.199 1.00 94.25 405 ALA A C 1
ATOM 3320 O O . ALA A 1 405 ? -42.426 -0.429 46.744 1.00 94.25 405 ALA A O 1
ATOM 3321 N N . ARG A 1 406 ? -44.254 -1.742 46.699 1.00 91.25 406 ARG A N 1
ATOM 3322 C CA . ARG A 1 406 ? -43.982 -2.435 47.978 1.00 91.25 406 ARG A CA 1
ATOM 3323 C C . ARG A 1 406 ? -42.692 -3.260 47.960 1.00 91.25 406 ARG A C 1
ATOM 3325 O O . ARG A 1 406 ? -41.961 -3.246 48.943 1.00 91.25 406 ARG A O 1
ATOM 3332 N N . ASP A 1 407 ? -42.390 -3.893 46.828 1.00 91.81 407 ASP A N 1
ATOM 3333 C CA . ASP A 1 407 ? -41.192 -4.731 46.648 1.00 91.81 407 ASP A CA 1
ATOM 3334 C C . ASP A 1 407 ? -39.970 -3.933 46.150 1.00 91.81 407 ASP A C 1
ATOM 3336 O O . ASP A 1 407 ? -38.907 -4.489 45.870 1.00 91.81 407 ASP A O 1
ATOM 3340 N N . GLY A 1 408 ? -40.120 -2.610 46.049 1.00 92.69 408 GLY A N 1
ATOM 3341 C CA . GLY A 1 408 ? -39.129 -1.688 45.517 1.00 92.69 408 GLY A CA 1
ATOM 3342 C C . GLY A 1 408 ? -39.214 -1.474 44.001 1.00 92.69 408 GLY A C 1
ATOM 3343 O O . GLY A 1 408 ? -39.803 -2.257 43.256 1.00 92.69 408 GLY A O 1
ATOM 3344 N N . LEU A 1 409 ? -38.630 -0.367 43.540 1.00 96.38 409 LEU A N 1
ATOM 3345 C CA . LEU A 1 409 ? -38.665 0.089 42.151 1.00 96.38 409 LEU A CA 1
ATOM 3346 C C . LEU A 1 409 ? -37.266 0.066 41.529 1.00 96.38 409 LEU A C 1
ATOM 3348 O O . LEU A 1 409 ? -36.324 0.668 42.040 1.00 96.38 409 LEU A O 1
ATOM 3352 N N . ASN A 1 410 ? -37.117 -0.641 40.410 1.00 96.50 410 ASN A N 1
ATOM 3353 C CA . ASN A 1 410 ? -35.842 -0.710 39.699 1.00 96.50 410 ASN A CA 1
ATOM 3354 C C . ASN A 1 410 ? -35.614 0.554 38.867 1.00 96.50 410 ASN A C 1
ATOM 3356 O O . ASN A 1 410 ? -36.490 0.945 38.098 1.00 96.50 410 ASN A O 1
ATOM 3360 N N . ILE A 1 411 ? -34.410 1.115 38.969 1.00 96.06 411 ILE A N 1
ATOM 3361 C CA . ILE A 1 411 ? -33.899 2.146 38.060 1.00 96.06 411 ILE A CA 1
ATOM 3362 C C . ILE A 1 411 ? -33.266 1.438 36.860 1.00 96.06 411 ILE A C 1
ATOM 3364 O O . ILE A 1 411 ? -32.542 0.459 37.054 1.00 96.06 411 ILE A O 1
ATOM 3368 N N . ARG A 1 412 ? -33.526 1.895 35.634 1.00 96.44 412 ARG A N 1
ATOM 3369 C CA . ARG A 1 412 ? -33.050 1.262 34.392 1.00 96.44 412 ARG A CA 1
ATOM 3370 C C . ARG A 1 412 ? -32.306 2.230 33.478 1.00 96.44 412 ARG A C 1
ATOM 3372 O O . ARG A 1 412 ? -32.451 3.445 33.597 1.00 96.44 412 ARG A O 1
ATOM 3379 N N . ILE A 1 413 ? -31.498 1.667 32.579 1.00 92.69 413 ILE A N 1
ATOM 3380 C CA . ILE A 1 413 ? -30.682 2.423 31.611 1.00 92.69 413 ILE A CA 1
ATOM 3381 C C . ILE A 1 413 ? -31.544 3.060 30.513 1.00 92.69 413 ILE A C 1
ATOM 3383 O O . ILE A 1 413 ? -31.278 4.191 30.116 1.00 92.69 413 ILE A O 1
ATOM 3387 N N . ALA A 1 414 ? -32.600 2.377 30.073 1.00 93.50 414 ALA A N 1
ATOM 3388 C CA . ALA A 1 414 ? -33.548 2.841 29.064 1.00 93.50 414 ALA A CA 1
ATOM 3389 C C . ALA A 1 414 ? -35.003 2.722 29.575 1.00 93.50 414 ALA A C 1
ATOM 3391 O O . ALA A 1 414 ? -35.252 1.950 30.511 1.00 93.50 414 ALA A O 1
ATOM 3392 N N . PRO A 1 415 ? -35.969 3.458 28.983 1.00 93.81 415 PRO A N 1
ATOM 3393 C CA . PRO A 1 415 ? -37.388 3.428 29.357 1.00 93.81 415 PRO A CA 1
ATOM 3394 C C . PRO A 1 415 ? -38.082 2.135 28.887 1.00 93.81 415 PRO A C 1
ATOM 3396 O O . PRO A 1 415 ? -39.052 2.164 28.136 1.00 93.81 415 PRO A O 1
ATOM 3399 N N . ASP A 1 416 ? -37.568 0.975 29.299 1.00 91.81 416 ASP A N 1
ATOM 3400 C CA . ASP A 1 416 ? -38.044 -0.345 28.880 1.00 91.81 416 ASP A CA 1
ATOM 3401 C C . ASP A 1 416 ? -37.990 -1.359 30.038 1.00 91.81 416 ASP A C 1
ATOM 3403 O O . ASP A 1 416 ? -36.982 -1.425 30.754 1.00 91.81 416 ASP A O 1
ATOM 3407 N N . PRO A 1 417 ? -39.033 -2.188 30.250 1.00 89.69 417 PRO A N 1
ATOM 3408 C CA . PRO A 1 417 ? -39.020 -3.222 31.290 1.00 89.69 417 PRO A CA 1
ATOM 3409 C C . PRO A 1 417 ? -37.947 -4.310 31.089 1.00 89.69 417 PRO A C 1
ATOM 3411 O O . PRO A 1 417 ? -37.593 -4.995 32.056 1.00 89.69 417 PRO A O 1
ATOM 3414 N N . SER A 1 418 ? -37.412 -4.459 29.882 1.00 92.12 418 SER A N 1
ATOM 3415 C CA . SER A 1 418 ? -36.346 -5.399 29.515 1.00 92.12 418 SER A CA 1
ATOM 3416 C C . SER A 1 418 ? -34.948 -4.785 29.643 1.00 92.12 418 SER A C 1
ATOM 3418 O O . SER A 1 418 ? -33.973 -5.527 29.670 1.00 92.12 418 SER A O 1
ATOM 3420 N N . SER A 1 419 ? -34.832 -3.456 29.776 1.00 91.69 419 SER A N 1
ATOM 3421 C CA . SER A 1 419 ? -33.542 -2.760 29.908 1.00 91.69 419 SER A CA 1
ATOM 3422 C C . SER A 1 419 ? -32.806 -3.142 31.191 1.00 91.69 419 SER A C 1
ATOM 3424 O O . SER A 1 419 ? -33.420 -3.262 32.249 1.00 91.69 419 SER A O 1
ATOM 3426 N N . ASP A 1 420 ? -31.477 -3.186 31.151 1.00 92.56 420 ASP A N 1
ATOM 3427 C CA . ASP A 1 420 ? -30.657 -3.456 32.334 1.00 92.56 420 ASP A CA 1
ATOM 3428 C C . ASP A 1 420 ? -30.915 -2.487 33.498 1.00 92.56 420 ASP A C 1
ATOM 3430 O O . ASP A 1 420 ? -31.252 -1.310 33.314 1.00 92.56 420 ASP A O 1
ATOM 3434 N N . ARG A 1 421 ? -30.757 -3.010 34.721 1.00 94.25 421 ARG A N 1
ATOM 3435 C CA . ARG A 1 421 ? -30.969 -2.279 35.978 1.00 94.25 421 ARG A CA 1
ATOM 3436 C C . ARG A 1 421 ? -29.706 -1.524 36.392 1.00 94.25 421 ARG A C 1
ATOM 3438 O O . ARG A 1 421 ? -28.599 -2.053 36.323 1.00 94.25 421 ARG A O 1
ATOM 3445 N N . ILE A 1 422 ? -29.880 -0.307 36.900 1.00 88.06 422 ILE A N 1
ATOM 3446 C CA . ILE A 1 422 ? -28.807 0.528 37.441 1.00 88.06 422 ILE A CA 1
ATOM 3447 C C . ILE A 1 422 ? -28.649 0.243 38.939 1.00 88.06 422 ILE A C 1
ATOM 3449 O O . ILE A 1 422 ? -29.406 0.719 39.791 1.00 88.06 422 ILE A O 1
ATOM 3453 N N . GLY A 1 423 ? -27.605 -0.522 39.253 1.00 84.44 423 GLY A N 1
ATOM 3454 C CA . GLY A 1 423 ? -27.268 -0.940 40.610 1.00 84.44 423 GLY A CA 1
ATOM 3455 C C . GLY A 1 423 ? -27.942 -2.250 41.021 1.00 84.44 423 GLY A C 1
ATOM 3456 O O . GLY A 1 423 ? -28.892 -2.721 40.402 1.00 84.44 423 GLY A O 1
ATOM 3457 N N . SER A 1 424 ? -27.429 -2.854 42.091 1.00 82.81 424 SER A N 1
ATOM 3458 C CA . SER A 1 424 ? -27.918 -4.136 42.612 1.00 82.81 424 SER A CA 1
ATOM 3459 C C . SER A 1 424 ? -29.162 -4.008 43.498 1.00 82.81 424 SER A C 1
ATOM 3461 O O . SER A 1 424 ? -29.815 -5.011 43.775 1.00 82.81 424 SER A O 1
ATOM 3463 N N . LYS A 1 425 ? -29.503 -2.792 43.946 1.00 89.38 425 LYS A N 1
ATOM 3464 C CA . LYS A 1 425 ? -30.580 -2.535 44.910 1.00 89.38 425 LYS A CA 1
ATOM 3465 C C . LYS A 1 425 ? -31.692 -1.684 44.293 1.00 89.38 425 LYS A C 1
ATOM 3467 O O . LYS A 1 425 ? -31.428 -0.595 43.785 1.00 89.38 425 LYS A O 1
ATOM 3472 N N . ALA A 1 426 ? -32.931 -2.159 44.376 1.00 93.31 426 ALA A N 1
ATOM 3473 C CA . ALA A 1 426 ? -34.110 -1.381 44.001 1.00 93.31 426 ALA A CA 1
ATOM 3474 C C . ALA A 1 426 ? -34.330 -0.200 44.967 1.00 93.31 426 ALA A C 1
ATOM 3476 O O . ALA A 1 426 ? -33.888 -0.238 46.119 1.00 93.31 426 ALA A O 1
ATOM 3477 N N . LEU A 1 427 ? -35.007 0.849 44.501 1.00 94.69 427 LEU A N 1
ATOM 3478 C CA . LEU A 1 427 ? -35.479 1.940 45.352 1.00 94.69 427 LEU A CA 1
ATOM 3479 C C . LEU A 1 427 ? -36.553 1.406 46.306 1.00 94.69 427 LEU A C 1
ATOM 3481 O O . LEU A 1 427 ? -37.518 0.817 45.823 1.00 94.69 427 LEU A O 1
ATOM 3485 N N . PRO A 1 428 ? -36.410 1.561 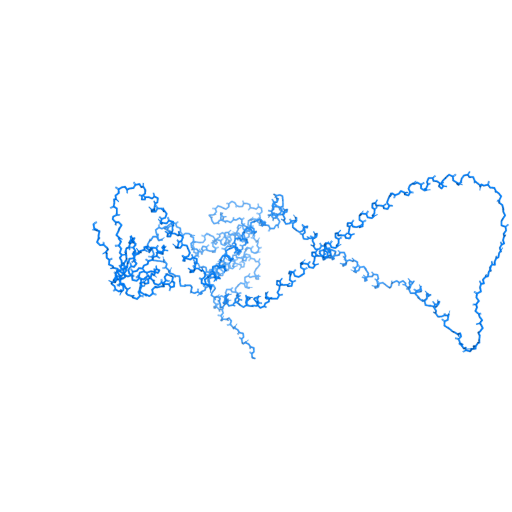47.630 1.00 95.50 428 PRO A N 1
ATOM 3486 C CA . PRO A 1 428 ? -37.407 1.069 48.568 1.00 95.50 428 PRO A CA 1
ATOM 3487 C C . PRO A 1 428 ? -38.725 1.857 48.490 1.00 95.50 428 PRO A C 1
ATOM 3489 O O . PRO A 1 428 ? -38.797 2.972 47.972 1.00 95.50 428 PRO A O 1
ATOM 3492 N N . TYR A 1 429 ? -39.788 1.255 49.025 1.00 95.62 429 TYR A N 1
ATOM 3493 C CA . TYR A 1 429 ? -41.076 1.921 49.202 1.00 95.62 429 TYR A CA 1
ATOM 3494 C C . TYR A 1 429 ? -40.916 3.209 50.027 1.00 95.62 429 TYR A C 1
ATOM 3496 O O . TYR A 1 429 ? -40.243 3.209 51.059 1.00 95.62 429 TYR A O 1
ATOM 3504 N N . GLY A 1 430 ? -41.564 4.290 49.594 1.00 94.06 430 GLY A N 1
ATOM 3505 C CA . GLY A 1 430 ? -41.539 5.590 50.265 1.00 94.06 430 GLY A CA 1
ATOM 3506 C C . GLY A 1 430 ? -40.335 6.470 49.920 1.00 94.06 430 GLY A C 1
ATOM 3507 O O . GLY A 1 430 ? -40.268 7.595 50.405 1.00 94.06 430 GLY A O 1
ATOM 3508 N N . THR A 1 431 ? -39.396 6.005 49.088 1.00 95.31 431 THR A N 1
ATOM 3509 C CA . THR A 1 431 ? -38.288 6.851 48.621 1.00 95.31 431 THR A CA 1
ATOM 3510 C C . THR A 1 431 ? -38.806 7.973 47.732 1.00 95.31 431 THR A C 1
ATOM 3512 O O . THR A 1 431 ? -39.618 7.732 46.835 1.00 95.31 431 THR A O 1
ATOM 3515 N N . ARG A 1 432 ? -38.314 9.192 47.964 1.00 94.62 432 ARG A N 1
ATOM 3516 C CA . ARG A 1 432 ? -38.595 10.340 47.105 1.00 94.62 432 ARG A CA 1
ATOM 3517 C C . ARG A 1 432 ? -37.602 10.410 45.959 1.00 94.62 432 ARG A C 1
ATOM 3519 O O . ARG A 1 432 ? -36.422 10.095 46.115 1.00 94.62 432 ARG A O 1
ATOM 3526 N N . VAL A 1 433 ? -38.106 10.815 44.805 1.00 95.69 433 VAL A N 1
ATOM 3527 C CA . VAL A 1 433 ? -37.322 11.015 43.594 1.00 95.69 433 VAL A CA 1
ATOM 3528 C C . VAL A 1 433 ? -37.704 12.339 42.948 1.00 95.69 433 VAL A C 1
ATOM 3530 O O . VAL A 1 433 ? -38.869 12.752 42.962 1.00 95.69 433 VAL A O 1
ATOM 3533 N N . THR A 1 434 ? -36.713 13.003 42.372 1.00 95.12 434 THR A N 1
ATOM 3534 C CA . THR A 1 434 ? -36.893 14.263 41.657 1.00 95.12 434 THR A CA 1
ATOM 3535 C C . THR A 1 434 ? -37.097 13.966 40.181 1.00 95.12 434 THR A C 1
ATOM 3537 O O . THR A 1 434 ? -36.283 13.277 39.566 1.00 95.12 434 THR A O 1
ATOM 3540 N N . PHE A 1 435 ? -38.187 14.468 39.603 1.00 94.62 435 PHE A N 1
ATOM 3541 C CA . PHE A 1 435 ? -38.459 14.306 38.178 1.00 94.62 435 PHE A CA 1
ATOM 3542 C C . PHE A 1 435 ? -37.571 15.215 37.326 1.00 94.62 435 PHE A C 1
ATOM 3544 O O . PHE A 1 435 ? -37.446 16.407 37.608 1.00 94.62 435 PHE A O 1
ATOM 3551 N N . ILE A 1 436 ? -37.007 14.659 36.252 1.00 92.38 436 ILE A N 1
ATOM 3552 C CA . ILE A 1 436 ? -36.168 15.390 35.295 1.00 92.38 436 ILE A CA 1
ATOM 3553 C C . ILE A 1 436 ? -36.841 15.440 33.916 1.00 92.38 436 ILE A C 1
ATOM 3555 O O . ILE A 1 436 ? -36.979 16.520 33.338 1.00 92.38 436 ILE A O 1
ATOM 3559 N N . SER A 1 437 ? -37.264 14.289 33.383 1.00 90.69 437 SER A N 1
ATOM 3560 C CA . SER A 1 437 ? -37.916 14.173 32.068 1.00 90.69 437 SER A CA 1
ATOM 3561 C C . SER A 1 437 ? -38.783 12.912 31.963 1.00 90.69 437 SER A C 1
ATOM 3563 O O . SER A 1 437 ? -38.705 12.030 32.818 1.00 90.69 437 SER A O 1
ATOM 3565 N N . SER A 1 438 ? -39.616 12.811 30.921 1.00 91.75 438 SER A N 1
ATOM 3566 C CA . SER A 1 438 ? -40.397 11.606 30.620 1.00 91.75 438 SER A CA 1
ATOM 3567 C C . SER A 1 438 ? -40.184 11.113 29.188 1.00 91.75 438 SER A C 1
ATOM 3569 O O . SER A 1 438 ? -39.766 11.865 28.308 1.00 91.75 438 SER A O 1
ATOM 3571 N N . ALA A 1 439 ? -40.445 9.825 28.972 1.00 88.94 439 ALA A N 1
ATOM 3572 C CA . ALA A 1 439 ? -40.477 9.184 27.664 1.00 88.94 439 ALA A CA 1
ATOM 3573 C C . ALA A 1 439 ? -41.585 8.128 27.636 1.00 88.94 439 ALA A C 1
ATOM 3575 O O . ALA A 1 439 ? -41.812 7.422 28.622 1.00 88.94 439 ALA A O 1
ATOM 3576 N N . LEU A 1 440 ? -42.263 7.997 26.498 1.00 87.25 440 LEU A N 1
ATOM 3577 C CA . LEU A 1 440 ? -43.269 6.963 26.289 1.00 87.25 440 LEU A CA 1
ATOM 3578 C C . LEU A 1 440 ? -42.607 5.732 25.669 1.00 87.25 440 LEU A C 1
ATOM 3580 O O . LEU A 1 440 ? -41.928 5.838 24.651 1.00 87.25 440 LEU A O 1
ATOM 3584 N N . ASN A 1 441 ? -42.823 4.557 26.255 1.00 86.12 441 ASN A N 1
ATOM 3585 C CA . ASN A 1 441 ? -42.454 3.313 25.593 1.00 86.12 441 ASN A CA 1
ATOM 3586 C C . ASN A 1 441 ? -43.585 2.906 24.640 1.00 86.12 441 ASN A C 1
ATOM 3588 O O . ASN A 1 441 ? -44.621 2.409 25.083 1.00 86.12 441 ASN A O 1
ATOM 3592 N N . GLU A 1 442 ? -43.379 3.101 23.338 1.00 82.25 442 GLU A N 1
ATOM 3593 C CA . GLU A 1 442 ? -44.383 2.847 22.294 1.00 82.25 442 GLU A CA 1
ATOM 3594 C C . GLU A 1 442 ? -44.873 1.392 22.264 1.00 82.25 442 GLU A C 1
ATOM 3596 O O . GLU A 1 442 ? -46.043 1.138 21.989 1.00 82.25 442 GLU A O 1
ATOM 3601 N N . SER A 1 443 ? -44.012 0.430 22.615 1.00 78.56 443 SER A N 1
ATOM 3602 C CA . SER A 1 443 ? -44.357 -0.997 22.586 1.00 78.56 443 SER A CA 1
ATOM 3603 C C . SER A 1 443 ? -45.272 -1.434 23.736 1.00 78.56 443 SER A C 1
ATOM 3605 O O . SER A 1 443 ? -46.028 -2.394 23.600 1.00 78.56 443 SER A O 1
ATOM 3607 N N . THR A 1 444 ? -45.224 -0.733 24.874 1.00 81.62 444 THR A N 1
ATOM 3608 C CA . THR A 1 444 ? -45.990 -1.089 26.085 1.00 81.62 444 THR A CA 1
ATOM 3609 C C . THR A 1 444 ? -47.034 -0.043 26.479 1.00 81.62 444 THR A C 1
ATOM 3611 O O . THR A 1 444 ? -47.848 -0.301 27.369 1.00 81.62 444 THR A O 1
ATOM 3614 N N . GLY A 1 445 ? -47.004 1.141 25.860 1.00 87.50 445 GLY A N 1
ATOM 3615 C CA . GLY A 1 445 ? -47.850 2.288 26.198 1.00 87.50 445 GLY A CA 1
ATOM 3616 C C . GLY A 1 445 ? -47.600 2.852 27.600 1.00 87.50 445 GLY A C 1
ATOM 3617 O O . GLY A 1 445 ? -48.425 3.598 28.122 1.00 87.50 445 GLY A O 1
ATOM 3618 N N . VAL A 1 446 ? -46.502 2.461 28.255 1.00 90.19 446 VAL A N 1
ATOM 3619 C CA . VAL A 1 446 ? -46.166 2.908 29.610 1.00 90.19 446 VAL A CA 1
ATOM 3620 C C . VAL A 1 446 ? -45.261 4.124 29.530 1.00 90.19 446 VAL A C 1
ATOM 3622 O O . VAL A 1 446 ? -44.253 4.108 28.826 1.00 90.19 446 VAL A O 1
ATOM 3625 N N . GLU A 1 447 ? -45.603 5.166 30.281 1.00 94.81 447 GLU A N 1
ATOM 3626 C CA . GLU A 1 447 ? -44.736 6.324 30.452 1.00 94.81 447 GLU A CA 1
ATOM 3627 C C . GLU A 1 447 ? -43.643 6.025 31.488 1.00 94.81 447 GLU A C 1
ATOM 3629 O O . GLU A 1 447 ? -43.878 5.436 32.548 1.00 94.81 447 GLU A O 1
ATOM 3634 N N . TRP A 1 448 ? -42.421 6.424 31.171 1.00 97.12 448 TRP A N 1
ATOM 3635 C CA . TRP A 1 448 ? -41.250 6.269 32.016 1.00 97.12 448 TRP A CA 1
ATOM 3636 C C . TRP A 1 448 ? -40.721 7.641 32.387 1.00 97.12 448 TRP A C 1
ATOM 3638 O O . TRP A 1 448 ? -40.635 8.530 31.544 1.00 97.12 448 TRP A O 1
ATOM 3648 N N . PHE A 1 449 ? -40.348 7.803 33.651 1.00 96.75 449 PHE A N 1
ATOM 3649 C CA . PHE A 1 449 ? -39.753 9.026 34.165 1.00 96.75 449 PHE A CA 1
ATOM 3650 C C . PHE A 1 449 ? -38.260 8.818 34.365 1.00 96.75 449 PHE A C 1
ATOM 3652 O O . PHE A 1 449 ? -37.835 7.830 34.966 1.00 96.75 449 PHE A O 1
ATOM 3659 N N . TYR A 1 450 ? -37.471 9.758 33.864 1.00 95.75 450 TYR A N 1
ATOM 3660 C CA . TYR A 1 450 ? -36.073 9.895 34.221 1.00 95.75 450 TYR A CA 1
ATOM 3661 C C . TYR A 1 450 ? -35.997 10.692 35.518 1.00 95.75 450 TYR A C 1
ATOM 3663 O O . TYR A 1 450 ? -36.486 11.826 35.590 1.00 95.75 450 TYR A O 1
ATOM 3671 N N . VAL A 1 451 ? -35.435 10.076 36.555 1.00 96.00 451 VAL A N 1
ATOM 3672 C CA . VAL A 1 451 ? -35.455 10.626 37.912 1.00 96.00 451 VAL A CA 1
ATOM 3673 C C . VAL A 1 451 ? -34.076 10.613 38.554 1.00 96.00 451 VAL A C 1
ATOM 3675 O O . VAL A 1 451 ? -33.224 9.793 38.207 1.00 96.00 451 VAL A O 1
ATOM 3678 N N . GLU A 1 452 ? -33.895 11.498 39.528 1.00 95.62 452 GLU A N 1
ATOM 3679 C CA . GLU A 1 452 ? -32.794 11.474 40.490 1.00 95.62 452 GLU A CA 1
ATOM 3680 C C . GLU A 1 452 ? -33.309 10.956 41.833 1.00 95.62 452 GLU A C 1
ATOM 3682 O O . GLU A 1 452 ? -34.277 11.484 42.386 1.00 95.62 452 GLU A O 1
ATOM 3687 N N . ALA A 1 453 ? -32.686 9.903 42.353 1.00 93.62 453 ALA A N 1
ATOM 3688 C CA . ALA A 1 453 ? -32.981 9.380 43.680 1.00 93.62 453 ALA A CA 1
ATOM 3689 C C . ALA A 1 453 ? -32.168 10.105 44.765 1.00 93.62 453 ALA A C 1
ATOM 3691 O O . ALA A 1 453 ? -31.079 10.607 44.500 1.00 93.62 453 ALA A O 1
ATOM 3692 N N . GLU A 1 454 ? -32.651 10.088 46.015 1.00 88.88 454 GLU A N 1
ATOM 3693 C CA . GLU A 1 454 ? -31.944 10.675 47.175 1.00 88.88 454 GLU A CA 1
ATOM 3694 C C . GLU A 1 454 ? -30.519 10.108 47.381 1.00 88.88 454 GLU A C 1
ATOM 3696 O O . GLU A 1 454 ? -29.677 10.753 48.000 1.00 88.88 454 GLU A O 1
ATOM 3701 N N . ASP A 1 455 ? -30.227 8.915 46.849 1.00 85.69 455 ASP A N 1
ATOM 3702 C CA . ASP A 1 455 ? -28.897 8.296 46.884 1.00 85.69 455 ASP A CA 1
ATOM 3703 C C . ASP A 1 455 ? -27.957 8.741 45.742 1.00 85.69 455 ASP A C 1
ATOM 3705 O O . ASP A 1 455 ? -26.850 8.213 45.612 1.00 85.69 455 ASP A O 1
ATOM 3709 N N . GLY A 1 456 ? -28.379 9.709 44.920 1.00 89.31 456 GLY A N 1
ATOM 3710 C CA . GLY A 1 456 ? -27.612 10.275 43.807 1.00 89.31 456 GLY A CA 1
ATOM 3711 C C . GLY A 1 456 ? -27.609 9.419 42.539 1.00 89.31 456 GLY A C 1
ATOM 3712 O O . GLY A 1 456 ? -26.855 9.702 41.605 1.00 89.31 456 GLY A O 1
ATOM 3713 N N . ARG A 1 457 ? -28.409 8.345 42.479 1.00 91.12 457 ARG A N 1
ATOM 3714 C CA . ARG A 1 457 ? -28.571 7.555 41.252 1.00 91.12 457 ARG A CA 1
ATOM 3715 C C . ARG A 1 457 ? -29.561 8.215 40.301 1.00 91.12 457 ARG A C 1
ATOM 3717 O O . ARG A 1 457 ? -30.615 8.688 40.714 1.00 91.12 457 ARG A O 1
ATOM 3724 N N . PHE A 1 458 ? -29.244 8.127 39.013 1.00 94.06 458 PHE A N 1
ATOM 3725 C CA . PHE A 1 458 ? -30.095 8.582 37.920 1.00 94.06 458 PHE A CA 1
ATOM 3726 C C . PHE A 1 458 ? -30.514 7.409 37.043 1.00 94.06 458 PHE A C 1
ATOM 3728 O O . PHE A 1 458 ? -29.736 6.471 36.835 1.00 94.06 458 PHE A O 1
ATOM 3735 N N . GLY A 1 459 ? -31.724 7.476 36.500 1.00 95.69 459 GLY A N 1
ATOM 3736 C CA . GLY A 1 459 ? -32.172 6.556 35.464 1.00 95.69 459 GLY A CA 1
ATOM 3737 C C . GLY A 1 459 ? -33.681 6.535 35.286 1.00 95.69 459 GLY A C 1
ATOM 3738 O O . GLY A 1 459 ? -34.410 7.336 35.869 1.00 95.69 459 GLY A O 1
ATOM 3739 N N . TRP A 1 460 ? -34.140 5.590 34.472 1.00 97.00 460 TRP A N 1
ATOM 3740 C CA . TRP A 1 460 ? -35.543 5.448 34.107 1.00 97.00 460 TRP A CA 1
ATOM 3741 C C . TRP A 1 460 ? -36.301 4.576 35.100 1.00 97.00 460 TRP A C 1
ATOM 3743 O O . TRP A 1 460 ? -35.878 3.465 35.430 1.00 97.00 460 TRP A O 1
ATOM 3753 N N . VAL A 1 461 ? -37.461 5.057 35.528 1.00 96.94 461 VAL A N 1
ATOM 3754 C CA . VAL A 1 461 ? -38.411 4.331 36.368 1.00 96.94 461 VAL A CA 1
ATOM 3755 C C . VAL A 1 461 ? -39.809 4.417 35.760 1.00 96.94 461 VAL A C 1
ATOM 3757 O O . VAL A 1 461 ? -40.183 5.416 35.152 1.00 96.94 461 VAL A O 1
ATOM 3760 N N . SER A 1 462 ? -40.598 3.356 35.898 1.00 96.38 462 SER A N 1
ATOM 3761 C CA . SER A 1 462 ? -41.957 3.322 35.348 1.00 96.38 462 SER A CA 1
ATOM 3762 C C . SER A 1 462 ? -42.875 4.253 36.147 1.00 96.38 462 SER A C 1
ATOM 3764 O O . SER A 1 462 ? -43.002 4.082 37.364 1.00 96.38 462 SER A O 1
ATOM 3766 N N . SER A 1 463 ? -43.579 5.168 35.470 1.00 95.25 463 SER A N 1
ATOM 3767 C CA . SER A 1 463 ? -44.486 6.135 36.114 1.00 95.25 463 SER A CA 1
ATOM 3768 C C . SER A 1 463 ? -45.616 5.452 36.891 1.00 95.25 463 SER A C 1
ATOM 3770 O O . SER A 1 463 ? -46.054 5.956 37.921 1.00 95.25 463 SER A O 1
ATOM 3772 N N . LYS A 1 464 ? -46.001 4.232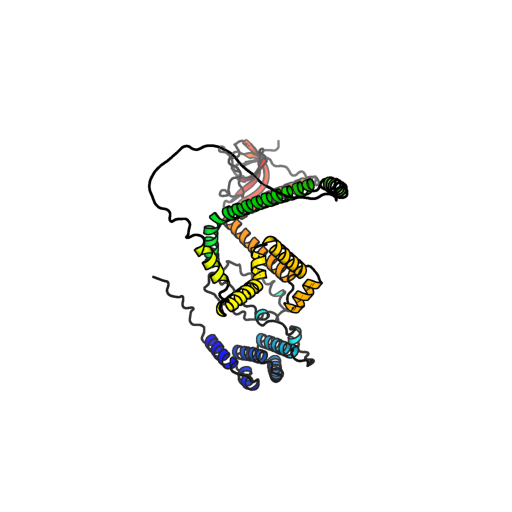 36.483 1.00 95.56 464 LYS A N 1
ATOM 3773 C CA . LYS A 1 464 ? -46.985 3.377 37.175 1.00 95.56 464 LYS A CA 1
ATOM 3774 C C . LYS A 1 464 ? -46.674 3.087 38.642 1.00 95.56 464 LYS A C 1
ATOM 3776 O O . LYS A 1 464 ? -47.552 2.573 39.315 1.00 95.56 464 LYS A O 1
ATOM 3781 N N . TYR A 1 465 ? -45.454 3.334 39.117 1.00 96.56 465 TYR A N 1
ATOM 3782 C CA . TYR A 1 465 ? -45.039 3.073 40.500 1.00 96.56 465 TYR A CA 1
ATOM 3783 C C . TYR A 1 465 ? -44.621 4.341 41.253 1.00 96.56 465 TYR A C 1
ATOM 3785 O O . TYR A 1 465 ? -44.026 4.257 42.332 1.00 96.56 465 TYR A O 1
ATOM 3793 N N . LEU A 1 466 ? -44.944 5.507 40.693 1.00 95.81 466 LEU A N 1
ATOM 3794 C CA . LEU A 1 466 ? -44.692 6.811 41.283 1.00 95.81 466 LEU A CA 1
ATOM 3795 C C . LEU A 1 466 ? -46.006 7.524 41.597 1.00 95.81 466 LEU A C 1
ATOM 3797 O O . LEU A 1 466 ? -46.941 7.525 40.799 1.00 95.81 466 LEU A O 1
ATOM 3801 N N . LYS A 1 467 ? -46.068 8.152 42.770 1.00 95.44 467 LYS A N 1
ATOM 3802 C CA . LYS A 1 467 ? -47.167 9.033 43.165 1.00 95.44 467 LYS A CA 1
ATOM 3803 C C . LYS A 1 467 ? -46.623 10.451 43.269 1.00 95.44 467 LYS A C 1
ATOM 3805 O O . LYS A 1 467 ? -45.628 10.657 43.955 1.00 95.44 467 LYS A O 1
ATOM 3810 N N . LYS A 1 468 ? -47.246 11.406 42.573 1.00 93.06 468 LYS A N 1
ATOM 3811 C CA . LYS A 1 468 ? -46.861 12.820 42.663 1.00 93.06 468 LYS A CA 1
ATOM 3812 C C . LYS A 1 468 ? -47.113 13.308 44.088 1.00 93.06 468 LYS A C 1
ATOM 3814 O O . LYS A 1 468 ? -48.191 13.050 44.629 1.00 93.06 468 LYS A O 1
ATOM 3819 N N . ASP A 1 469 ? -46.134 13.981 44.677 1.00 87.81 469 ASP A N 1
ATOM 3820 C CA . ASP A 1 469 ? -46.341 14.637 45.962 1.00 87.81 469 ASP A CA 1
ATOM 3821 C C . ASP A 1 469 ? -47.193 15.890 45.723 1.00 87.81 469 ASP A C 1
ATOM 3823 O O . ASP A 1 469 ? -46.898 16.698 44.839 1.00 87.81 469 ASP A O 1
ATOM 3827 N N . GLU A 1 470 ? -48.288 16.038 46.468 1.00 77.44 470 GLU A N 1
ATOM 3828 C CA . GLU A 1 470 ? -49.064 17.276 46.444 1.00 77.44 470 GLU A CA 1
ATOM 3829 C C . GLU A 1 470 ? -48.221 18.374 47.094 1.00 77.44 470 GLU A C 1
ATOM 3831 O O . GLU A 1 470 ? -47.827 18.263 48.258 1.00 77.44 470 GLU A O 1
ATOM 3836 N N . VAL A 1 471 ? -47.914 19.415 46.318 1.00 65.75 471 VAL A N 1
ATOM 3837 C CA . VAL A 1 471 ? -47.295 20.637 46.834 1.00 65.75 471 VAL A CA 1
ATOM 3838 C C . VAL A 1 471 ? -48.299 21.244 47.814 1.00 65.75 471 VAL A C 1
ATOM 3840 O O . VAL A 1 471 ? -49.387 21.645 47.405 1.00 65.75 471 VAL A O 1
ATOM 3843 N N . LYS A 1 472 ? -47.971 21.207 49.107 1.00 46.22 472 LYS A N 1
ATOM 3844 C CA . LYS A 1 472 ? -48.782 21.809 50.170 1.00 46.22 472 LYS A CA 1
ATOM 3845 C C . LYS A 1 472 ? -48.611 23.314 50.233 1.00 46.22 472 LYS A C 1
ATOM 3847 O O . LYS A 1 472 ? -47.456 23.768 50.076 1.00 46.22 472 LYS A O 1
#

Solvent-accessible surface area (backbone atoms only — not comparable to full-atom values): 28576 Å² total; per-residue (Å²): 136,81,79,79,76,84,71,74,70,83,73,58,68,68,59,53,52,49,56,55,47,47,64,53,57,71,71,57,88,48,60,77,68,39,50,66,36,54,71,40,91,50,67,67,54,23,44,51,33,46,56,46,42,43,74,66,64,50,76,70,34,51,58,58,32,48,51,49,51,68,38,87,86,54,54,67,70,50,26,50,50,22,28,40,34,42,37,32,50,40,70,76,39,96,63,84,70,90,72,91,46,81,66,45,76,79,47,88,32,80,76,58,74,67,76,77,58,67,82,57,72,56,71,83,71,80,68,94,65,84,78,73,85,79,52,78,72,62,66,72,76,54,77,88,55,87,87,71,74,78,90,70,75,73,69,53,80,64,91,70,56,62,64,61,53,48,50,52,52,51,51,56,44,56,70,50,51,82,63,42,62,68,50,53,52,52,52,50,51,55,49,51,54,52,50,53,51,51,50,52,54,50,52,50,54,56,53,54,62,60,56,75,69,64,74,74,73,65,61,65,63,56,56,70,69,59,77,83,72,82,91,78,84,85,82,86,86,80,88,80,81,89,81,87,86,86,82,86,79,88,87,84,88,84,82,91,70,91,83,65,64,76,66,56,53,58,54,52,57,53,56,58,73,66,54,73,75,52,69,67,54,53,51,51,52,48,53,52,52,50,52,52,58,72,42,38,65,63,49,45,38,72,75,36,50,65,61,43,49,50,51,51,48,51,54,48,48,38,36,48,71,35,72,72,31,34,54,51,35,35,73,75,70,71,45,52,60,50,59,55,49,50,55,47,51,49,53,52,48,50,53,49,51,50,53,50,51,51,50,28,58,75,68,49,45,50,61,54,47,51,55,48,50,51,53,49,50,51,50,50,50,52,49,53,49,61,61,56,58,77,75,57,99,63,89,72,80,78,52,43,29,32,30,69,30,82,91,32,45,62,35,14,80,43,67,47,97,85,41,61,64,58,69,96,65,55,46,52,53,68,43,54,30,40,60,76,50,74,49,72,23,82,92,75,72,46,50,17,32,34,31,40,36,86,88,74,50,70,32,20,32,59,44,92,41,51,41,76,59,81,88,125

Nearest PDB structures (foldseek):
  1n5z-assembly2_B  TM=6.712E-01  e=2.441E-03  Saccharomyces cerevisiae
  1jqq-assembly1_A  TM=6.507E-01  e=4.934E-03  Saccharomyces cerevisiae
  1jqq-assembly1_C  TM=6.655E-01  e=7.015E-03  Saccharomyces cerevisiae
  7q1f-assembly1_D  TM=7.177E-01  e=2.660E-01  synthetic construct
  7edx-assembly1_B  TM=8.897E-01  e=2.619E+00  Homo sapiens

Foldseek 3Di:
DDDDDDPPPDDDPVVVVLVVLLVVLLVDQDLVVLVVQCPDPDLSSVQSSLVSLLVNLDPVSLVSLVVLLPDPPHDPLSNLSSLLSNLLSVVPDPDPPVDPDPSVVVYNNPDDPCVSQPQDADAPPDDVDDPPVPDPVVVVVCPPPPPPPPPDRPHDHDPDPPVVVVVVVVVVCVVVVVPPPVVVVVVVVVVVVVVVVVVVVVVVVVVVVVVVPPDPPVVVVVVVVPPPPDPDDDDDDDDDYDDDDDDDDDDDDDDDDPPPPVVVVVVVVVVVVPPDPPPVVVVVVVVVVVVCVVCVVVVCCVVCVPVNVVVVVVLVCCLQPPPVNQVVCCVPVVDHPVVVVVVVVVVVVVVVVVVVVVVCVVVVVVVVVVVVVVVVVVVVVVVVVVVPVVPDPDDPPFWKKFFADQQAWFFFADQDPPGDTDDPDGHHGGWMWTFDDWDADPVVRWIWTFTATPVRDTGITTCVRIDTDPDD

Secondary structure (DSSP, 8-state):
-PPPP---PPPPHHHHHHHHHHHHHTT--SHHHHHHHHT-S-HHHHHHHHHHHHHHT-TTHHHHHHHHHH-TTS-HHHHHHHHHHHHHHHHTSS-------GGGGG--S---HHHHS---------------TT-HHHHTTSTT-TTS--S-------S--HHHHHHHHHHHHHHHHTTHHHHHHHHHHHHHHHHHHHHHHHHHHHHHHHHTTSSTTTHHHHHTTTTTS----------------------------TTSSHHHHHHHHHHHHTS---HHHHHHHHHHHHHHHHTHHHHHHHH-HHHHHHHHHHHHHHHHHSHHHHHHHHHHHSS-HHHHHHHHHHHHHHHHHHHHHHHHHHTTHHHHHHHHHHHHHHHHHHHHHHHHTTS--------EEEE--TT-B--BSSSSTTSPBSSSSPBPTT-EEEEEEEEEETTTTEEEEEEEETTS-EEEEEGGGEEEPP--

Mean predicted aligned error: 21.68 Å

Radius of gyration: 45.99 Å; Cα contacts (8 Å, |Δi|>4): 329; chains: 1; bounding box: 141×87×92 Å